Protein AF-A0A8T7GD23-F1 (afdb_monomer)

Nearest PDB structures (foldseek):
  8xr6-assembly1_q  TM=5.929E-01  e=8.937E+00  Chroomonas placoidea
  8t1w-assembly1_A  TM=1.893E-01  e=1.263E+00  Homo sapiens
  8r5s-assembly1_B  TM=1.845E-01  e=7.908E+00  unidentified

Sequence (374 aa):
MNKQASIAQIAVLAFSIFSVAAGKPAFAESEEKVEFVTNIEFIRGHLEKALENRQAENPNMAVAHAGHPISEVFSLIQGEIKEHDEALATKLEADLTDIVSNINTMSVADVQTKIKEINASLDKAVESVVSSSERSDPAFTARVIIGLLDTAHHEYEEGVVDGKVAEQVEYQDSLAFIHRAEVLFNSIKAETPEHEAEELEEFFAEINTTTSKLGSHEQLVLSVESVEHELQEAFKLSSSETTLGGWEYIERINLLLDESVEEYEKGEFDEARALVREAYLDNYEFIESDIKADNPELMEKIEVDMREKLVKMIDNRKPISEIEAHVDMIKADLQTAKAVVTPEFPAILAVIAAVMAGAVAMARMRGSIFKTSI

Foldseek 3Di:
DDDPPPPPPDDPPPPDDDDDPDPDDPVNLLVLLLLLVLLLLLLLLLLVQLLVCLVVVNNVLVLVSLQCNQPPRLVSNLVLLCVQPVPLSVVLNVLSVVCSVCVNPDDSVRSVVSSVVNNVSSVVSSPRSPPPVLVPQLLSLLSSLLSLLVQLLVLLQQQADPLDGPDPNSLSSSVSSLVSSVVSCVVCLVVFDPVLSVQLVVLSVQLVVCSVRSHDSLSNVLSSLSSNLSSCVRNVPDDPDDDAALVVLLVQLLVLLVVLLVCVVVVVLVSSLVSLSCNCRVRLSSQLVQLCVPPVPLSVVLNCLRVPVLNVCSVVSHDSVVNVVSSVVSNVSSVVSVVRRGGPDPVVVVVVVVVVVVVVVVVVVVVVVVVPDD

Structure (mmCIF, N/CA/C/O backbone):
data_AF-A0A8T7GD23-F1
#
_entry.id   AF-A0A8T7GD2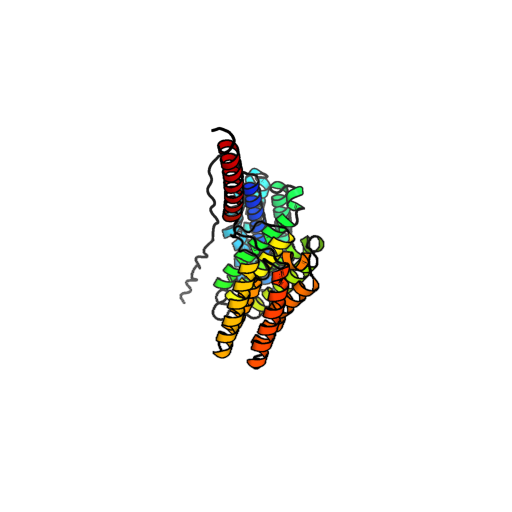3-F1
#
loop_
_atom_site.group_PDB
_atom_site.id
_atom_site.type_symbol
_atom_site.label_atom_id
_atom_site.label_alt_id
_atom_site.label_comp_id
_atom_site.label_asym_id
_atom_site.label_entity_id
_atom_site.label_seq_id
_atom_site.pdbx_PDB_ins_code
_atom_site.Cartn_x
_atom_site.Cartn_y
_atom_site.Cartn_z
_atom_site.occupancy
_atom_site.B_iso_or_equiv
_atom_site.auth_seq_id
_atom_site.auth_comp_id
_atom_site.auth_asym_id
_atom_site.auth_atom_id
_atom_site.pdbx_PDB_model_num
ATOM 1 N N . MET A 1 1 ? 4.681 -34.922 -25.194 1.00 34.44 1 MET A N 1
ATOM 2 C CA . MET A 1 1 ? 5.196 -33.586 -25.554 1.00 34.44 1 MET A CA 1
ATOM 3 C C . MET A 1 1 ? 4.059 -32.821 -26.201 1.00 34.44 1 MET A C 1
ATOM 5 O O . MET A 1 1 ? 3.755 -33.090 -27.348 1.00 34.44 1 MET A O 1
ATOM 9 N N . ASN A 1 2 ? 3.385 -31.969 -25.435 1.00 28.86 2 ASN A N 1
ATOM 10 C CA . ASN A 1 2 ? 2.528 -30.898 -25.937 1.00 28.86 2 ASN A CA 1
ATOM 11 C C . ASN A 1 2 ? 2.458 -29.871 -24.803 1.00 28.86 2 ASN A C 1
ATOM 13 O O . ASN A 1 2 ? 1.706 -30.049 -23.853 1.00 28.86 2 ASN A O 1
ATOM 17 N N . LYS A 1 3 ? 3.352 -28.878 -24.848 1.00 33.31 3 LYS A N 1
ATOM 18 C CA . LYS A 1 3 ? 3.265 -27.665 -24.034 1.00 33.31 3 LYS A CA 1
ATOM 19 C C . LYS A 1 3 ? 2.555 -26.637 -24.906 1.00 33.31 3 LYS A C 1
ATOM 21 O O . LYS A 1 3 ? 3.185 -26.050 -25.778 1.00 33.31 3 LYS A O 1
ATOM 26 N N . GLN A 1 4 ? 1.253 -26.480 -24.717 1.00 31.27 4 GLN A N 1
ATOM 27 C CA . GLN A 1 4 ? 0.619 -25.194 -24.969 1.00 31.27 4 GLN A CA 1
ATOM 28 C C . GLN A 1 4 ? 0.670 -24.479 -23.624 1.00 31.27 4 GLN A C 1
ATOM 30 O O . GLN A 1 4 ? 0.027 -24.916 -22.675 1.00 31.27 4 GLN A O 1
ATOM 35 N N . ALA A 1 5 ? 1.551 -23.485 -23.516 1.00 30.30 5 ALA A N 1
ATOM 36 C CA . ALA A 1 5 ? 1.442 -22.500 -22.454 1.00 30.30 5 ALA A CA 1
ATOM 37 C C . ALA A 1 5 ? 0.130 -21.758 -22.717 1.00 30.30 5 ALA A C 1
ATOM 39 O O . ALA A 1 5 ? -0.071 -21.246 -23.820 1.00 30.30 5 ALA A O 1
ATOM 40 N N . SER A 1 6 ? -0.789 -21.827 -21.758 1.00 29.22 6 SER A N 1
ATOM 41 C CA . SER A 1 6 ? -1.991 -21.008 -21.779 1.00 29.22 6 SER A CA 1
ATOM 42 C C . SER A 1 6 ? -1.522 -19.563 -21.669 1.00 29.22 6 SER A C 1
ATOM 44 O O . SER A 1 6 ? -0.802 -19.230 -20.735 1.00 29.22 6 SER A O 1
ATOM 46 N N . ILE A 1 7 ? -1.844 -18.746 -22.665 1.00 32.81 7 ILE A N 1
ATOM 47 C CA . ILE A 1 7 ? -1.738 -17.295 -22.551 1.00 32.81 7 ILE A CA 1
ATOM 48 C C . ILE A 1 7 ? -2.865 -16.926 -21.589 1.00 32.81 7 ILE A C 1
ATOM 50 O O . ILE A 1 7 ? -4.034 -17.054 -21.962 1.00 32.81 7 ILE A O 1
ATOM 54 N N . ALA A 1 8 ? -2.524 -16.609 -20.341 1.00 34.41 8 ALA A N 1
ATOM 55 C CA . ALA A 1 8 ? -3.465 -16.002 -19.414 1.00 34.41 8 ALA A CA 1
ATOM 56 C C . ALA A 1 8 ? -3.924 -14.681 -20.043 1.00 34.41 8 ALA A C 1
ATOM 58 O O . ALA A 1 8 ? -3.111 -13.890 -20.520 1.00 34.41 8 ALA A O 1
ATOM 59 N N . GLN A 1 9 ? -5.235 -14.516 -20.182 1.00 30.34 9 GLN A N 1
ATOM 60 C CA . GLN A 1 9 ? -5.821 -13.232 -20.533 1.00 30.34 9 GLN A CA 1
ATOM 61 C C . GLN A 1 9 ? -5.931 -12.460 -19.223 1.00 30.34 9 GLN A C 1
ATOM 63 O O . GLN A 1 9 ? -6.888 -12.686 -18.492 1.00 30.34 9 GLN A O 1
ATOM 68 N N . ILE A 1 10 ? -4.942 -11.617 -18.938 1.00 40.84 10 ILE A N 1
ATOM 69 C CA . ILE A 1 10 ? -4.955 -10.705 -17.792 1.00 40.84 10 ILE A CA 1
ATOM 70 C C . ILE A 1 10 ? -5.904 -9.558 -18.143 1.00 40.84 10 ILE A C 1
ATOM 72 O O . ILE A 1 10 ? -5.824 -8.961 -19.227 1.00 40.84 10 ILE A O 1
ATOM 76 N N . ALA A 1 11 ? -6.894 -9.337 -17.286 1.00 30.44 11 ALA A N 1
ATOM 77 C CA . ALA A 1 11 ? -7.930 -8.345 -17.495 1.00 30.44 11 ALA A CA 1
ATOM 78 C C . ALA A 1 11 ? -7.433 -6.983 -17.002 1.00 30.44 11 ALA A C 1
ATOM 80 O O . ALA A 1 11 ? -7.571 -6.643 -15.839 1.00 30.44 11 ALA A O 1
ATOM 81 N N . VAL A 1 12 ? -6.901 -6.168 -17.914 1.00 38.31 12 VAL A N 1
ATOM 82 C CA . VAL A 1 12 ? -6.605 -4.758 -17.629 1.00 38.31 12 VAL A CA 1
ATOM 83 C C . VAL A 1 12 ? -7.921 -4.026 -17.345 1.00 38.31 12 VAL A C 1
ATOM 85 O O . VAL A 1 12 ? -8.715 -3.776 -18.262 1.00 38.31 12 VAL A O 1
ATOM 88 N N . LEU A 1 13 ? -8.163 -3.670 -16.082 1.00 34.09 13 LEU A N 1
ATOM 89 C CA . LEU A 1 13 ? -9.208 -2.728 -15.685 1.00 34.09 13 LEU A CA 1
ATOM 90 C C . LEU A 1 13 ? -8.780 -1.317 -16.110 1.00 34.09 13 LEU A C 1
ATOM 92 O O . LEU A 1 13 ? -8.232 -0.528 -15.353 1.00 34.09 13 LEU A O 1
ATOM 96 N N . ALA A 1 14 ? -9.018 -1.002 -17.383 1.00 33.03 14 ALA A N 1
ATOM 97 C CA . ALA A 1 14 ? -8.888 0.353 -17.893 1.00 33.03 14 ALA A CA 1
ATOM 98 C C . ALA A 1 14 ? -10.022 1.218 -17.319 1.00 33.03 14 ALA A C 1
ATOM 100 O O . ALA A 1 14 ? -11.173 1.119 -17.766 1.00 33.03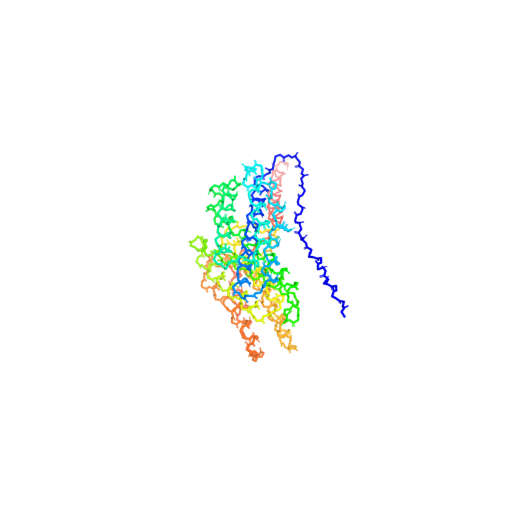 14 ALA A O 1
ATOM 101 N N . PHE A 1 15 ? -9.706 2.095 -16.365 1.00 35.03 15 PHE A N 1
ATOM 102 C CA . PHE A 1 15 ? -10.618 3.158 -15.955 1.00 35.03 15 PHE A CA 1
ATOM 103 C C . PHE A 1 15 ? -10.897 4.068 -17.159 1.00 35.03 15 PHE A C 1
ATOM 105 O O . PHE A 1 15 ? -10.046 4.789 -17.663 1.00 35.03 15 PHE A O 1
ATOM 112 N N . SER A 1 16 ? -12.119 3.993 -17.683 1.00 26.84 16 SER A N 1
ATOM 113 C CA . SER A 1 16 ? -12.573 4.835 -18.790 1.00 26.84 16 SER A CA 1
ATOM 114 C C . SER A 1 16 ? -13.519 5.899 -18.255 1.00 26.84 16 SER A C 1
ATOM 116 O O . SER A 1 16 ? -14.715 5.639 -18.106 1.00 26.84 16 SER A O 1
ATOM 118 N N . ILE A 1 17 ? -13.020 7.113 -18.010 1.00 36.59 17 ILE A N 1
ATOM 119 C CA . ILE A 1 17 ? -13.882 8.262 -17.706 1.00 36.59 17 ILE A CA 1
ATOM 120 C C . ILE A 1 17 ? -14.088 9.106 -18.974 1.00 36.59 17 ILE A C 1
ATOM 122 O O . ILE A 1 17 ? -13.167 9.430 -19.719 1.00 36.59 17 ILE A O 1
ATOM 126 N N . PHE A 1 18 ? -15.357 9.399 -19.260 1.00 32.38 18 PHE A N 1
ATOM 127 C CA . PHE A 1 18 ? -15.861 10.023 -20.484 1.00 32.38 18 PHE A CA 1
ATOM 128 C C . PHE A 1 18 ? -15.187 11.361 -20.841 1.00 32.38 18 PHE A C 1
ATOM 130 O O . PHE A 1 18 ? -15.304 12.349 -20.120 1.00 32.38 18 PHE A O 1
ATOM 137 N N . SER A 1 19 ? -14.640 11.448 -22.059 1.00 30.08 19 SER A N 1
ATOM 138 C CA . SER A 1 19 ? -14.343 12.724 -22.719 1.00 30.08 19 SER A CA 1
ATOM 139 C C . SER A 1 19 ? -15.627 13.416 -23.191 1.00 30.08 19 SER A C 1
ATOM 141 O O . SER A 1 19 ? -16.280 12.969 -24.136 1.00 30.08 19 SER A O 1
ATOM 143 N N . VAL A 1 20 ? -15.942 14.573 -22.604 1.00 32.78 20 VAL A N 1
ATOM 144 C CA . VAL A 1 20 ? -16.750 15.610 -23.261 1.00 32.78 20 VAL A CA 1
ATOM 145 C C . VAL A 1 20 ? -15.944 16.901 -23.274 1.00 32.78 20 VAL A C 1
ATOM 147 O O . VAL A 1 20 ? -15.608 17.458 -22.235 1.00 32.78 20 VAL A O 1
ATOM 150 N N . ALA A 1 21 ? -15.636 17.370 -24.483 1.00 40.03 21 ALA A N 1
ATOM 151 C CA . ALA A 1 21 ? -14.887 18.589 -24.748 1.00 40.03 21 ALA A CA 1
ATOM 152 C C . ALA A 1 21 ? -15.647 19.848 -24.279 1.00 40.03 21 ALA A C 1
ATOM 154 O O . ALA A 1 21 ? -16.395 20.474 -25.028 1.00 40.03 21 ALA A O 1
ATOM 155 N N . ALA A 1 22 ? -15.412 20.220 -23.028 1.00 41.25 22 ALA A N 1
ATOM 156 C CA . ALA A 1 22 ? -15.485 21.561 -22.460 1.00 41.25 22 ALA A CA 1
ATOM 157 C C . ALA A 1 22 ? -14.345 21.622 -21.427 1.00 41.25 22 ALA A C 1
ATOM 159 O O . ALA A 1 22 ? -14.085 20.600 -20.803 1.00 41.25 22 ALA A O 1
ATOM 160 N N . GLY A 1 23 ? -13.616 22.745 -21.320 1.00 39.62 23 GLY A N 1
ATOM 161 C CA . GLY A 1 23 ? -12.337 22.832 -20.585 1.00 39.62 23 GLY A CA 1
ATOM 162 C C . GLY A 1 23 ? -12.306 21.990 -19.305 1.00 39.62 23 GLY A C 1
ATOM 163 O O . GLY A 1 23 ? -13.198 22.147 -18.468 1.00 39.62 23 GLY A O 1
ATOM 164 N N . LYS A 1 24 ? -11.331 21.070 -19.211 1.00 46.00 24 LYS A N 1
ATOM 165 C CA . LYS A 1 24 ? -11.256 20.088 -18.125 1.00 46.00 24 LYS A CA 1
ATOM 166 C C . LYS A 1 24 ? -11.281 20.833 -16.782 1.00 46.00 24 LYS A C 1
ATOM 168 O O . LYS A 1 24 ? -10.504 21.773 -16.603 1.00 46.00 24 LYS A O 1
ATOM 173 N N . PRO A 1 25 ? -12.205 20.504 -15.863 1.00 54.06 25 PRO A N 1
ATOM 174 C CA . PRO A 1 25 ? -12.189 21.100 -14.536 1.00 54.06 25 PRO A CA 1
ATOM 175 C C . PRO A 1 25 ? -10.887 20.703 -13.827 1.00 54.06 25 PRO A C 1
ATOM 177 O O . PRO A 1 25 ? -10.441 19.570 -13.969 1.00 54.06 25 PRO A O 1
ATOM 180 N N . ALA A 1 26 ? -10.306 21.611 -13.037 1.00 56.53 26 ALA A N 1
ATOM 181 C CA . ALA A 1 26 ? -9.008 21.405 -12.376 1.00 56.53 26 ALA A CA 1
ATOM 182 C C . ALA A 1 26 ? -8.938 20.123 -11.519 1.00 56.53 26 ALA A C 1
ATOM 184 O O . ALA A 1 26 ? -7.877 19.531 -11.379 1.00 56.53 26 ALA A O 1
ATOM 185 N N . PHE A 1 27 ? -10.076 19.671 -10.980 1.00 54.72 27 PHE A N 1
ATOM 186 C CA . PHE A 1 27 ? -10.173 18.395 -10.270 1.00 54.72 27 PHE A CA 1
ATOM 187 C C . PHE A 1 27 ? -9.945 17.191 -11.197 1.00 54.72 27 PHE A C 1
ATOM 189 O O . PHE A 1 27 ? -9.131 16.336 -10.884 1.00 54.72 27 PHE A O 1
ATOM 196 N N . ALA A 1 28 ? -10.589 17.158 -12.369 1.00 59.06 28 ALA A N 1
ATOM 197 C CA . ALA A 1 28 ? -10.397 16.075 -13.336 1.00 59.06 28 ALA A CA 1
ATOM 198 C C . ALA A 1 28 ? -8.968 16.056 -13.906 1.00 59.06 28 ALA A C 1
ATOM 200 O O . ALA A 1 28 ? -8.426 14.991 -14.159 1.00 59.06 28 ALA A O 1
ATOM 201 N N . GLU A 1 29 ? -8.345 17.227 -14.067 1.00 65.00 29 GLU A N 1
ATOM 202 C CA . GLU A 1 29 ? -6.935 17.326 -14.469 1.00 65.00 29 GLU A CA 1
ATOM 203 C C . GLU A 1 29 ? -5.983 16.773 -13.391 1.00 65.00 29 GLU A C 1
ATOM 205 O O . GLU A 1 29 ? -4.994 16.122 -13.713 1.00 65.00 29 GLU A O 1
ATOM 210 N N . SER A 1 30 ? -6.281 17.007 -12.108 1.00 78.38 30 SER A N 1
ATOM 211 C CA . SER A 1 30 ? -5.504 16.449 -10.995 1.00 78.38 30 SER A CA 1
ATOM 212 C C . SER A 1 30 ? -5.598 14.923 -10.938 1.00 78.38 30 SER A C 1
ATOM 214 O O . SER A 1 30 ? -4.584 14.279 -10.694 1.00 78.38 30 SER A O 1
ATOM 216 N N . GLU A 1 31 ? -6.783 14.351 -11.162 1.00 84.56 31 GLU A N 1
ATOM 217 C CA . GLU A 1 31 ? -6.987 12.894 -11.157 1.00 84.56 31 GLU A CA 1
ATOM 218 C C . GLU A 1 31 ? -6.249 12.207 -12.317 1.00 84.56 31 GLU A C 1
ATOM 220 O O . GLU A 1 31 ? -5.555 11.219 -12.100 1.00 84.56 31 GLU A O 1
ATOM 225 N N . GLU A 1 32 ? -6.275 12.781 -13.526 1.00 91.56 32 GLU A N 1
ATOM 226 C CA . GLU A 1 32 ? -5.499 12.261 -14.668 1.00 91.56 32 GLU A CA 1
ATOM 227 C C . GLU A 1 32 ? -3.983 12.259 -14.389 1.00 91.56 32 GLU A C 1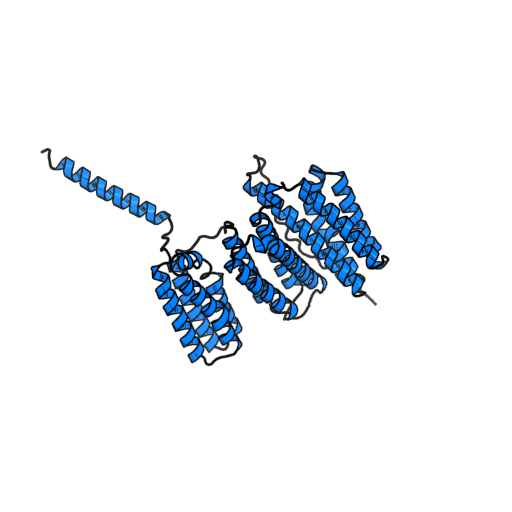
ATOM 229 O O . GLU A 1 32 ? -3.267 11.341 -14.790 1.00 91.56 32 GLU A O 1
ATOM 234 N N . LYS A 1 33 ? -3.472 13.271 -13.673 1.00 95.81 33 LYS A N 1
ATOM 235 C CA . LYS A 1 33 ? -2.056 13.325 -13.274 1.00 95.81 33 LYS A CA 1
ATOM 236 C C . LYS A 1 33 ? -1.714 12.310 -12.187 1.00 95.81 33 LYS A C 1
ATOM 238 O O . LYS A 1 33 ? -0.608 11.774 -12.216 1.00 95.81 33 LYS A O 1
ATOM 243 N N . VAL A 1 34 ? -2.621 12.055 -11.243 1.00 95.94 34 VAL A N 1
ATOM 244 C CA . VAL A 1 34 ? -2.455 10.978 -10.255 1.00 95.94 34 VAL A CA 1
ATOM 245 C C . VAL A 1 34 ? -2.367 9.643 -10.984 1.00 95.94 34 VAL A C 1
ATOM 247 O O . VAL A 1 34 ? -1.367 8.952 -10.829 1.00 95.94 34 VAL A O 1
ATOM 250 N N . GLU A 1 35 ? -3.327 9.333 -11.861 1.00 95.88 35 GLU A N 1
ATOM 251 C CA . GLU A 1 35 ? -3.333 8.101 -12.662 1.00 95.88 35 GLU A CA 1
ATOM 252 C C . GLU A 1 35 ? -2.051 7.955 -13.499 1.00 95.88 35 GLU A C 1
ATOM 254 O O . GLU A 1 35 ? -1.440 6.884 -13.558 1.00 95.88 35 GLU A O 1
ATOM 259 N N . PHE A 1 36 ? -1.591 9.046 -14.115 1.00 98.31 36 PHE A N 1
ATOM 260 C CA . PHE A 1 36 ? -0.331 9.073 -14.851 1.00 98.31 36 PHE A CA 1
ATOM 261 C C . PHE A 1 36 ? 0.870 8.677 -13.975 1.00 98.31 36 PHE A C 1
ATOM 263 O O . PHE A 1 36 ? 1.703 7.870 -14.397 1.00 98.31 36 PHE A O 1
ATOM 270 N N . VAL A 1 37 ? 0.971 9.220 -12.757 1.00 98.69 37 VAL A N 1
ATOM 271 C CA . VAL A 1 37 ? 2.074 8.900 -11.837 1.00 98.69 37 VAL A CA 1
ATOM 272 C C . VAL A 1 37 ? 1.930 7.493 -11.253 1.00 98.69 37 VAL A C 1
ATOM 274 O O . VAL A 1 37 ? 2.936 6.791 -11.174 1.00 98.69 37 VAL A O 1
ATOM 277 N N . THR A 1 38 ? 0.717 7.031 -10.943 1.00 98.50 38 THR A N 1
ATOM 278 C CA . THR A 1 38 ? 0.452 5.645 -10.516 1.00 98.50 38 THR A CA 1
ATOM 279 C C . THR A 1 38 ? 0.952 4.644 -11.557 1.00 98.50 38 THR A C 1
ATOM 281 O O . THR A 1 38 ? 1.715 3.738 -11.229 1.00 98.50 38 THR A O 1
ATOM 284 N N . ASN A 1 39 ? 0.656 4.870 -12.840 1.00 98.69 39 ASN A N 1
ATOM 285 C CA . ASN A 1 39 ? 1.175 4.040 -13.931 1.00 98.69 39 ASN A CA 1
ATOM 286 C C . ASN A 1 39 ? 2.712 4.074 -14.034 1.00 98.69 39 ASN A C 1
ATOM 288 O O . ASN A 1 39 ? 3.357 3.061 -14.313 1.00 98.69 39 ASN A O 1
ATOM 292 N N . ILE A 1 40 ? 3.343 5.223 -13.785 1.00 98.81 40 ILE A N 1
ATOM 293 C CA . ILE A 1 40 ? 4.809 5.298 -13.719 1.00 98.81 40 ILE A CA 1
ATOM 294 C C . ILE A 1 40 ? 5.363 4.459 -12.560 1.00 98.81 40 ILE A C 1
ATOM 296 O O . ILE A 1 40 ? 6.412 3.824 -12.710 1.00 98.81 40 ILE A O 1
ATOM 300 N N . GLU A 1 41 ? 4.678 4.430 -11.423 1.00 98.88 41 GLU A N 1
ATOM 301 C CA . GLU A 1 41 ? 5.073 3.634 -10.264 1.00 98.88 41 GLU A CA 1
ATOM 302 C C . GLU A 1 41 ? 4.840 2.127 -10.481 1.00 98.88 41 GLU A C 1
ATOM 304 O O . GLU A 1 41 ? 5.712 1.343 -10.104 1.00 98.88 41 GLU A O 1
ATOM 309 N N . PHE A 1 42 ? 3.801 1.708 -11.218 1.00 98.75 42 PHE A N 1
ATOM 310 C CA . PHE A 1 42 ? 3.663 0.315 -11.680 1.00 98.75 42 PHE A CA 1
ATOM 311 C C . PHE A 1 42 ? 4.861 -0.129 -12.528 1.00 98.75 42 PHE A C 1
ATOM 313 O O . PHE A 1 42 ? 5.458 -1.178 -12.269 1.00 98.75 42 PHE A O 1
ATOM 320 N N . ILE A 1 43 ? 5.303 0.704 -13.484 1.00 98.88 43 ILE A N 1
ATOM 321 C CA . ILE A 1 43 ? 6.509 0.413 -14.280 1.00 98.88 43 ILE A CA 1
ATOM 322 C C . ILE A 1 43 ? 7.725 0.202 -13.367 1.00 98.88 43 ILE A C 1
ATOM 324 O O . ILE A 1 43 ? 8.511 -0.719 -13.594 1.00 98.88 43 ILE A O 1
ATOM 328 N N . ARG A 1 44 ? 7.897 1.030 -12.329 1.00 98.88 44 ARG A N 1
ATOM 329 C CA . ARG A 1 44 ? 9.009 0.884 -11.374 1.00 98.88 44 ARG A CA 1
ATOM 330 C C . ARG A 1 44 ? 8.923 -0.428 -10.603 1.00 98.88 44 ARG A C 1
ATOM 332 O O . ARG A 1 44 ? 9.935 -1.125 -10.528 1.00 98.88 44 ARG A O 1
ATOM 339 N N . GLY A 1 45 ? 7.740 -0.774 -10.096 1.00 98.75 45 GLY A N 1
ATOM 340 C CA . GLY A 1 45 ? 7.497 -2.021 -9.369 1.00 98.75 45 GLY A CA 1
ATOM 341 C C . GLY A 1 45 ? 7.867 -3.255 -10.192 1.00 98.75 45 GLY A C 1
ATOM 342 O O . GLY A 1 45 ? 8.682 -4.073 -9.755 1.00 98.75 45 GLY A O 1
ATOM 343 N N . HIS A 1 46 ? 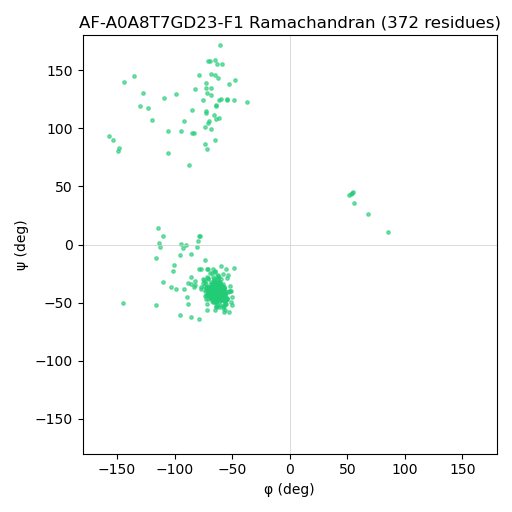7.375 -3.351 -11.428 1.00 98.75 46 HIS A N 1
ATOM 344 C CA . HIS A 1 46 ? 7.722 -4.471 -12.304 1.00 98.75 46 HIS A CA 1
ATOM 345 C C . HIS A 1 46 ? 9.226 -4.532 -12.611 1.00 98.75 46 HIS A C 1
ATOM 347 O O . HIS A 1 46 ? 9.831 -5.603 -12.594 1.00 98.75 46 HIS A O 1
ATOM 353 N N . LEU A 1 47 ? 9.883 -3.394 -12.864 1.00 98.88 47 LEU A N 1
ATOM 354 C CA . LEU A 1 47 ? 11.327 -3.380 -13.121 1.00 98.88 47 LEU A CA 1
ATOM 355 C C . LEU A 1 47 ? 12.136 -3.841 -11.897 1.00 98.88 47 LEU A C 1
ATOM 357 O O . LEU A 1 47 ? 13.126 -4.563 -12.053 1.00 98.88 47 LEU A O 1
ATOM 361 N N . GLU A 1 48 ? 11.707 -3.485 -10.686 1.00 98.75 48 GLU A N 1
ATOM 362 C CA . GLU A 1 48 ? 12.289 -3.990 -9.438 1.00 98.75 48 GLU A CA 1
ATOM 363 C C . GLU A 1 48 ? 12.134 -5.517 -9.336 1.00 98.75 48 GLU A C 1
ATOM 365 O O . GLU A 1 48 ? 13.135 -6.215 -9.129 1.00 98.75 48 GLU A O 1
ATOM 370 N N . LYS A 1 49 ? 10.948 -6.072 -9.627 1.00 98.62 49 LYS A N 1
ATOM 371 C CA . LYS A 1 49 ? 10.748 -7.535 -9.671 1.00 98.62 49 LYS A CA 1
ATOM 372 C C . LYS A 1 49 ? 11.512 -8.225 -10.789 1.00 98.62 49 LYS A C 1
ATOM 374 O O . LYS A 1 49 ? 11.999 -9.345 -10.598 1.00 98.62 49 LYS A O 1
ATOM 379 N N . ALA A 1 50 ? 11.695 -7.577 -11.933 1.00 98.69 50 ALA A N 1
ATOM 380 C CA . ALA A 1 50 ? 12.523 -8.097 -13.012 1.00 98.69 50 ALA A CA 1
ATOM 381 C C . ALA A 1 50 ? 13.986 -8.245 -12.559 1.00 98.69 50 ALA A C 1
ATOM 383 O O . ALA A 1 50 ? 14.627 -9.269 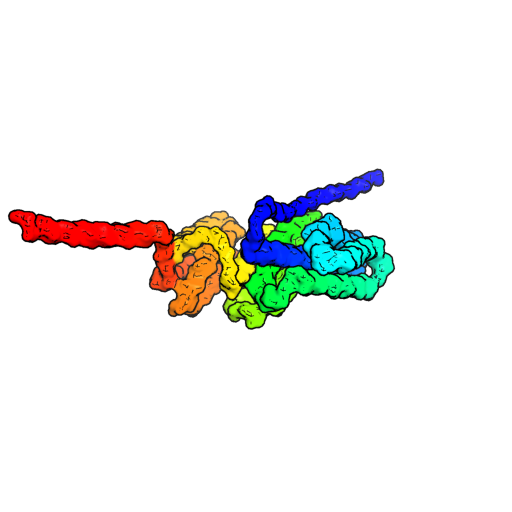-12.826 1.00 98.69 50 ALA A O 1
ATOM 384 N N . LEU A 1 51 ? 14.507 -7.258 -11.821 1.00 98.75 51 LEU A N 1
ATOM 385 C CA . LEU A 1 51 ? 15.847 -7.305 -11.237 1.00 98.75 51 LEU A CA 1
ATOM 386 C C . LEU A 1 51 ? 15.972 -8.385 -10.158 1.00 98.75 51 LEU A C 1
ATOM 388 O O . LEU A 1 51 ? 16.932 -9.157 -10.196 1.00 98.75 51 LEU A O 1
ATOM 392 N N . GLU A 1 52 ? 15.015 -8.475 -9.233 1.00 98.56 52 GLU A N 1
ATOM 393 C CA . GLU A 1 52 ? 14.989 -9.514 -8.195 1.00 98.56 52 GLU A CA 1
ATOM 394 C C . GLU A 1 52 ? 14.988 -10.919 -8.810 1.00 98.56 52 GLU A C 1
ATOM 396 O O . GLU A 1 52 ? 15.801 -11.771 -8.446 1.00 98.56 52 GLU A O 1
ATOM 401 N N . ASN A 1 53 ? 14.144 -11.163 -9.817 1.00 98.56 53 ASN A N 1
ATOM 402 C CA . ASN A 1 53 ? 14.106 -12.450 -10.508 1.00 98.56 53 ASN A CA 1
ATOM 403 C C . ASN A 1 53 ? 15.384 -12.720 -11.302 1.00 98.56 53 ASN A C 1
ATOM 405 O O . ASN A 1 53 ? 15.838 -13.865 -11.373 1.00 98.56 53 ASN A O 1
ATOM 409 N N . ARG A 1 54 ? 16.024 -11.684 -11.861 1.00 97.81 54 ARG A N 1
ATOM 410 C CA . ARG A 1 54 ? 17.338 -11.839 -12.490 1.00 97.81 54 ARG A CA 1
ATOM 411 C C . ARG A 1 54 ? 18.401 -12.251 -11.469 1.00 97.81 54 ARG A C 1
ATOM 413 O O . ARG A 1 54 ? 19.214 -13.121 -11.780 1.00 97.81 54 ARG A O 1
ATOM 420 N N . GLN A 1 55 ? 18.392 -11.654 -10.276 1.00 98.19 55 GLN A N 1
ATOM 421 C CA . GLN A 1 55 ? 19.294 -11.987 -9.166 1.00 98.19 55 GLN A CA 1
ATOM 422 C C . GLN A 1 55 ? 19.052 -13.400 -8.625 1.00 98.19 55 GLN A C 1
ATOM 424 O O . GLN A 1 55 ? 20.009 -14.103 -8.309 1.00 98.19 55 GLN A O 1
ATOM 429 N N . ALA A 1 56 ? 17.792 -13.831 -8.577 1.00 97.94 56 ALA A N 1
ATOM 430 C CA . ALA A 1 56 ? 17.381 -15.168 -8.158 1.00 97.94 56 ALA A CA 1
ATOM 431 C C . ALA A 1 56 ? 17.562 -16.249 -9.246 1.00 97.94 56 ALA A C 1
ATOM 433 O O . ALA A 1 56 ? 17.110 -17.378 -9.067 1.00 97.94 56 ALA A O 1
ATOM 434 N N . GLU A 1 57 ? 18.198 -15.918 -10.378 1.00 97.00 57 GLU A N 1
ATOM 435 C CA . GLU A 1 57 ? 18.387 -16.813 -11.529 1.00 97.00 57 GLU A CA 1
ATOM 436 C C . GLU A 1 57 ? 17.069 -17.399 -12.079 1.00 97.00 57 GLU A C 1
ATOM 438 O O . GLU A 1 57 ? 17.025 -18.533 -12.561 1.00 97.00 57 GLU A O 1
ATOM 443 N N . ASN A 1 58 ? 15.994 -16.604 -12.058 1.00 97.50 58 ASN A N 1
ATOM 444 C CA . ASN A 1 58 ? 14.675 -16.949 -12.584 1.00 97.50 58 ASN A CA 1
ATOM 445 C C . ASN A 1 58 ? 14.382 -16.211 -13.911 1.00 97.50 58 ASN A C 1
ATOM 447 O O . ASN A 1 58 ? 13.674 -15.202 -13.931 1.00 97.50 58 ASN A O 1
ATOM 451 N N . PRO A 1 59 ? 14.927 -16.685 -15.049 1.00 95.12 59 PRO A N 1
ATOM 452 C CA . PRO A 1 59 ? 14.915 -15.948 -16.315 1.00 95.12 59 PRO A CA 1
ATOM 453 C C . PRO A 1 59 ? 13.521 -15.755 -16.922 1.00 95.12 59 PRO A C 1
ATOM 455 O O . PRO A 1 59 ? 13.295 -14.791 -17.647 1.00 95.12 59 PRO A O 1
ATOM 458 N N . ASN A 1 60 ? 12.581 -16.666 -16.657 1.00 96.81 60 ASN A N 1
ATOM 459 C CA . ASN A 1 60 ? 11.225 -16.541 -17.193 1.00 96.81 60 ASN A CA 1
ATOM 460 C C . ASN A 1 60 ? 10.455 -15.436 -16.468 1.00 96.81 60 ASN A C 1
ATOM 462 O O . ASN A 1 60 ? 9.832 -14.614 -17.126 1.00 96.81 60 ASN A O 1
ATOM 466 N N . MET A 1 61 ? 10.559 -15.381 -15.138 1.00 97.56 61 MET A N 1
ATOM 467 C CA . MET A 1 61 ? 9.928 -14.323 -14.346 1.00 97.56 61 MET A CA 1
ATOM 468 C C . MET A 1 61 ? 10.600 -12.971 -14.573 1.00 97.56 61 MET A C 1
ATOM 470 O O . MET A 1 61 ? 9.916 -11.963 -14.666 1.00 97.56 61 MET A O 1
ATOM 474 N N . ALA A 1 62 ? 11.928 -12.943 -14.739 1.00 98.31 62 ALA A N 1
ATOM 475 C CA . ALA A 1 62 ? 12.630 -11.714 -15.098 1.00 98.31 62 ALA A CA 1
ATOM 476 C C . ALA A 1 62 ? 12.104 -11.129 -16.421 1.00 98.31 62 ALA A C 1
ATOM 478 O O . ALA A 1 62 ? 11.922 -9.922 -16.526 1.00 98.31 62 ALA A O 1
ATOM 479 N N . VAL A 1 63 ? 11.830 -11.980 -17.418 1.00 98.44 63 VAL A N 1
ATOM 480 C CA . VAL A 1 63 ? 11.228 -11.552 -18.691 1.00 98.44 63 VAL A CA 1
ATOM 481 C C . VAL A 1 63 ? 9.766 -11.146 -18.535 1.00 98.44 63 VAL A C 1
ATOM 483 O O . VAL A 1 63 ? 9.392 -10.147 -19.137 1.00 98.44 63 VAL A O 1
ATOM 486 N N . ALA A 1 64 ? 8.963 -11.887 -17.763 1.00 97.19 64 ALA A N 1
ATOM 487 C CA . ALA A 1 64 ? 7.558 -11.547 -17.522 1.00 97.19 64 ALA A CA 1
ATOM 488 C C . ALA A 1 64 ? 7.440 -10.128 -16.943 1.00 97.19 64 ALA A C 1
ATOM 490 O O . ALA A 1 64 ? 6.904 -9.238 -17.598 1.00 97.19 64 ALA A O 1
ATOM 491 N N . HIS A 1 65 ? 8.124 -9.883 -15.824 1.00 98.19 65 HIS A N 1
ATOM 492 C CA . HIS A 1 65 ? 8.164 -8.580 -15.160 1.00 98.19 65 HIS A CA 1
ATOM 493 C C . HIS A 1 65 ? 8.788 -7.475 -16.015 1.00 98.19 65 HIS A C 1
ATOM 495 O O . HIS A 1 65 ? 8.290 -6.361 -16.055 1.00 98.19 65 HIS A O 1
ATOM 501 N N . ALA A 1 66 ? 9.854 -7.749 -16.775 1.00 98.25 66 ALA A N 1
ATOM 502 C CA . ALA A 1 66 ? 10.383 -6.746 -17.707 1.00 98.25 66 ALA A CA 1
ATOM 503 C C . ALA A 1 66 ? 9.411 -6.429 -18.864 1.00 98.25 66 ALA A C 1
ATOM 505 O O . ALA A 1 66 ? 9.555 -5.391 -19.512 1.00 98.25 66 ALA A O 1
ATOM 506 N N . GLY A 1 67 ? 8.464 -7.328 -19.151 1.00 97.31 67 GLY A N 1
ATOM 507 C CA . GLY A 1 67 ? 7.500 -7.228 -20.243 1.00 97.31 67 GLY A CA 1
ATOM 508 C C . GLY A 1 67 ? 6.209 -6.489 -19.894 1.00 97.31 67 GLY A C 1
ATOM 509 O O . GLY A 1 67 ? 5.686 -5.800 -20.774 1.00 97.31 67 GLY A O 1
ATOM 510 N N . HIS A 1 68 ? 5.724 -6.577 -18.651 1.00 94.81 68 HIS A N 1
ATOM 511 C CA . HIS A 1 68 ? 4.499 -5.895 -18.198 1.00 94.81 68 HIS A CA 1
ATOM 512 C C . HIS A 1 68 ? 4.541 -4.373 -18.454 1.00 94.81 68 HIS A C 1
ATOM 514 O O . HIS A 1 68 ? 3.642 -3.857 -19.127 1.00 94.81 68 HIS A O 1
ATOM 520 N N . PRO A 1 69 ? 5.640 -3.644 -18.133 1.00 97.75 69 PRO A N 1
ATOM 521 C CA . PRO A 1 69 ? 5.751 -2.217 -18.421 1.00 97.75 69 PRO A CA 1
ATOM 522 C C . PRO A 1 69 ? 5.423 -1.809 -19.854 1.00 97.75 69 PRO A C 1
ATOM 524 O O . PRO A 1 69 ? 4.736 -0.816 -20.057 1.00 97.75 69 PRO A O 1
ATOM 527 N N . ILE A 1 70 ? 5.921 -2.536 -20.859 1.00 95.31 70 ILE A N 1
ATOM 528 C CA . ILE A 1 70 ? 5.705 -2.175 -22.268 1.00 95.31 70 ILE A CA 1
ATOM 529 C C . ILE A 1 70 ? 4.388 -2.731 -22.818 1.00 95.31 70 ILE A C 1
ATOM 531 O O . ILE A 1 70 ? 3.822 -2.144 -23.739 1.00 95.31 70 ILE A O 1
ATOM 535 N N . SER A 1 71 ? 3.918 -3.855 -22.276 1.00 93.38 71 SER A N 1
ATOM 536 C CA . SER A 1 71 ? 2.758 -4.583 -22.802 1.00 93.38 71 SER A CA 1
ATOM 537 C C . SER A 1 71 ? 1.436 -4.043 -22.267 1.00 93.38 71 SER A C 1
ATOM 539 O O . SER A 1 71 ? 0.454 -4.025 -23.007 1.00 93.38 71 SER A O 1
ATOM 541 N N . GLU A 1 72 ? 1.423 -3.573 -21.021 1.00 89.19 72 GLU A N 1
ATOM 542 C CA . GLU A 1 72 ? 0.204 -3.168 -20.316 1.00 89.19 72 GLU A CA 1
ATOM 543 C C . GLU A 1 72 ? 0.229 -1.675 -19.986 1.00 89.19 72 GLU A C 1
ATOM 545 O O . GLU A 1 72 ? -0.668 -0.933 -20.384 1.00 89.19 72 GLU A O 1
ATOM 550 N N . VAL A 1 73 ? 1.303 -1.201 -19.352 1.00 94.75 73 VAL A N 1
ATOM 551 C CA . VAL A 1 73 ? 1.288 0.110 -18.686 1.00 94.75 73 VAL A CA 1
ATOM 552 C C . VAL A 1 73 ? 1.689 1.265 -19.607 1.00 94.75 73 VAL A C 1
ATOM 554 O O . VAL A 1 73 ? 1.032 2.304 -19.653 1.00 94.75 73 VAL A O 1
ATOM 557 N N . PHE A 1 74 ? 2.756 1.112 -20.395 1.00 97.06 74 PHE A N 1
ATOM 558 C CA . PHE A 1 74 ? 3.335 2.226 -21.154 1.00 97.06 74 PHE A CA 1
ATOM 559 C C . PHE A 1 74 ? 2.355 2.816 -22.173 1.00 97.06 74 PHE A C 1
ATOM 561 O O . PHE A 1 74 ? 2.372 4.022 -22.407 1.00 97.06 74 PHE A O 1
ATOM 568 N N . SER A 1 75 ? 1.468 1.996 -22.745 1.00 94.88 75 SER A N 1
ATOM 569 C CA . SER A 1 75 ? 0.452 2.462 -23.695 1.00 94.88 75 SER A CA 1
ATOM 570 C C . SER A 1 75 ? -0.527 3.480 -23.091 1.00 94.88 75 SER A C 1
ATOM 572 O O . SER A 1 75 ? -1.003 4.353 -23.818 1.00 94.88 75 SER A O 1
ATOM 574 N N . LEU A 1 76 ? -0.759 3.414 -21.773 1.00 94.56 76 LEU A N 1
ATOM 575 C CA . LEU A 1 76 ? -1.653 4.305 -21.030 1.00 94.56 76 LEU A CA 1
ATOM 576 C C . LEU A 1 76 ? -1.034 5.695 -20.837 1.00 94.56 76 LEU A C 1
ATOM 578 O O . LEU A 1 76 ? -1.722 6.704 -20.944 1.00 94.56 76 LEU A O 1
ATOM 582 N N . ILE A 1 77 ? 0.286 5.762 -20.634 1.00 96.88 77 ILE A N 1
ATOM 583 C CA . ILE A 1 77 ? 1.003 7.019 -20.356 1.00 96.88 77 ILE A CA 1
ATOM 584 C C . ILE A 1 77 ? 1.716 7.611 -21.576 1.00 96.88 77 ILE A C 1
ATOM 586 O O . ILE A 1 77 ? 2.072 8.789 -21.576 1.00 96.88 77 ILE A O 1
ATOM 590 N N . GLN A 1 78 ? 1.939 6.828 -22.639 1.00 97.19 78 GLN A N 1
ATOM 591 C CA . GLN A 1 78 ? 2.740 7.250 -23.794 1.00 97.19 78 GLN A CA 1
ATOM 592 C C . GLN A 1 78 ? 2.180 8.509 -24.468 1.00 97.19 78 GLN A C 1
ATOM 594 O O . GLN A 1 78 ? 2.960 9.349 -24.918 1.00 97.19 78 GLN A O 1
ATOM 599 N N . GLY A 1 79 ? 0.851 8.620 -24.573 1.00 96.31 79 GLY A N 1
ATOM 600 C CA . GLY A 1 79 ? 0.183 9.771 -25.182 1.00 96.31 79 GLY A CA 1
ATOM 601 C C . GLY A 1 79 ? 0.552 11.070 -24.473 1.00 96.31 79 GLY A C 1
ATOM 602 O O . GLY A 1 79 ? 1.108 11.964 -25.104 1.00 96.31 79 GLY A O 1
ATOM 603 N N . GLU A 1 80 ? 0.351 11.108 -23.156 1.00 96.44 80 GLU A N 1
ATOM 604 C CA . GLU A 1 80 ? 0.668 12.267 -22.321 1.00 96.44 80 GLU A CA 1
ATOM 605 C C . GLU A 1 80 ? 2.161 12.618 -22.411 1.00 96.44 80 GLU A C 1
ATOM 607 O O . GLU A 1 80 ? 2.510 13.750 -22.727 1.00 96.44 80 GLU A O 1
ATOM 612 N N . ILE A 1 81 ? 3.074 11.641 -22.280 1.00 98.06 81 ILE A N 1
ATOM 613 C CA . ILE A 1 81 ? 4.521 11.915 -22.407 1.00 98.06 81 ILE A CA 1
ATOM 614 C C . ILE A 1 81 ? 4.844 12.521 -23.779 1.00 98.06 81 ILE A C 1
ATOM 616 O O . ILE A 1 81 ? 5.642 13.449 -23.855 1.00 98.06 81 ILE A O 1
ATOM 620 N N . LYS A 1 82 ? 4.233 12.034 -24.868 1.00 97.69 82 LYS A N 1
ATOM 621 C CA . LYS A 1 82 ? 4.473 12.565 -26.222 1.00 97.69 82 LYS A CA 1
ATOM 622 C C . LYS A 1 82 ? 4.008 14.008 -26.387 1.00 97.69 82 LYS A C 1
ATOM 624 O O . LYS A 1 82 ? 4.634 14.736 -27.156 1.00 97.69 82 LYS A O 1
ATOM 629 N N . GLU A 1 83 ? 2.940 14.415 -25.704 1.00 97.06 83 GLU A N 1
ATOM 630 C CA . GLU A 1 83 ? 2.439 15.792 -25.765 1.00 97.06 83 GLU A CA 1
ATOM 631 C C . GLU A 1 83 ? 3.425 16.799 -25.151 1.00 97.06 83 GLU A C 1
ATOM 633 O O . GLU A 1 83 ? 3.528 17.925 -25.646 1.00 97.06 83 GLU A O 1
ATOM 638 N N . HIS A 1 84 ? 4.210 16.382 -24.149 1.00 96.19 84 HIS A N 1
ATOM 639 C CA . HIS A 1 84 ? 5.208 17.233 -23.484 1.00 96.19 84 HIS A CA 1
ATOM 640 C C . HIS A 1 84 ? 6.643 17.030 -24.002 1.00 96.19 84 HIS A C 1
ATOM 642 O O . HIS A 1 84 ? 7.385 18.003 -24.153 1.00 96.19 84 HIS A O 1
ATOM 648 N N . ASP A 1 85 ? 7.045 15.790 -24.304 1.00 97.56 85 ASP A N 1
ATOM 649 C CA . ASP A 1 85 ? 8.371 15.415 -24.815 1.00 97.56 85 ASP A CA 1
ATOM 650 C C . ASP A 1 85 ? 8.330 14.113 -25.659 1.00 97.56 85 ASP A C 1
ATOM 652 O O . ASP A 1 85 ? 8.542 12.992 -25.184 1.00 97.56 85 ASP A O 1
ATOM 656 N N . GLU A 1 86 ? 8.116 14.261 -26.972 1.00 98.00 86 GLU A N 1
ATOM 657 C CA . GLU A 1 86 ? 8.095 13.151 -27.943 1.00 98.00 86 GLU A CA 1
ATOM 658 C C . GLU A 1 86 ? 9.402 12.332 -27.970 1.00 98.00 86 GLU A C 1
ATOM 660 O O . GLU A 1 86 ? 9.385 11.108 -28.169 1.00 98.00 86 GLU A O 1
ATOM 665 N N . ALA A 1 87 ? 10.549 12.985 -27.754 1.00 98.44 87 ALA A N 1
ATOM 666 C CA . ALA A 1 87 ? 11.842 12.310 -27.749 1.00 98.44 87 ALA A CA 1
ATOM 667 C C . ALA A 1 87 ? 12.000 11.434 -26.499 1.00 98.44 87 ALA A C 1
ATOM 669 O O . ALA A 1 87 ? 12.521 10.318 -26.599 1.00 98.44 87 ALA A O 1
ATOM 670 N N . LEU A 1 88 ? 11.518 11.903 -25.344 1.00 98.50 88 LEU A N 1
ATOM 671 C CA . LEU A 1 88 ? 11.486 11.127 -24.108 1.00 98.50 88 LEU A CA 1
ATOM 672 C C . LEU A 1 88 ? 10.569 9.909 -24.228 1.00 98.50 88 LEU A C 1
ATOM 674 O O . LEU A 1 88 ? 10.993 8.810 -23.874 1.00 98.50 88 LEU A O 1
ATOM 678 N N . ALA A 1 89 ? 9.367 10.072 -24.786 1.00 98.38 89 ALA A N 1
ATOM 679 C CA . ALA A 1 89 ? 8.457 8.952 -25.021 1.00 98.38 89 ALA A CA 1
ATOM 680 C C . ALA A 1 89 ? 9.088 7.890 -25.936 1.00 98.38 89 ALA A C 1
ATOM 682 O O . ALA A 1 89 ? 9.073 6.702 -25.620 1.00 98.38 89 ALA A O 1
ATOM 683 N N . THR A 1 90 ? 9.712 8.318 -27.038 1.00 98.56 90 THR A N 1
ATOM 684 C CA . THR A 1 90 ? 10.413 7.412 -27.964 1.00 98.56 90 THR A CA 1
ATOM 685 C C . THR A 1 90 ? 11.563 6.678 -27.270 1.00 98.56 90 THR A C 1
ATOM 687 O O . THR A 1 90 ? 11.779 5.487 -27.497 1.00 98.56 90 THR A O 1
ATOM 690 N N . LYS A 1 91 ? 12.311 7.377 -26.407 1.00 98.56 91 LYS A N 1
ATOM 691 C CA . LYS A 1 91 ? 13.403 6.781 -25.633 1.00 98.56 91 LYS A CA 1
ATOM 692 C C . LYS A 1 91 ? 12.887 5.744 -24.632 1.00 98.56 91 LYS A C 1
ATOM 694 O O . LYS A 1 91 ? 13.462 4.664 -24.562 1.00 98.56 91 LYS A O 1
ATOM 699 N N . LEU A 1 92 ? 11.834 6.059 -23.876 1.00 98.69 92 LEU A N 1
ATOM 700 C CA . LEU A 1 92 ? 11.232 5.138 -22.907 1.00 98.69 92 LEU A CA 1
ATOM 701 C C . LEU A 1 92 ? 10.716 3.869 -23.590 1.00 98.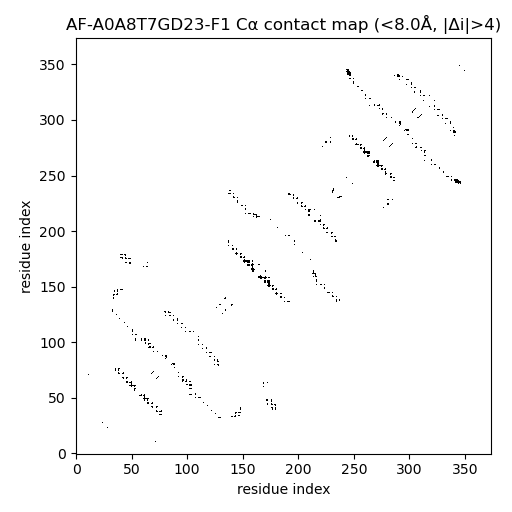69 92 LEU A C 1
ATOM 703 O O . LEU A 1 92 ? 11.048 2.775 -23.148 1.00 98.69 92 LEU A O 1
ATOM 707 N N . GLU A 1 93 ? 10.003 4.000 -24.710 1.00 98.69 93 GLU A N 1
ATOM 708 C CA . GLU A 1 93 ? 9.531 2.855 -25.499 1.00 98.69 93 GLU A CA 1
ATOM 709 C C . GLU A 1 93 ? 10.689 1.944 -25.932 1.00 98.69 93 GLU A C 1
ATOM 711 O O . GLU A 1 93 ? 10.639 0.721 -25.769 1.00 98.69 93 GLU A O 1
ATOM 716 N N . ALA A 1 94 ? 11.764 2.549 -26.448 1.00 98.75 94 ALA A N 1
ATOM 717 C CA . ALA A 1 94 ? 12.953 1.826 -26.875 1.00 98.75 94 ALA A CA 1
ATOM 718 C C . ALA A 1 94 ? 13.664 1.143 -25.698 1.00 98.75 94 ALA A C 1
ATOM 720 O O . ALA A 1 94 ? 14.066 -0.010 -25.824 1.00 98.75 94 ALA A O 1
ATOM 721 N N . ASP A 1 95 ? 13.804 1.820 -24.557 1.00 98.75 95 ASP A N 1
ATOM 722 C CA . ASP A 1 95 ? 14.483 1.275 -23.381 1.00 98.75 95 ASP A CA 1
ATOM 723 C C . ASP A 1 95 ? 13.698 0.138 -22.717 1.00 98.75 95 ASP A C 1
ATOM 725 O O . ASP A 1 95 ? 14.307 -0.862 -22.329 1.00 98.75 95 ASP A O 1
ATOM 729 N N . LEU A 1 96 ? 12.370 0.260 -22.628 1.00 98.75 96 LEU A N 1
ATOM 730 C CA . LEU A 1 96 ? 11.485 -0.793 -22.124 1.00 98.75 96 LEU A CA 1
ATOM 731 C C . LEU A 1 96 ? 11.472 -2.012 -23.068 1.00 98.75 96 LEU A C 1
ATOM 733 O O . LEU A 1 96 ? 11.538 -3.154 -22.619 1.00 98.75 96 LEU A O 1
ATOM 737 N N . THR A 1 97 ? 11.493 -1.788 -24.385 1.00 98.62 97 THR A N 1
ATOM 738 C CA . THR A 1 97 ? 11.628 -2.874 -25.376 1.00 98.62 97 THR A CA 1
ATOM 739 C C . THR A 1 97 ? 13.003 -3.553 -25.306 1.00 98.62 97 THR A C 1
ATOM 741 O O . THR A 1 97 ? 13.127 -4.774 -25.455 1.00 98.62 97 THR A O 1
ATOM 744 N N . ASP A 1 98 ? 14.060 -2.772 -25.089 1.00 98.50 98 ASP A N 1
ATOM 745 C CA . ASP A 1 98 ? 15.437 -3.258 -25.007 1.00 98.50 98 ASP A CA 1
ATOM 746 C C . ASP A 1 98 ? 15.660 -4.126 -23.765 1.00 98.50 98 ASP A C 1
ATOM 748 O O . ASP A 1 98 ? 16.250 -5.205 -23.877 1.00 98.50 98 ASP A O 1
ATOM 752 N N . ILE A 1 99 ? 15.151 -3.708 -22.599 1.00 98.25 99 ILE A N 1
ATOM 753 C CA . ILE A 1 99 ? 15.327 -4.482 -21.367 1.00 98.25 99 ILE A CA 1
ATOM 754 C C . ILE A 1 99 ? 14.611 -5.833 -21.448 1.00 98.25 99 ILE A C 1
ATOM 756 O O . ILE A 1 99 ? 15.261 -6.849 -21.211 1.00 98.25 99 ILE A O 1
ATOM 760 N N . VAL A 1 100 ? 13.345 -5.899 -21.886 1.00 97.62 100 VAL A N 1
ATOM 761 C CA . VAL A 1 100 ? 12.636 -7.189 -22.022 1.00 97.62 100 VAL A CA 1
ATOM 762 C C . VAL A 1 100 ? 13.330 -8.124 -23.020 1.00 97.62 100 VAL A C 1
ATOM 764 O O . VAL A 1 100 ? 13.450 -9.326 -22.775 1.00 97.62 100 VAL A O 1
ATOM 767 N N . SER A 1 101 ? 13.875 -7.577 -24.113 1.00 98.00 101 SER A N 1
ATOM 768 C CA . SER A 1 101 ? 14.563 -8.358 -25.150 1.00 98.00 101 SER A CA 1
ATOM 769 C C . SER A 1 101 ? 15.887 -8.957 -24.671 1.00 98.00 101 SER A C 1
ATOM 771 O O . SER A 1 101 ? 16.285 -10.030 -25.132 1.00 98.00 101 SER A O 1
ATOM 773 N N . ASN A 1 102 ? 16.587 -8.273 -23.761 1.00 98.00 102 ASN A N 1
ATOM 774 C CA . ASN A 1 102 ? 17.976 -8.589 -23.431 1.00 98.00 102 ASN A CA 1
ATOM 775 C C . ASN A 1 102 ? 18.206 -9.052 -21.986 1.00 98.00 102 ASN A C 1
ATOM 777 O O . ASN A 1 102 ? 19.283 -9.597 -21.718 1.00 98.00 102 ASN A O 1
ATOM 781 N N . ILE A 1 103 ? 17.231 -8.919 -21.075 1.00 98.06 103 ILE A N 1
ATOM 782 C CA . ILE A 1 103 ? 17.409 -9.138 -19.624 1.00 98.06 103 ILE A CA 1
ATOM 783 C C . ILE A 1 103 ? 18.063 -10.483 -19.270 1.00 98.06 103 ILE A C 1
ATOM 785 O O . ILE A 1 103 ? 18.916 -10.552 -18.385 1.00 98.06 103 ILE A O 1
ATOM 789 N N . ASN A 1 104 ? 17.763 -11.550 -20.017 1.00 96.38 104 ASN A N 1
ATOM 790 C CA . ASN A 1 104 ? 18.338 -12.882 -19.789 1.00 96.38 104 ASN A CA 1
ATOM 791 C C . ASN A 1 104 ? 19.820 -13.016 -20.165 1.00 96.38 104 ASN A C 1
ATOM 793 O O . ASN A 1 104 ? 20.506 -13.920 -19.681 1.00 96.38 104 ASN A O 1
ATOM 797 N N . THR A 1 105 ? 20.323 -12.127 -21.017 1.00 97.06 105 THR A N 1
ATOM 798 C CA . THR A 1 105 ? 21.723 -12.112 -21.467 1.00 97.06 105 THR A CA 1
ATOM 799 C C . THR A 1 105 ? 22.563 -11.057 -20.751 1.00 97.06 105 THR A C 1
ATOM 801 O O . THR A 1 105 ? 23.777 -11.218 -20.644 1.00 97.06 105 THR A O 1
ATOM 804 N N . MET A 1 106 ? 21.923 -10.019 -20.210 1.00 97.38 106 MET A N 1
ATOM 805 C CA . MET A 1 106 ? 22.566 -8.970 -19.421 1.00 97.38 106 MET A CA 1
ATOM 806 C C . MET A 1 106 ? 23.079 -9.507 -18.081 1.00 97.38 106 MET A C 1
ATOM 808 O O . MET A 1 106 ? 22.465 -10.393 -17.474 1.00 97.38 106 MET A O 1
ATOM 812 N N . SER A 1 107 ? 24.192 -8.961 -17.584 1.00 97.94 107 SER A N 1
ATOM 813 C CA . SER A 1 107 ? 24.597 -9.205 -16.197 1.00 97.94 107 SER A CA 1
ATOM 814 C C . SER A 1 107 ? 23.627 -8.513 -15.231 1.00 97.94 107 SER A C 1
ATOM 816 O O . SER A 1 107 ? 22.974 -7.540 -15.602 1.00 97.94 107 SER A O 1
ATOM 818 N N . VAL A 1 108 ? 23.547 -8.964 -13.974 1.00 98.31 108 VAL A N 1
ATOM 819 C CA . VAL A 1 108 ? 22.732 -8.292 -12.937 1.00 98.31 108 VAL A CA 1
ATOM 820 C C . VAL A 1 108 ? 23.081 -6.799 -12.828 1.00 98.31 108 VAL A C 1
ATOM 822 O O . VAL A 1 108 ? 22.187 -5.966 -12.712 1.00 98.31 108 VAL A O 1
ATOM 825 N N . ALA A 1 109 ? 24.369 -6.452 -12.920 1.00 98.56 109 ALA A N 1
ATOM 826 C CA . ALA A 1 109 ? 24.832 -5.065 -12.863 1.00 98.56 109 ALA A CA 1
ATOM 827 C C . ALA A 1 109 ? 24.388 -4.235 -14.082 1.00 98.56 109 ALA A C 1
ATOM 829 O O . ALA A 1 109 ? 24.059 -3.055 -13.938 1.00 98.56 109 ALA A O 1
ATOM 830 N N . ASP A 1 110 ? 24.345 -4.842 -15.271 1.00 98.50 110 ASP A N 1
ATOM 831 C CA . ASP A 1 110 ? 23.850 -4.169 -16.475 1.00 98.50 110 ASP A CA 1
ATOM 832 C C . ASP A 1 110 ? 22.335 -3.954 -16.397 1.00 98.50 110 ASP A C 1
ATOM 834 O O . ASP A 1 110 ? 21.857 -2.877 -16.746 1.00 98.50 110 ASP A O 1
ATOM 838 N N . VAL A 1 111 ? 21.577 -4.938 -15.889 1.00 98.62 111 VAL A N 1
ATOM 839 C CA . VAL A 1 111 ? 20.124 -4.801 -15.668 1.00 98.62 111 VAL A CA 1
ATOM 840 C C . VAL A 1 111 ? 19.847 -3.673 -14.677 1.00 98.62 111 VAL A C 1
ATOM 842 O O . VAL A 1 111 ? 19.039 -2.794 -14.957 1.00 98.62 111 VAL A O 1
ATOM 845 N N . GLN A 1 112 ? 20.579 -3.629 -13.561 1.00 98.75 112 GLN A N 1
ATOM 846 C CA . GLN A 1 112 ? 20.452 -2.559 -12.572 1.00 98.75 112 GLN A CA 1
ATOM 847 C C . GLN A 1 112 ? 20.776 -1.177 -13.164 1.00 98.75 112 GLN A C 1
ATOM 849 O O . GLN A 1 112 ? 20.059 -0.208 -12.909 1.00 98.75 112 GLN A O 1
ATOM 854 N N . THR A 1 113 ? 21.838 -1.076 -13.972 1.00 98.75 113 THR A N 1
ATOM 855 C CA . THR A 1 113 ? 22.187 0.164 -14.687 1.00 98.75 113 THR A CA 1
ATOM 856 C C . THR A 1 113 ? 21.059 0.597 -15.621 1.00 98.75 113 THR A C 1
ATOM 858 O O . THR A 1 113 ? 20.644 1.754 -15.573 1.00 98.75 113 THR A O 1
ATOM 861 N N . LYS A 1 114 ? 20.514 -0.328 -16.418 1.00 98.69 114 LYS A N 1
ATOM 862 C CA . LYS A 1 114 ? 19.428 -0.039 -17.361 1.00 98.69 114 LYS A CA 1
ATOM 863 C C . LYS A 1 114 ? 18.152 0.417 -16.651 1.00 98.69 114 LYS A C 1
ATOM 865 O O . LYS A 1 114 ? 17.562 1.412 -17.057 1.00 98.69 114 LYS A O 1
ATOM 870 N N . ILE A 1 115 ? 17.761 -0.247 -15.563 1.00 98.81 115 ILE A N 1
ATOM 871 C CA . ILE A 1 115 ? 16.602 0.160 -14.750 1.00 98.81 115 ILE A CA 1
ATOM 872 C C . ILE A 1 115 ? 16.807 1.566 -14.190 1.00 98.81 115 ILE A C 1
ATOM 874 O O . ILE A 1 115 ? 15.907 2.394 -14.263 1.00 98.81 115 ILE A O 1
ATOM 878 N N . LYS A 1 116 ? 18.010 1.889 -13.703 1.00 98.81 116 LYS A N 1
ATOM 879 C CA . LYS A 1 116 ? 18.324 3.244 -13.235 1.00 98.81 116 LYS A CA 1
ATOM 880 C C . LYS A 1 116 ? 18.177 4.295 -14.345 1.00 98.81 116 LYS A C 1
ATOM 882 O O . LYS A 1 116 ? 17.701 5.396 -14.082 1.00 98.81 116 LYS A O 1
ATOM 887 N N . GLU A 1 117 ? 18.588 3.980 -15.573 1.00 98.81 117 GLU A N 1
ATOM 888 C CA . GLU A 1 117 ? 18.427 4.869 -16.733 1.00 98.81 117 GLU A CA 1
ATOM 889 C C . GLU A 1 117 ? 16.957 5.054 -17.139 1.00 98.81 117 GLU A C 1
ATOM 891 O O . GLU A 1 117 ? 16.555 6.167 -17.503 1.00 98.81 117 GLU A O 1
ATOM 896 N N . ILE A 1 118 ? 16.158 3.985 -17.057 1.00 98.88 118 ILE A N 1
ATOM 897 C CA . ILE A 1 118 ? 14.708 4.031 -17.273 1.00 98.88 118 ILE A CA 1
ATOM 898 C C . ILE A 1 118 ? 14.055 4.892 -16.190 1.00 98.88 118 ILE A C 1
ATOM 900 O O . ILE A 1 118 ? 13.365 5.847 -16.534 1.00 98.88 118 ILE A O 1
ATOM 904 N N . ASN A 1 119 ? 14.358 4.663 -14.910 1.00 98.88 119 ASN A N 1
ATOM 905 C CA . ASN A 1 119 ? 13.812 5.444 -13.796 1.00 98.88 119 ASN A CA 1
ATOM 906 C C . ASN A 1 119 ? 14.143 6.935 -13.919 1.00 98.88 119 ASN A C 1
ATOM 908 O O . ASN A 1 119 ? 13.254 7.763 -13.772 1.00 98.88 119 ASN A O 1
ATOM 912 N N . ALA A 1 120 ? 15.366 7.291 -14.324 1.00 98.81 120 ALA A N 1
ATOM 913 C CA . ALA A 1 120 ? 15.724 8.687 -14.594 1.00 98.81 120 ALA A CA 1
ATOM 914 C C . ALA A 1 120 ? 14.962 9.300 -15.789 1.00 98.81 120 ALA A C 1
ATOM 916 O O . ALA A 1 120 ? 14.874 10.520 -15.915 1.00 98.81 120 ALA A O 1
ATOM 917 N N . SER A 1 121 ? 14.462 8.474 -16.710 1.00 98.88 121 SER A N 1
ATOM 918 C CA . SER A 1 121 ? 13.609 8.915 -17.821 1.00 98.88 121 SER A CA 1
ATOM 919 C C . SER A 1 121 ? 12.148 9.047 -17.370 1.00 98.88 121 SER A C 1
ATOM 921 O O . SER A 1 121 ? 11.487 10.004 -17.758 1.00 98.88 121 SER A O 1
ATOM 923 N N . LEU A 1 122 ? 11.678 8.154 -16.495 1.00 98.81 122 LEU A N 1
ATOM 924 C CA . LEU A 1 122 ? 10.376 8.258 -15.833 1.00 98.81 122 LEU A CA 1
ATOM 925 C C . LEU A 1 122 ? 10.299 9.496 -14.925 1.00 98.81 122 LEU A C 1
ATOM 927 O O . LEU A 1 122 ? 9.310 10.214 -14.984 1.00 98.81 122 LEU A O 1
ATOM 931 N N . ASP A 1 123 ? 11.355 9.809 -14.164 1.00 98.75 123 ASP A N 1
ATOM 932 C CA . ASP A 1 123 ? 11.444 11.044 -13.364 1.00 98.75 123 ASP A CA 1
ATOM 933 C C . ASP A 1 123 ? 11.208 12.283 -14.237 1.00 98.75 123 ASP A C 1
ATOM 935 O O . ASP A 1 123 ? 10.396 13.142 -13.906 1.00 98.75 123 ASP A O 1
ATOM 939 N N . LYS A 1 124 ? 11.862 12.350 -15.404 1.00 98.75 124 LYS A N 1
ATOM 940 C CA . LYS A 1 124 ? 11.675 13.454 -16.358 1.00 98.75 124 LYS A CA 1
ATOM 941 C C . LYS A 1 124 ? 10.258 13.514 -16.917 1.00 98.75 124 LYS A C 1
ATOM 943 O O . LYS A 1 124 ? 9.756 14.608 -17.150 1.00 98.75 124 LYS A O 1
ATOM 948 N N . ALA A 1 125 ? 9.628 12.361 -17.138 1.00 98.56 125 ALA A N 1
ATOM 949 C CA . ALA A 1 125 ? 8.250 12.302 -17.607 1.00 98.56 125 ALA A CA 1
ATOM 950 C C . ALA A 1 125 ? 7.314 12.913 -16.553 1.00 98.56 125 ALA A C 1
ATOM 952 O O . ALA A 1 125 ? 6.566 13.837 -16.871 1.00 98.56 125 ALA A O 1
ATOM 953 N N . VAL A 1 126 ? 7.456 12.508 -15.286 1.00 98.50 126 VAL A N 1
ATOM 954 C CA . VAL A 1 126 ? 6.732 13.105 -14.151 1.00 98.50 126 VAL A CA 1
ATOM 955 C C . VAL A 1 126 ? 6.998 14.610 -14.048 1.00 98.50 126 VAL A C 1
ATOM 957 O O . VAL A 1 126 ? 6.059 15.387 -13.921 1.00 98.50 126 VAL A O 1
ATOM 960 N N . GLU A 1 127 ? 8.254 15.050 -14.164 1.00 98.12 127 GLU A N 1
ATOM 961 C CA . GLU A 1 127 ? 8.623 16.474 -14.132 1.00 98.12 127 GLU A CA 1
ATOM 962 C C . GLU A 1 127 ? 8.020 17.303 -15.275 1.00 98.12 127 GLU A C 1
ATOM 964 O O . GLU A 1 127 ? 7.822 18.507 -15.102 1.00 98.12 127 GLU A O 1
ATOM 969 N N . SER A 1 128 ? 7.766 16.683 -16.431 1.00 96.75 128 SER A N 1
ATOM 970 C CA . SER A 1 128 ? 7.192 17.348 -17.605 1.00 96.75 128 SER A CA 1
ATOM 971 C C . SER A 1 128 ? 5.668 17.473 -17.546 1.00 96.75 128 SER A C 1
ATOM 973 O O . SER A 1 128 ? 5.137 18.491 -17.979 1.00 96.75 128 SER A O 1
ATOM 975 N N . VAL A 1 129 ? 4.987 16.478 -16.969 1.00 96.50 129 VAL A N 1
ATOM 976 C CA . VAL A 1 129 ? 3.518 16.391 -16.919 1.00 96.50 129 VAL A CA 1
ATOM 977 C C . VAL A 1 129 ? 2.953 17.022 -15.644 1.00 96.50 129 VAL A C 1
ATOM 979 O O . VAL A 1 129 ? 1.915 17.685 -15.670 1.00 96.50 129 VAL A O 1
ATOM 982 N N . VAL A 1 130 ? 3.644 16.848 -14.514 1.00 96.31 130 VAL A N 1
ATOM 983 C CA . VAL A 1 130 ? 3.157 17.235 -13.185 1.00 96.31 130 VAL A CA 1
ATOM 984 C C . VAL A 1 130 ? 3.944 18.433 -12.657 1.00 96.31 130 VAL A C 1
ATOM 986 O O . VAL A 1 130 ? 5.179 18.422 -12.567 1.00 96.31 130 VAL A O 1
ATOM 989 N N . SER A 1 131 ? 3.229 19.495 -12.276 1.00 95.88 131 SER A N 1
ATOM 990 C CA . SER A 1 131 ? 3.861 20.730 -11.807 1.00 95.88 131 SER A CA 1
ATOM 991 C C . SER A 1 131 ? 4.661 20.504 -10.523 1.00 95.88 131 SER A C 1
ATOM 993 O O . SER A 1 131 ? 4.370 19.615 -9.726 1.00 95.88 131 SER A O 1
ATOM 995 N N . SER A 1 132 ? 5.665 21.345 -10.263 1.00 95.56 132 SER A N 1
ATOM 996 C CA . SER A 1 132 ? 6.450 21.233 -9.026 1.00 95.56 132 SER A CA 1
ATOM 997 C C . SER A 1 132 ? 5.605 21.387 -7.758 1.00 95.56 132 SER A C 1
ATOM 999 O O . SER A 1 132 ? 5.971 20.808 -6.747 1.00 95.56 132 SER A O 1
ATOM 1001 N N . SER A 1 133 ? 4.513 22.162 -7.806 1.00 94.44 133 SER A N 1
ATOM 1002 C CA . SER A 1 133 ? 3.583 22.316 -6.680 1.00 94.44 133 SER A CA 1
ATOM 1003 C C . SER A 1 133 ? 2.789 21.043 -6.406 1.00 94.44 133 SER A C 1
ATOM 1005 O O . SER A 1 133 ? 2.669 20.669 -5.248 1.00 94.44 133 SER A O 1
ATOM 1007 N N . GLU A 1 134 ? 2.298 20.374 -7.454 1.00 94.56 134 GLU A N 1
ATOM 1008 C CA . GLU A 1 134 ? 1.581 19.095 -7.330 1.00 94.56 134 GLU A CA 1
ATOM 1009 C C . GLU A 1 134 ? 2.534 17.990 -6.851 1.00 94.56 134 GLU A C 1
ATOM 1011 O O . GLU A 1 134 ? 2.219 17.268 -5.917 1.00 94.56 134 GLU A O 1
ATOM 1016 N N . ARG A 1 135 ? 3.757 17.918 -7.398 1.00 94.19 135 ARG A N 1
ATOM 1017 C CA . ARG A 1 135 ? 4.765 16.925 -6.972 1.00 94.19 135 ARG A CA 1
ATOM 1018 C C . ARG A 1 135 ? 5.239 17.094 -5.528 1.00 94.19 135 ARG A C 1
ATOM 1020 O O . ARG A 1 135 ? 5.773 16.151 -4.962 1.00 94.19 135 ARG A O 1
ATOM 1027 N N . SER A 1 136 ? 5.127 18.297 -4.967 1.00 94.31 136 SER A N 1
ATOM 1028 C CA . SER A 1 136 ? 5.469 18.572 -3.566 1.00 94.31 136 SER A CA 1
ATOM 1029 C C . SER A 1 136 ? 4.280 18.446 -2.614 1.00 94.31 136 SER A C 1
ATOM 1031 O O . SER A 1 136 ? 4.448 18.681 -1.421 1.00 94.31 136 SER A O 1
ATOM 1033 N N . ASP A 1 137 ? 3.085 18.167 -3.133 1.00 95.94 137 ASP A N 1
ATOM 1034 C CA . ASP A 1 137 ? 1.881 18.025 -2.326 1.00 95.94 137 ASP A CA 1
ATOM 1035 C C . ASP A 1 137 ? 1.793 16.586 -1.784 1.00 95.94 137 ASP A C 1
ATOM 1037 O O . ASP A 1 137 ? 1.664 15.641 -2.574 1.00 95.94 137 ASP A O 1
ATOM 1041 N N . PRO A 1 138 ? 1.859 16.372 -0.458 1.00 97.19 138 PRO A N 1
ATOM 1042 C CA . PRO A 1 138 ? 1.735 15.030 0.097 1.00 97.19 138 PRO A CA 1
ATOM 1043 C C . PRO A 1 138 ? 0.354 14.417 -0.183 1.00 97.19 138 PRO A C 1
ATOM 1045 O O . PRO A 1 138 ? 0.269 13.207 -0.369 1.00 97.19 138 PRO A O 1
ATOM 1048 N N . ALA A 1 139 ? -0.697 15.231 -0.357 1.00 95.75 139 ALA A N 1
ATOM 1049 C CA . ALA A 1 139 ? -2.024 14.750 -0.743 1.00 95.75 139 ALA A CA 1
ATOM 1050 C C . ALA A 1 139 ? -2.044 14.149 -2.161 1.00 95.75 139 ALA A C 1
ATOM 1052 O O . ALA A 1 139 ? -2.788 13.206 -2.424 1.00 95.75 139 ALA A O 1
ATOM 1053 N N . PHE A 1 140 ? -1.217 14.665 -3.079 1.00 96.56 140 PHE A N 1
ATOM 1054 C CA . PHE A 1 140 ? -1.052 14.083 -4.414 1.00 96.56 140 PHE A CA 1
ATOM 1055 C C . PHE A 1 140 ? -0.399 12.700 -4.318 1.00 96.56 140 PHE A C 1
ATOM 1057 O O . PHE A 1 140 ? -0.876 11.742 -4.920 1.00 96.56 140 PHE A O 1
ATOM 1064 N N . THR A 1 141 ? 0.660 12.581 -3.514 1.00 97.94 141 THR A N 1
ATOM 1065 C CA . THR A 1 141 ? 1.365 11.306 -3.305 1.00 97.94 141 THR A CA 1
ATOM 1066 C C . THR A 1 141 ? 0.480 10.281 -2.595 1.00 97.94 141 THR A C 1
ATOM 1068 O O . THR A 1 141 ? 0.481 9.117 -2.983 1.00 97.94 141 THR A O 1
ATOM 1071 N N . ALA A 1 142 ? -0.332 10.708 -1.625 1.00 97.88 142 ALA A N 1
ATOM 1072 C CA . ALA A 1 142 ? -1.317 9.861 -0.957 1.00 97.88 142 ALA A CA 1
ATOM 1073 C C . ALA A 1 142 ? -2.305 9.220 -1.944 1.00 97.88 142 ALA A C 1
ATOM 1075 O O . ALA A 1 142 ? -2.535 8.018 -1.884 1.00 97.88 142 ALA A O 1
ATOM 1076 N N . ARG A 1 143 ? -2.818 9.973 -2.928 1.00 96.81 143 ARG A N 1
ATOM 1077 C CA . ARG A 1 143 ? -3.696 9.400 -3.969 1.00 96.81 143 ARG A CA 1
ATOM 1078 C C . ARG A 1 143 ? -2.981 8.409 -4.886 1.00 96.81 143 ARG A C 1
ATOM 1080 O O . ARG A 1 143 ? -3.593 7.441 -5.322 1.00 96.81 143 ARG A O 1
ATOM 1087 N N . VAL A 1 144 ? -1.692 8.624 -5.161 1.00 98.38 144 VAL A N 1
ATOM 1088 C CA . VAL A 1 144 ? -0.878 7.647 -5.905 1.00 98.38 144 VAL A CA 1
ATOM 1089 C C . VAL A 1 144 ? -0.725 6.353 -5.099 1.00 98.38 144 VAL A C 1
ATOM 1091 O O . VAL A 1 144 ? 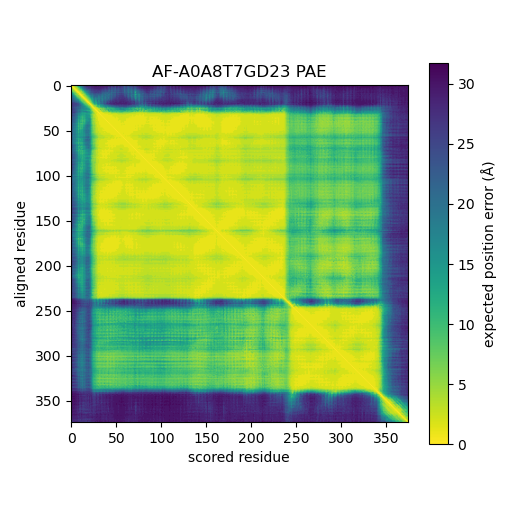-0.857 5.275 -5.668 1.00 98.38 144 VAL A O 1
ATOM 1094 N N . ILE A 1 145 ? -0.497 6.444 -3.782 1.00 98.69 145 ILE A N 1
ATOM 1095 C CA . ILE A 1 145 ? -0.430 5.280 -2.882 1.00 98.69 145 ILE A CA 1
ATOM 1096 C C . ILE A 1 145 ? -1.743 4.490 -2.911 1.00 98.69 145 ILE A C 1
ATOM 1098 O O . ILE A 1 145 ? -1.696 3.278 -3.102 1.00 98.69 145 ILE A O 1
ATOM 1102 N N . ILE A 1 146 ? -2.887 5.172 -2.796 1.00 96.19 146 ILE A N 1
ATOM 1103 C CA . ILE A 1 146 ? -4.223 4.558 -2.887 1.00 96.19 146 ILE A CA 1
ATOM 1104 C C . ILE A 1 146 ? -4.367 3.794 -4.211 1.00 96.19 146 ILE A C 1
ATOM 1106 O O . ILE A 1 146 ? -4.640 2.600 -4.208 1.00 96.19 146 ILE A O 1
ATOM 1110 N N . GLY A 1 147 ? -4.066 4.433 -5.349 1.00 94.88 147 GLY A N 1
ATOM 1111 C CA . GLY A 1 147 ? -4.159 3.770 -6.656 1.00 94.88 147 GLY A CA 1
ATOM 1112 C C . GLY A 1 147 ? -3.229 2.558 -6.818 1.00 94.88 147 GLY A C 1
ATOM 1113 O O . GLY A 1 147 ? -3.579 1.602 -7.508 1.00 94.88 147 GLY A O 1
ATOM 1114 N N . LEU A 1 148 ? -2.049 2.568 -6.184 1.00 98.44 148 LEU A N 1
ATOM 1115 C CA . LEU A 1 148 ? -1.151 1.409 -6.175 1.00 98.44 148 LEU A CA 1
ATOM 1116 C C . LEU A 1 148 ? -1.735 0.242 -5.373 1.00 98.44 148 LEU A C 1
ATOM 1118 O O . LEU A 1 148 ? -1.638 -0.901 -5.819 1.00 98.44 148 LEU A O 1
ATOM 1122 N N . LEU A 1 149 ? -2.306 0.518 -4.198 1.00 97.88 149 LEU A N 1
ATOM 1123 C CA . LEU A 1 149 ? -2.856 -0.508 -3.312 1.00 97.88 149 LEU A CA 1
ATOM 1124 C C . LEU A 1 149 ? -4.159 -1.105 -3.850 1.00 97.88 149 LEU A C 1
ATOM 1126 O O . LEU A 1 149 ? -4.314 -2.324 -3.768 1.00 97.88 149 LEU A O 1
ATOM 1130 N N . ASP A 1 150 ? -5.010 -0.291 -4.482 1.00 92.25 150 ASP A N 1
ATOM 1131 C CA . ASP A 1 150 ? -6.222 -0.748 -5.172 1.00 92.25 150 ASP A CA 1
ATOM 1132 C C . ASP A 1 150 ? -5.896 -1.806 -6.241 1.00 92.25 150 ASP A C 1
ATOM 1134 O O . ASP A 1 150 ? -6.464 -2.892 -6.290 1.00 92.25 150 ASP A O 1
ATOM 1138 N N . THR A 1 151 ? -4.875 -1.563 -7.064 1.00 94.06 151 THR A N 1
ATOM 1139 C CA . THR A 1 151 ? -4.440 -2.586 -8.028 1.00 94.06 151 THR A CA 1
ATOM 1140 C C . THR A 1 151 ? -3.752 -3.764 -7.332 1.00 94.06 151 THR A C 1
ATOM 1142 O O . THR A 1 151 ? -3.945 -4.914 -7.718 1.00 94.06 151 THR A O 1
ATOM 1145 N N . ALA A 1 152 ? -2.973 -3.522 -6.274 1.00 98.12 152 ALA A N 1
ATOM 1146 C CA . ALA A 1 152 ? -2.218 -4.579 -5.609 1.00 98.12 152 ALA A CA 1
ATOM 1147 C C . ALA A 1 152 ? -3.091 -5.681 -4.988 1.00 98.12 152 ALA A C 1
ATOM 1149 O O . ALA A 1 152 ? -2.664 -6.841 -4.969 1.00 98.12 152 ALA A O 1
ATOM 1150 N N . HIS A 1 153 ? -4.276 -5.352 -4.459 1.00 93.75 153 HIS A N 1
ATOM 1151 C CA . HIS A 1 153 ? -5.177 -6.368 -3.901 1.00 93.75 153 HIS A CA 1
ATOM 1152 C C . HIS A 1 153 ? -5.853 -7.203 -4.997 1.00 93.75 153 HIS A C 1
ATOM 1154 O O . HIS A 1 153 ? -5.997 -8.413 -4.805 1.00 93.75 153 HIS A O 1
ATOM 1160 N N . HIS A 1 154 ? -6.137 -6.619 -6.167 1.00 91.62 154 HIS A N 1
ATOM 1161 C CA . HIS A 1 154 ? -6.607 -7.349 -7.350 1.00 91.62 154 HIS A CA 1
ATOM 1162 C C . HIS A 1 154 ? -5.553 -8.330 -7.882 1.00 91.62 154 HIS A C 1
ATOM 1164 O O . HIS A 1 154 ? -5.848 -9.511 -8.064 1.00 91.62 154 HIS A O 1
ATOM 1170 N N . GLU A 1 155 ? -4.295 -7.896 -8.017 1.00 95.44 155 GLU A N 1
ATOM 1171 C CA . GLU A 1 155 ? -3.190 -8.790 -8.407 1.00 95.44 155 GLU A CA 1
ATOM 1172 C C . GLU A 1 155 ? -2.996 -9.937 -7.397 1.00 95.44 155 GLU A C 1
ATOM 1174 O O . GLU A 1 155 ? -2.632 -11.066 -7.740 1.00 95.44 155 GLU A O 1
ATOM 1179 N N . TYR A 1 156 ? -3.266 -9.675 -6.115 1.00 97.81 156 TYR A N 1
ATOM 1180 C CA . TYR A 1 156 ? -3.215 -10.705 -5.083 1.00 97.81 156 TYR A CA 1
ATOM 1181 C C . TYR A 1 156 ? -4.350 -11.725 -5.212 1.00 97.81 156 TYR A C 1
ATOM 1183 O O . TYR A 1 156 ? -4.110 -12.911 -4.986 1.00 97.81 156 TYR A O 1
ATOM 1191 N N . GLU A 1 157 ? -5.563 -11.286 -5.565 1.00 95.81 157 GLU A N 1
ATOM 1192 C CA . GLU A 1 157 ? -6.720 -12.161 -5.803 1.00 95.81 157 GLU A CA 1
ATOM 1193 C C . GLU A 1 157 ? -6.422 -13.173 -6.918 1.00 95.81 157 GLU A C 1
ATOM 1195 O O . GLU A 1 157 ? -6.672 -14.372 -6.768 1.00 95.81 157 GLU A O 1
ATOM 1200 N N . GLU A 1 158 ? -5.815 -12.709 -8.014 1.00 92.69 158 GLU A N 1
ATOM 1201 C CA . GLU A 1 158 ? -5.385 -13.578 -9.113 1.00 92.69 158 GLU A CA 1
ATOM 1202 C C . GLU A 1 158 ? -4.183 -14.453 -8.708 1.00 92.69 158 GLU A C 1
ATOM 1204 O O . GLU A 1 158 ? -4.096 -15.641 -9.049 1.00 92.69 158 GLU A O 1
ATOM 1209 N N . GLY A 1 159 ? -3.260 -13.887 -7.927 1.00 96.12 159 GLY A N 1
ATOM 1210 C CA . GLY A 1 159 ? -2.021 -14.535 -7.514 1.00 96.12 159 GLY A CA 1
ATOM 1211 C C . GLY A 1 159 ? -2.178 -15.613 -6.441 1.00 96.12 159 GLY A C 1
ATOM 1212 O O . GLY A 1 159 ? -1.395 -16.573 -6.426 1.00 96.12 159 GLY A O 1
ATOM 1213 N N . VAL A 1 160 ? -3.160 -15.501 -5.542 1.00 97.19 160 VAL A N 1
ATOM 1214 C CA . VAL A 1 160 ? -3.317 -16.363 -4.360 1.00 97.19 160 VAL A CA 1
ATOM 1215 C C . VAL A 1 160 ? -4.739 -16.908 -4.246 1.00 97.19 160 VAL A C 1
ATOM 1217 O O . VAL A 1 160 ? -5.694 -16.181 -4.015 1.00 97.19 160 VAL A O 1
ATOM 1220 N N . VAL A 1 161 ? -4.865 -18.238 -4.286 1.00 92.06 161 VAL A N 1
ATOM 1221 C CA . VAL A 1 161 ? -6.143 -18.951 -4.141 1.00 92.06 161 VAL A CA 1
ATOM 1222 C C . VAL A 1 161 ? -6.015 -20.017 -3.055 1.00 92.06 161 VAL A C 1
ATOM 1224 O O . VAL A 1 161 ? -5.073 -20.815 -3.060 1.00 92.06 161 VAL A O 1
ATOM 1227 N N . ASP A 1 162 ? -6.960 -20.048 -2.112 1.00 89.94 162 ASP A N 1
ATOM 1228 C CA . ASP A 1 162 ? -6.999 -21.002 -0.990 1.00 89.94 162 ASP A CA 1
ATOM 1229 C C . ASP A 1 162 ? -5.672 -21.080 -0.197 1.00 89.94 162 ASP A C 1
ATOM 1231 O O . ASP A 1 162 ? -5.176 -22.167 0.136 1.00 89.94 162 ASP A O 1
ATOM 1235 N N . GLY A 1 163 ? -5.058 -19.920 0.064 1.00 91.88 163 GLY A N 1
ATOM 1236 C CA . GLY A 1 163 ? -3.798 -19.796 0.807 1.00 91.88 163 GLY A CA 1
ATOM 1237 C C . GLY A 1 163 ? -2.576 -20.368 0.083 1.00 91.88 163 GLY A C 1
ATOM 1238 O O . GLY A 1 163 ? -1.616 -20.825 0.713 1.00 91.88 163 GLY A O 1
ATOM 1239 N N . LYS A 1 164 ? -2.615 -20.419 -1.253 1.00 96.00 164 LYS A N 1
ATOM 1240 C CA . LYS A 1 164 ? -1.519 -20.893 -2.104 1.00 96.00 164 LYS A CA 1
ATOM 1241 C C . LYS A 1 164 ? -1.317 -19.946 -3.270 1.00 96.00 164 LYS A C 1
ATOM 1243 O O . LYS A 1 164 ? -2.283 -19.474 -3.851 1.00 96.00 164 LYS A O 1
ATOM 1248 N N . VAL A 1 165 ? -0.062 -19.776 -3.672 1.00 97.88 165 VAL A N 1
ATOM 1249 C CA . VAL A 1 165 ? 0.269 -19.064 -4.908 1.00 97.88 165 VAL A CA 1
ATOM 1250 C C . VAL A 1 165 ? -0.251 -19.872 -6.102 1.00 97.88 165 VAL A C 1
ATOM 1252 O O . VAL A 1 165 ? 0.241 -20.975 -6.365 1.00 97.88 165 VAL A O 1
ATOM 1255 N N . ALA A 1 166 ? -1.269 -19.339 -6.775 1.00 96.19 166 ALA A N 1
ATOM 1256 C CA . ALA A 1 166 ? -1.876 -19.889 -7.980 1.00 96.19 166 ALA A CA 1
ATOM 1257 C C . ALA A 1 166 ? -1.153 -19.365 -9.226 1.00 96.19 166 ALA A C 1
ATOM 1259 O O . ALA A 1 166 ? -0.658 -20.169 -10.018 1.00 96.19 166 ALA A O 1
ATOM 1260 N N . GLU A 1 167 ? -0.992 -18.043 -9.323 1.00 96.38 167 GLU A N 1
ATOM 1261 C CA . GLU A 1 167 ? -0.248 -17.369 -10.385 1.00 96.38 167 GLU A CA 1
ATOM 1262 C C . GLU A 1 167 ? 0.923 -16.576 -9.786 1.00 96.38 167 GLU A C 1
ATOM 1264 O O . GLU A 1 167 ? 0.782 -15.562 -9.108 1.00 96.38 167 GLU A O 1
ATOM 1269 N N . GLN A 1 168 ? 2.138 -17.086 -10.001 1.00 97.44 168 GLN A N 1
ATOM 1270 C CA . GLN A 1 168 ? 3.352 -16.550 -9.375 1.00 97.44 168 GLN A CA 1
ATOM 1271 C C . GLN A 1 168 ? 3.724 -15.144 -9.871 1.00 97.44 168 GLN A C 1
ATOM 1273 O O . GLN A 1 168 ? 4.465 -14.450 -9.169 1.00 97.44 168 GLN A O 1
ATOM 1278 N N . VAL A 1 169 ? 3.286 -14.778 -11.080 1.00 96.31 169 VAL A N 1
ATOM 1279 C CA . VAL A 1 169 ? 3.510 -13.454 -11.680 1.00 96.31 169 VAL A CA 1
ATOM 1280 C C . VAL A 1 169 ? 2.643 -12.425 -10.964 1.00 96.31 169 VAL A C 1
ATOM 1282 O O . VAL A 1 169 ? 3.228 -11.557 -10.322 1.00 96.31 169 VAL A O 1
ATOM 1285 N N . GLU A 1 170 ? 1.327 -12.636 -10.909 1.00 97.06 170 GLU A N 1
ATOM 1286 C CA . GLU A 1 170 ? 0.389 -11.705 -10.253 1.00 97.06 170 GLU A CA 1
ATOM 1287 C C . GLU A 1 170 ? 0.684 -11.557 -8.757 1.00 97.06 170 GLU A C 1
ATOM 1289 O O . GLU A 1 170 ? 0.754 -10.455 -8.217 1.00 97.06 170 GLU A O 1
ATOM 1294 N N . TYR A 1 171 ? 1.040 -12.657 -8.076 1.00 98.56 171 TYR A N 1
ATOM 1295 C CA . TYR A 1 171 ? 1.494 -12.561 -6.686 1.00 98.56 171 TYR A CA 1
ATOM 1296 C C . TYR A 1 171 ? 2.740 -11.668 -6.536 1.00 98.56 171 TYR A C 1
ATOM 1298 O O . TYR A 1 171 ? 2.870 -10.944 -5.553 1.00 98.56 171 TYR A O 1
ATOM 1306 N N . GLN A 1 172 ? 3.682 -11.701 -7.486 1.00 98.69 172 GLN A N 1
ATOM 1307 C CA . GLN A 1 172 ? 4.854 -10.822 -7.437 1.00 98.69 172 GLN A CA 1
ATOM 1308 C C . GLN A 1 172 ? 4.542 -9.376 -7.827 1.00 98.69 172 GLN A C 1
ATOM 1310 O O . GLN A 1 172 ? 5.217 -8.495 -7.293 1.00 98.69 172 GLN A O 1
ATOM 1315 N N . ASP A 1 173 ? 3.557 -9.144 -8.694 1.00 98.06 173 ASP A N 1
ATOM 1316 C CA . ASP A 1 173 ? 3.081 -7.805 -9.054 1.00 98.06 173 ASP A CA 1
ATOM 1317 C C . ASP A 1 173 ? 2.389 -7.132 -7.871 1.00 98.06 173 ASP A C 1
ATOM 1319 O O . ASP A 1 173 ? 2.797 -6.038 -7.478 1.00 98.06 173 ASP A O 1
ATOM 1323 N N . SER A 1 174 ? 1.498 -7.847 -7.178 1.00 98.62 174 SER A N 1
ATOM 1324 C CA . SER A 1 174 ? 0.916 -7.400 -5.906 1.00 98.62 174 SER A CA 1
ATOM 1325 C C . SER A 1 174 ? 1.990 -6.951 -4.905 1.00 98.62 174 SER A C 1
ATOM 1327 O O . SER A 1 174 ? 1.980 -5.818 -4.417 1.00 98.62 174 SER A O 1
ATOM 1329 N N . LEU A 1 175 ? 2.997 -7.802 -4.658 1.00 98.81 175 LEU A N 1
ATOM 1330 C CA . LEU A 1 175 ? 4.105 -7.469 -3.757 1.00 98.81 175 LEU A CA 1
ATOM 1331 C C . LEU A 1 175 ? 4.930 -6.270 -4.243 1.00 98.81 175 LEU A C 1
ATOM 1333 O O . LEU A 1 175 ? 5.499 -5.546 -3.426 1.00 98.81 175 LEU A O 1
ATOM 1337 N N . ALA A 1 176 ? 5.059 -6.079 -5.557 1.00 98.75 176 ALA A N 1
ATOM 1338 C CA . ALA A 1 176 ? 5.771 -4.939 -6.115 1.00 98.75 176 ALA A CA 1
ATOM 1339 C C . ALA A 1 176 ? 5.017 -3.639 -5.841 1.00 98.75 176 ALA A C 1
ATOM 1341 O O . ALA A 1 176 ? 5.623 -2.668 -5.399 1.00 98.75 176 ALA A O 1
ATOM 1342 N N . PHE A 1 177 ? 3.707 -3.624 -6.070 1.00 98.81 177 PHE A N 1
ATOM 1343 C CA . PHE A 1 177 ? 2.883 -2.426 -5.931 1.00 98.81 177 PHE A CA 1
ATOM 1344 C C . PHE A 1 177 ? 2.700 -2.025 -4.466 1.00 98.81 177 PHE A C 1
ATOM 1346 O O . PHE A 1 177 ? 2.855 -0.845 -4.151 1.00 98.81 177 PHE A O 1
ATOM 1353 N N . ILE A 1 178 ? 2.542 -2.998 -3.558 1.00 98.88 178 ILE A N 1
ATOM 1354 C CA . ILE A 1 178 ? 2.614 -2.768 -2.104 1.00 98.88 178 ILE A CA 1
ATOM 1355 C C . ILE A 1 178 ? 3.955 -2.128 -1.733 1.00 98.88 178 ILE A C 1
ATOM 1357 O O . ILE A 1 178 ? 3.990 -1.107 -1.050 1.00 98.88 178 ILE A O 1
ATOM 1361 N N . HIS A 1 179 ? 5.071 -2.666 -2.236 1.00 98.81 179 HIS A N 1
ATOM 1362 C CA . HIS A 1 179 ? 6.386 -2.094 -1.952 1.00 98.81 179 HIS A CA 1
ATOM 1363 C C . HIS A 1 179 ? 6.525 -0.653 -2.473 1.00 98.81 179 HIS A C 1
ATOM 1365 O O . HIS A 1 179 ? 7.080 0.210 -1.788 1.00 98.81 179 HIS A O 1
ATOM 1371 N N . ARG A 1 180 ? 6.012 -0.360 -3.676 1.00 98.81 180 ARG A N 1
ATOM 1372 C CA . ARG A 1 180 ? 6.005 1.008 -4.221 1.00 98.81 180 ARG A CA 1
ATOM 1373 C C . ARG A 1 180 ? 5.171 1.952 -3.353 1.00 98.81 180 ARG A C 1
ATOM 1375 O O . ARG A 1 180 ? 5.637 3.054 -3.065 1.00 98.81 180 ARG A O 1
ATOM 1382 N N . ALA A 1 181 ? 4.003 1.509 -2.889 1.00 98.88 181 ALA A N 1
ATOM 1383 C CA . ALA A 1 181 ? 3.159 2.253 -1.960 1.00 98.88 181 ALA A CA 1
ATOM 1384 C C . ALA A 1 181 ? 3.905 2.591 -0.654 1.00 98.88 181 ALA A C 1
ATOM 1386 O O . ALA A 1 181 ? 3.936 3.754 -0.256 1.00 98.88 181 ALA A O 1
ATOM 1387 N N . GLU A 1 182 ? 4.613 1.633 -0.048 1.00 98.81 182 GLU A N 1
ATOM 1388 C CA . GLU A 1 182 ? 5.433 1.874 1.151 1.00 98.81 182 GLU A CA 1
ATOM 1389 C C . GLU A 1 182 ? 6.576 2.869 0.905 1.00 98.81 182 GLU A C 1
ATOM 1391 O O . GLU A 1 182 ? 6.880 3.712 1.754 1.00 98.81 182 GLU A O 1
ATOM 1396 N N . VAL A 1 183 ? 7.247 2.786 -0.250 1.00 98.75 183 VAL A N 1
ATOM 1397 C CA . VAL A 1 183 ? 8.314 3.730 -0.622 1.00 98.75 183 VAL A CA 1
ATOM 1398 C C . VAL A 1 183 ? 7.769 5.156 -0.697 1.00 98.75 183 VAL A C 1
ATOM 1400 O O . VAL A 1 183 ? 8.414 6.084 -0.201 1.00 98.75 183 VAL A O 1
ATOM 1403 N N . LEU A 1 184 ? 6.588 5.334 -1.289 1.00 98.69 184 LEU A N 1
ATOM 1404 C CA . LEU A 1 184 ? 5.926 6.631 -1.379 1.00 98.69 184 LEU A CA 1
ATOM 1405 C C . LEU A 1 184 ? 5.429 7.113 -0.015 1.00 98.69 184 LEU A C 1
ATOM 1407 O O . LEU A 1 184 ? 5.667 8.273 0.320 1.00 98.69 184 LEU A O 1
ATOM 1411 N N . PHE A 1 185 ? 4.834 6.244 0.805 1.00 98.62 185 PHE A N 1
ATOM 1412 C CA . PHE A 1 185 ? 4.407 6.601 2.160 1.00 98.62 185 PHE A CA 1
ATOM 1413 C C . PHE A 1 185 ? 5.585 7.116 2.993 1.00 98.62 185 PHE A C 1
ATOM 1415 O O . PHE A 1 185 ? 5.532 8.210 3.554 1.00 98.62 185 PHE A O 1
ATOM 1422 N N . ASN A 1 186 ? 6.717 6.408 2.966 1.00 98.50 186 ASN A N 1
ATOM 1423 C CA . ASN A 1 186 ? 7.941 6.846 3.639 1.00 98.50 186 ASN A CA 1
ATOM 1424 C C . ASN A 1 186 ? 8.437 8.227 3.174 1.00 98.50 186 ASN A C 1
ATOM 1426 O O . ASN A 1 186 ? 9.132 8.910 3.928 1.00 98.50 186 ASN A O 1
ATOM 1430 N N . SER A 1 187 ? 8.105 8.644 1.948 1.00 97.88 187 SER A N 1
ATOM 1431 C CA . SER A 1 187 ? 8.478 9.957 1.412 1.00 97.88 187 SER A CA 1
ATOM 1432 C C . SER A 1 187 ? 7.602 11.111 1.911 1.00 97.88 187 SER A C 1
ATOM 1434 O O . SER A 1 187 ? 8.069 12.245 1.886 1.00 97.88 187 SER A O 1
ATOM 1436 N N . ILE A 1 188 ? 6.387 10.817 2.391 1.00 97.94 188 ILE A N 1
ATOM 1437 C CA . ILE A 1 188 ? 5.425 11.796 2.931 1.00 97.94 188 ILE A CA 1
ATOM 1438 C C . ILE A 1 188 ? 5.158 11.624 4.431 1.00 97.94 188 ILE A C 1
ATOM 1440 O O . ILE A 1 188 ? 4.348 12.346 5.016 1.00 97.94 188 ILE A O 1
ATOM 1444 N N . LYS A 1 189 ? 5.825 10.662 5.079 1.00 97.56 189 LYS A N 1
ATOM 1445 C CA . LYS A 1 189 ? 5.606 10.332 6.491 1.00 97.56 189 LYS A CA 1
ATOM 1446 C C . LYS A 1 189 ? 5.819 11.535 7.415 1.00 97.56 189 LYS A C 1
ATOM 1448 O O . LYS A 1 189 ? 5.104 11.690 8.394 1.00 97.56 189 LYS A O 1
ATOM 1453 N N . ALA A 1 190 ? 6.790 12.402 7.119 1.00 97.25 190 ALA A N 1
ATOM 1454 C CA . ALA A 1 190 ? 7.079 13.574 7.952 1.00 97.25 190 ALA A CA 1
ATOM 1455 C C . ALA A 1 190 ? 5.994 14.665 7.859 1.00 97.25 190 ALA A C 1
ATOM 1457 O O . ALA A 1 190 ? 5.899 15.523 8.738 1.00 97.25 190 ALA A O 1
ATOM 1458 N N . GLU A 1 191 ? 5.213 14.647 6.783 1.00 97.31 191 GLU A N 1
ATOM 1459 C CA . GLU A 1 191 ? 4.082 15.523 6.503 1.00 97.31 191 GLU A CA 1
ATOM 1460 C C . GLU A 1 191 ? 2.739 14.905 6.918 1.00 97.31 191 GLU A C 1
ATOM 1462 O O . GLU A 1 191 ? 1.722 15.600 6.900 1.00 97.31 191 GLU A O 1
ATOM 1467 N N . THR A 1 192 ? 2.741 13.626 7.295 1.00 96.75 192 THR A N 1
ATOM 1468 C CA . THR A 1 192 ? 1.571 12.903 7.798 1.00 96.75 192 THR A CA 1
ATOM 1469 C C . THR A 1 192 ? 1.399 13.211 9.292 1.00 96.75 192 THR A C 1
ATOM 1471 O O . THR A 1 192 ? 2.392 13.205 10.028 1.00 96.75 192 THR A O 1
ATOM 1474 N N . PRO A 1 193 ? 0.180 13.531 9.763 1.00 94.44 193 PRO A N 1
ATOM 1475 C CA . PRO A 1 193 ? -0.130 13.617 11.190 1.00 94.44 193 PRO A CA 1
ATOM 1476 C C . PRO A 1 193 ? 0.377 12.399 11.990 1.00 94.44 193 PRO A C 1
ATOM 1478 O O . PRO A 1 193 ? 0.372 11.284 11.486 1.00 94.44 193 PRO A O 1
ATOM 1481 N N . GLU A 1 194 ? 0.881 12.622 13.212 1.00 93.00 194 GLU A N 1
ATOM 1482 C CA . GLU A 1 194 ? 1.645 11.608 13.972 1.00 93.00 194 GLU A CA 1
ATOM 1483 C C . GLU A 1 194 ? 0.851 10.325 14.240 1.00 93.00 194 GLU A C 1
ATOM 1485 O O . GLU A 1 194 ? 1.414 9.247 14.116 1.00 93.00 194 GLU A O 1
ATOM 1490 N N . HIS A 1 195 ? -0.436 10.450 14.557 1.00 88.50 195 HIS A N 1
ATOM 1491 C CA . HIS A 1 195 ? -1.298 9.319 14.889 1.00 88.50 195 HIS A CA 1
ATOM 1492 C C . HIS A 1 195 ? -1.623 8.477 13.650 1.00 88.50 195 HIS A C 1
ATOM 1494 O O . HIS A 1 195 ? -1.302 7.298 13.599 1.00 88.50 195 HIS A O 1
ATOM 1500 N N . GLU A 1 196 ? -2.084 9.143 12.599 1.00 92.00 196 GLU A N 1
ATOM 1501 C CA . GLU A 1 196 ? -2.408 8.558 11.302 1.00 92.00 196 GLU A CA 1
ATOM 1502 C C . GLU A 1 196 ? -1.143 7.909 10.683 1.00 92.00 196 GLU A C 1
ATOM 1504 O O . GLU A 1 196 ? -1.180 6.859 10.047 1.00 92.00 196 GLU A O 1
ATOM 1509 N N . ALA A 1 197 ? 0.046 8.486 10.916 1.00 96.44 197 ALA A N 1
ATOM 1510 C CA . ALA A 1 197 ? 1.319 7.895 10.499 1.00 96.44 197 ALA A CA 1
ATOM 1511 C C . ALA A 1 197 ? 1.683 6.608 11.265 1.00 96.44 197 ALA A C 1
ATOM 1513 O O . ALA A 1 197 ? 2.335 5.740 10.680 1.00 96.44 197 ALA A O 1
ATOM 1514 N N . GLU A 1 198 ? 1.328 6.498 12.548 1.00 93.88 198 GLU A N 1
ATOM 1515 C CA . GLU A 1 198 ? 1.514 5.277 13.344 1.00 93.88 198 GLU A CA 1
ATOM 1516 C C . GLU A 1 198 ? 0.567 4.173 12.855 1.00 93.88 198 GLU A C 1
ATOM 1518 O O . GLU A 1 198 ? 1.018 3.053 12.600 1.00 93.88 198 GLU A O 1
ATOM 1523 N N . GLU A 1 199 ? -0.702 4.500 12.612 1.00 90.50 199 GLU A N 1
ATOM 1524 C CA . GLU A 1 199 ? -1.698 3.558 12.088 1.00 90.50 199 GLU A CA 1
ATOM 1525 C C . GLU A 1 199 ? -1.334 3.052 10.692 1.00 90.50 199 GLU A C 1
ATOM 1527 O O . GLU A 1 199 ? -1.322 1.841 10.453 1.00 90.50 199 GLU A O 1
ATOM 1532 N N . LEU A 1 200 ? -0.911 3.947 9.793 1.00 96.94 200 LEU A N 1
ATOM 1533 C CA . LEU A 1 200 ? -0.412 3.576 8.468 1.00 96.94 200 LEU A CA 1
ATOM 1534 C C . LEU A 1 200 ? 0.753 2.582 8.545 1.00 96.94 200 LEU A C 1
ATOM 1536 O O . LEU A 1 200 ? 0.779 1.604 7.795 1.00 96.94 200 LEU A O 1
ATOM 1540 N N . GLU A 1 201 ? 1.716 2.781 9.452 1.00 97.75 201 GLU A N 1
ATOM 1541 C CA . GLU A 1 201 ? 2.818 1.826 9.638 1.00 97.75 201 GLU A CA 1
ATOM 1542 C C . GLU A 1 201 ? 2.331 0.447 10.087 1.00 97.75 201 GLU A C 1
ATOM 1544 O O . GLU A 1 201 ? 2.856 -0.578 9.636 1.00 97.75 201 GLU A O 1
ATOM 1549 N N . GLU A 1 202 ? 1.333 0.407 10.963 1.00 93.81 202 GLU A N 1
ATOM 1550 C CA . GLU A 1 202 ? 0.748 -0.837 11.441 1.00 93.81 202 GLU A CA 1
ATOM 1551 C C . GLU A 1 202 ? -0.048 -1.558 10.350 1.00 93.81 202 GLU A C 1
ATOM 1553 O O . GLU A 1 202 ? 0.124 -2.769 10.182 1.00 93.81 202 GLU A O 1
ATOM 1558 N N . PHE A 1 203 ? -0.842 -0.837 9.556 1.00 95.12 203 PHE A N 1
ATOM 1559 C CA . PHE A 1 203 ? -1.592 -1.426 8.447 1.00 95.12 203 PHE A CA 1
ATOM 1560 C C . PHE A 1 203 ? -0.674 -1.910 7.320 1.00 95.12 203 PHE A C 1
ATOM 1562 O O . PHE A 1 203 ? -0.846 -3.031 6.839 1.00 95.12 203 PHE A O 1
ATOM 1569 N N . PHE A 1 204 ? 0.386 -1.171 6.966 1.00 98.44 204 PHE A N 1
ATOM 1570 C CA . PHE A 1 204 ? 1.414 -1.686 6.050 1.00 98.44 204 PHE A CA 1
ATOM 1571 C C . PHE A 1 204 ? 2.108 -2.939 6.614 1.00 98.44 204 PHE A C 1
ATOM 1573 O O . PHE A 1 204 ? 2.373 -3.901 5.883 1.00 98.44 204 PHE A O 1
ATOM 1580 N N . ALA A 1 205 ? 2.380 -2.993 7.922 1.00 97.50 205 ALA A N 1
ATOM 1581 C CA . ALA A 1 205 ? 2.923 -4.195 8.558 1.00 97.50 205 ALA A CA 1
ATOM 1582 C C . ALA A 1 205 ? 1.934 -5.379 8.526 1.00 97.50 205 ALA A C 1
ATOM 1584 O O . ALA A 1 205 ? 2.359 -6.536 8.374 1.00 97.50 205 ALA A O 1
ATOM 1585 N N . GLU A 1 206 ? 0.630 -5.115 8.633 1.00 93.56 206 GLU A N 1
ATOM 1586 C CA . GLU A 1 206 ? -0.420 -6.117 8.469 1.00 93.56 206 GLU A CA 1
ATOM 1587 C C . GLU A 1 206 ? -0.488 -6.627 7.026 1.00 93.56 206 GLU A C 1
ATOM 1589 O O . GLU A 1 206 ? -0.392 -7.839 6.830 1.00 93.56 206 GLU A O 1
ATOM 1594 N N . ILE A 1 207 ? -0.520 -5.740 6.024 1.00 98.12 207 ILE A N 1
ATOM 1595 C CA . ILE A 1 207 ? -0.467 -6.084 4.591 1.00 98.12 207 ILE A CA 1
ATOM 1596 C C . ILE A 1 207 ? 0.721 -7.013 4.306 1.00 98.12 207 ILE A C 1
ATOM 1598 O O . ILE A 1 207 ? 0.569 -8.094 3.725 1.00 98.12 207 ILE A O 1
ATOM 1602 N N . ASN A 1 208 ? 1.916 -6.654 4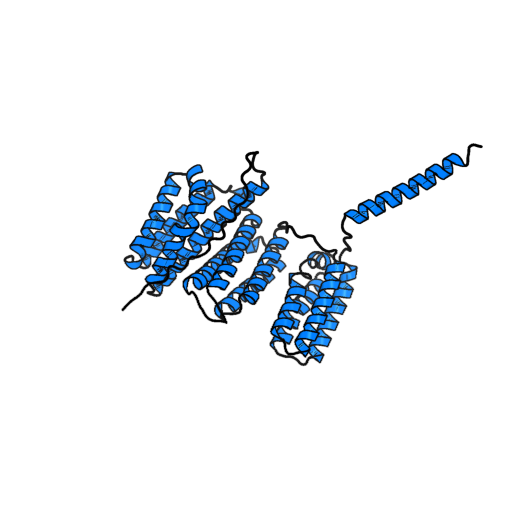.780 1.00 98.38 208 ASN A N 1
ATOM 1603 C CA . ASN A 1 208 ? 3.119 -7.478 4.629 1.00 98.38 208 ASN A CA 1
ATOM 1604 C C . ASN A 1 208 ? 2.995 -8.844 5.321 1.00 98.38 208 ASN A C 1
ATOM 1606 O O . ASN A 1 208 ? 3.466 -9.875 4.824 1.00 98.38 208 ASN A O 1
ATOM 1610 N N . THR A 1 209 ? 2.366 -8.882 6.493 1.00 96.88 209 THR A N 1
ATOM 1611 C CA . THR A 1 209 ? 2.137 -10.128 7.229 1.00 96.88 209 THR A CA 1
ATOM 1612 C C . THR A 1 209 ? 1.143 -11.029 6.500 1.00 96.88 209 THR A C 1
ATOM 1614 O O . THR A 1 209 ? 1.396 -12.230 6.380 1.00 96.88 209 THR A O 1
ATOM 1617 N N . THR A 1 210 ? 0.044 -10.468 5.999 1.00 95.00 210 THR A N 1
ATOM 1618 C CA . THR A 1 210 ? -0.993 -11.170 5.239 1.00 95.00 210 THR A CA 1
ATOM 1619 C C . THR A 1 210 ? -0.401 -11.760 3.965 1.00 95.00 210 THR A C 1
ATOM 1621 O O . THR A 1 210 ? -0.443 -12.976 3.773 1.00 95.00 210 THR A O 1
ATOM 1624 N N . THR A 1 211 ? 0.267 -10.943 3.152 1.00 97.88 211 THR A N 1
ATOM 1625 C CA . THR A 1 211 ? 0.840 -11.390 1.875 1.00 97.88 211 THR A CA 1
ATOM 1626 C C . THR A 1 211 ? 1.978 -12.402 2.039 1.00 97.88 211 THR A C 1
ATOM 1628 O O . THR A 1 211 ? 2.069 -13.358 1.265 1.00 97.88 211 THR A O 1
ATOM 1631 N N . SER A 1 212 ? 2.828 -12.272 3.065 1.00 97.50 212 SER A N 1
ATOM 1632 C CA . SER A 1 212 ? 3.913 -13.237 3.329 1.00 97.50 212 SER A CA 1
ATOM 1633 C C . SER A 1 212 ? 3.421 -14.583 3.869 1.00 97.50 212 SER A C 1
ATOM 1635 O O . SER A 1 212 ? 4.070 -15.612 3.659 1.00 97.50 212 SER A O 1
ATOM 1637 N N . LYS A 1 213 ? 2.276 -14.597 4.559 1.00 96.75 213 LYS A N 1
ATOM 1638 C CA . LYS A 1 213 ? 1.636 -15.818 5.068 1.00 96.75 213 LYS A CA 1
ATOM 1639 C C . LYS A 1 213 ? 0.650 -16.442 4.087 1.00 96.75 213 LYS A C 1
ATOM 1641 O O . LYS A 1 213 ? 0.101 -17.492 4.416 1.00 96.75 213 LYS A O 1
ATOM 1646 N N . LEU A 1 214 ? 0.460 -15.839 2.912 1.00 97.12 214 LEU A N 1
ATOM 1647 C CA . LEU A 1 214 ? -0.579 -16.223 1.958 1.00 97.12 214 LEU A CA 1
ATOM 1648 C C . LEU A 1 214 ? -1.967 -16.204 2.625 1.00 97.12 214 LEU A C 1
ATOM 1650 O O . LEU A 1 214 ? -2.729 -17.165 2.519 1.00 97.12 214 LEU A O 1
ATOM 1654 N N . GLY A 1 215 ? -2.249 -15.137 3.381 1.00 92.00 215 GLY A N 1
ATOM 1655 C CA . GLY A 1 215 ? -3.572 -14.863 3.944 1.00 92.00 215 GLY A CA 1
ATOM 1656 C C . GLY A 1 215 ? -4.629 -14.691 2.852 1.00 92.00 215 GLY A C 1
ATOM 1657 O O . GLY A 1 215 ? -4.301 -14.670 1.663 1.00 92.00 215 GLY A O 1
ATOM 1658 N N . SER A 1 216 ? -5.900 -14.615 3.242 1.00 88.69 216 SER A N 1
ATOM 1659 C CA . SER A 1 216 ? -6.985 -14.502 2.261 1.00 88.69 216 SER A CA 1
ATOM 1660 C C . SER A 1 216 ? -6.992 -13.127 1.584 1.00 88.69 216 SER A C 1
ATOM 1662 O O . SER A 1 216 ? -6.447 -12.163 2.125 1.00 88.69 216 SER A O 1
ATOM 1664 N N . HIS A 1 217 ? -7.592 -13.037 0.395 1.00 89.19 217 HIS A N 1
ATOM 1665 C CA . HIS A 1 217 ? -7.744 -11.762 -0.309 1.00 89.19 217 HIS A CA 1
ATOM 1666 C C . HIS A 1 217 ? -8.589 -10.780 0.515 1.00 89.19 217 HIS A C 1
ATOM 1668 O O . HIS A 1 217 ? -8.209 -9.626 0.655 1.00 89.19 217 HIS A O 1
ATOM 1674 N N . GLU A 1 218 ? -9.641 -11.256 1.183 1.00 81.81 218 GLU A N 1
ATOM 1675 C CA . GLU A 1 218 ? -10.493 -10.432 2.049 1.00 81.81 218 GLU A CA 1
ATOM 1676 C C . GLU A 1 218 ? -9.702 -9.827 3.218 1.00 81.81 218 GLU A C 1
ATOM 1678 O O . GLU A 1 218 ? -9.889 -8.667 3.565 1.00 81.81 218 GLU A O 1
ATOM 1683 N N . GLN A 1 219 ? -8.769 -10.583 3.811 1.00 82.69 219 GLN A N 1
ATOM 1684 C CA . GLN A 1 219 ? -7.887 -10.044 4.851 1.00 82.69 219 GLN A CA 1
ATOM 1685 C C . GLN A 1 219 ? -6.969 -8.941 4.318 1.00 82.69 219 GLN A C 1
ATOM 1687 O O . GLN A 1 219 ? -6.662 -8.016 5.064 1.00 82.69 219 GLN A O 1
ATOM 1692 N N . LEU A 1 220 ? -6.506 -9.060 3.069 1.00 90.44 220 LEU A N 1
ATOM 1693 C CA . LEU A 1 220 ? -5.667 -8.049 2.434 1.00 90.44 220 LEU A CA 1
ATOM 1694 C C . LEU A 1 220 ? -6.470 -6.788 2.105 1.00 90.44 220 LEU A C 1
ATOM 1696 O O . LEU A 1 220 ? -5.995 -5.703 2.422 1.00 90.44 220 LEU A O 1
ATOM 1700 N N . VAL A 1 221 ? -7.660 -6.938 1.513 1.00 84.00 221 VAL A N 1
ATOM 1701 C CA . VAL A 1 221 ? -8.559 -5.824 1.169 1.00 84.00 221 VAL A CA 1
ATOM 1702 C C . VAL A 1 221 ? -8.863 -4.986 2.399 1.00 84.00 221 VAL A C 1
ATOM 1704 O O . VAL A 1 221 ? -8.636 -3.788 2.357 1.00 84.00 221 VAL A O 1
ATOM 1707 N N . LEU A 1 222 ? -9.224 -5.617 3.522 1.00 79.00 222 LEU A N 1
ATOM 1708 C CA . LEU A 1 222 ? -9.496 -4.887 4.764 1.00 79.00 222 LEU A CA 1
ATOM 1709 C C . LEU A 1 222 ? -8.314 -4.008 5.191 1.00 79.00 222 LEU A C 1
ATOM 1711 O O . LEU A 1 222 ? -8.512 -2.852 5.527 1.00 79.00 222 LEU A O 1
ATOM 1715 N N . SER A 1 223 ? -7.081 -4.529 5.164 1.00 86.12 223 SER A N 1
ATOM 1716 C CA . SER A 1 223 ? -5.903 -3.727 5.527 1.00 86.12 223 SER A CA 1
ATOM 1717 C C . SER A 1 223 ? -5.563 -2.652 4.491 1.00 86.12 223 SER A C 1
ATOM 1719 O O . SER A 1 223 ? -4.990 -1.628 4.853 1.00 86.12 223 SER A O 1
ATOM 1721 N N . VAL A 1 224 ? -5.869 -2.885 3.210 1.00 88.50 224 VAL A N 1
ATOM 1722 C CA . VAL A 1 224 ? -5.721 -1.873 2.156 1.00 88.50 224 VAL A CA 1
ATOM 1723 C C . VAL A 1 224 ? -6.718 -0.742 2.374 1.00 88.50 224 VAL A C 1
ATOM 1725 O O . VAL A 1 224 ? -6.294 0.406 2.420 1.00 88.50 224 VAL A O 1
ATOM 1728 N N . GLU A 1 225 ? -7.992 -1.056 2.601 1.00 83.62 225 GLU A N 1
ATOM 1729 C CA . GLU A 1 225 ? -9.044 -0.080 2.898 1.00 83.62 225 GLU A CA 1
ATOM 1730 C C . GLU A 1 225 ? -8.696 0.763 4.133 1.00 83.62 225 GLU A C 1
ATOM 1732 O O . GLU A 1 225 ? -8.878 1.976 4.094 1.00 83.62 225 GLU A O 1
ATOM 1737 N N . SER A 1 226 ? -8.083 0.174 5.172 1.00 84.44 226 SER A N 1
ATOM 1738 C CA . SER A 1 226 ? -7.573 0.943 6.321 1.00 84.44 226 SER A CA 1
ATOM 1739 C C . SER A 1 226 ? -6.489 1.949 5.921 1.00 84.44 226 SER A C 1
ATOM 1741 O O . SER A 1 226 ? -6.529 3.109 6.313 1.00 84.44 226 SER A O 1
ATOM 1743 N N . VAL A 1 227 ? -5.514 1.543 5.094 1.00 93.06 227 VAL A N 1
ATOM 1744 C CA . VAL A 1 227 ? -4.489 2.477 4.591 1.00 93.06 227 VAL A CA 1
ATOM 1745 C C . VAL A 1 227 ? -5.126 3.591 3.762 1.00 93.06 227 VAL A C 1
ATOM 1747 O O . VAL A 1 227 ? -4.708 4.747 3.851 1.00 93.06 227 VAL A O 1
ATOM 1750 N N . GLU A 1 228 ? -6.121 3.264 2.938 1.00 88.25 228 GLU A N 1
ATOM 1751 C CA . GLU A 1 228 ? -6.843 4.261 2.154 1.00 88.25 228 GLU A CA 1
ATOM 1752 C C . GLU A 1 228 ? -7.591 5.250 3.046 1.00 88.25 228 GLU A C 1
ATOM 1754 O O . GLU A 1 228 ? -7.497 6.454 2.795 1.00 88.25 228 GLU A O 1
ATOM 1759 N N . HIS A 1 229 ? -8.278 4.766 4.084 1.00 82.19 229 HIS A N 1
ATOM 1760 C CA . HIS A 1 229 ? -8.981 5.600 5.054 1.00 82.19 229 HIS A CA 1
ATOM 1761 C C . HIS A 1 229 ? -8.025 6.577 5.741 1.00 82.19 229 HIS A C 1
ATOM 1763 O O . HIS A 1 229 ? -8.216 7.792 5.653 1.00 82.19 229 HIS A O 1
ATOM 1769 N N . GLU A 1 230 ? -6.931 6.068 6.304 1.00 88.19 230 GLU A N 1
ATOM 1770 C CA . GLU A 1 230 ? -5.937 6.881 7.006 1.00 88.19 230 GLU A CA 1
ATOM 1771 C C . GLU A 1 230 ? -5.315 7.960 6.115 1.00 88.19 230 GLU A C 1
ATOM 1773 O O . GLU A 1 230 ? -5.141 9.118 6.506 1.00 88.19 230 GLU A O 1
ATOM 1778 N N . LEU A 1 231 ? -5.014 7.627 4.856 1.00 91.81 231 LEU A N 1
ATOM 1779 C CA . LEU A 1 231 ? -4.527 8.610 3.888 1.00 91.81 231 LEU A CA 1
ATOM 1780 C C . LEU A 1 231 ? -5.595 9.656 3.542 1.00 91.81 231 LEU A C 1
ATOM 1782 O O . LEU A 1 231 ? -5.270 10.833 3.333 1.00 91.81 231 LEU A O 1
ATOM 1786 N N . GLN A 1 232 ? -6.862 9.253 3.453 1.00 86.69 232 GLN A N 1
ATOM 1787 C CA . GLN A 1 232 ? -7.965 10.174 3.203 1.00 86.69 232 GLN A CA 1
ATOM 1788 C C . GLN A 1 232 ? -8.171 11.133 4.377 1.00 86.69 232 GLN A C 1
ATOM 1790 O O . GLN A 1 232 ? -8.315 12.336 4.132 1.00 86.69 232 GLN A O 1
ATOM 1795 N N . GLU A 1 233 ? -8.108 10.649 5.617 1.00 82.31 233 GLU A N 1
ATOM 1796 C CA . GLU A 1 233 ? -8.182 11.475 6.823 1.00 82.31 233 GLU A CA 1
ATOM 1797 C C . GLU A 1 233 ? -6.982 12.427 6.920 1.00 82.31 233 GLU A C 1
ATOM 1799 O O . GLU A 1 233 ? -7.158 13.657 6.924 1.00 82.31 233 GLU A O 1
ATOM 1804 N N . ALA A 1 234 ? -5.760 11.884 6.892 1.00 89.12 234 ALA A N 1
ATOM 1805 C CA . ALA A 1 234 ? -4.513 12.633 7.040 1.00 89.12 234 ALA A CA 1
ATOM 1806 C C . ALA A 1 234 ? -4.417 13.826 6.077 1.00 89.12 234 ALA A C 1
ATOM 1808 O O . ALA A 1 234 ? -3.963 14.918 6.447 1.00 89.12 234 ALA A O 1
ATOM 1809 N N . PHE A 1 235 ? -4.876 13.639 4.835 1.00 90.12 235 PHE A N 1
ATOM 1810 C CA . PHE A 1 235 ? -4.766 14.634 3.767 1.00 90.12 235 PHE A CA 1
ATOM 1811 C C . PHE A 1 235 ? -6.097 15.267 3.354 1.00 90.12 235 PHE A C 1
ATOM 1813 O O . PHE A 1 235 ? -6.126 16.077 2.420 1.00 90.12 235 PHE A O 1
ATOM 1820 N N . LYS A 1 236 ? -7.186 14.974 4.078 1.00 85.88 236 LYS A N 1
ATOM 1821 C CA . LYS A 1 236 ? -8.539 15.509 3.840 1.00 85.88 236 LYS A CA 1
ATOM 1822 C C . LYS A 1 236 ? -9.003 15.299 2.402 1.00 85.88 236 LYS A C 1
ATOM 1824 O O . LYS A 1 236 ? -9.531 16.212 1.755 1.00 85.88 236 LYS A O 1
ATOM 1829 N N . LEU A 1 237 ? -8.744 14.107 1.881 1.00 84.25 237 LEU A N 1
ATOM 1830 C CA . LEU A 1 237 ? -9.187 13.703 0.557 1.00 84.25 237 LEU A CA 1
ATOM 1831 C C . LEU A 1 237 ? -10.700 13.462 0.628 1.00 84.25 237 LEU A C 1
ATOM 1833 O O . LEU A 1 237 ? -11.188 12.869 1.582 1.00 84.25 237 LEU A O 1
ATOM 1837 N N . SER A 1 238 ? -11.477 13.967 -0.335 1.00 66.62 238 SER A N 1
ATOM 1838 C CA . SER A 1 238 ? -12.927 13.756 -0.283 1.00 66.62 238 SER A CA 1
ATOM 1839 C C . SER A 1 238 ? -13.255 12.305 -0.625 1.00 66.62 238 SER A C 1
ATOM 1841 O O . SER A 1 238 ? -13.110 11.918 -1.787 1.00 66.62 238 SER A O 1
ATOM 1843 N N . SER A 1 239 ? -13.770 11.541 0.333 1.00 54.62 239 SER A N 1
ATOM 1844 C CA . SER A 1 239 ? -14.524 10.330 0.033 1.00 54.62 239 SER A CA 1
ATOM 1845 C C . SER A 1 239 ? -15.892 10.737 -0.532 1.00 54.62 239 SER A C 1
ATOM 1847 O O . SER A 1 239 ? -16.502 11.728 -0.121 1.00 54.62 239 SER A O 1
ATOM 1849 N N . SER A 1 240 ? -16.371 10.032 -1.558 1.00 44.22 240 SER A N 1
ATOM 1850 C CA . SER A 1 240 ? -17.674 10.330 -2.180 1.00 44.22 240 SER A CA 1
ATOM 1851 C C . SER A 1 240 ? -18.867 9.811 -1.366 1.00 44.22 240 SER A C 1
ATOM 1853 O O . SER A 1 240 ? -20.010 9.854 -1.833 1.00 44.22 240 SER A O 1
ATOM 1855 N N . GLU A 1 241 ? -18.613 9.304 -0.162 1.00 47.66 241 GLU A N 1
ATOM 1856 C CA . GLU A 1 241 ? -19.604 8.582 0.611 1.00 47.66 241 GLU A CA 1
ATOM 1857 C C . GLU A 1 241 ? -20.592 9.511 1.310 1.00 47.66 241 GLU A C 1
ATOM 1859 O O . GLU A 1 241 ? -20.301 10.632 1.730 1.00 47.66 241 GLU A O 1
ATOM 1864 N N . THR A 1 242 ? -21.826 9.024 1.399 1.00 42.12 242 THR A N 1
ATOM 1865 C CA . THR A 1 242 ? -22.869 9.683 2.174 1.00 42.12 242 THR A CA 1
ATOM 1866 C C . THR A 1 242 ? -22.550 9.434 3.640 1.00 42.12 242 THR A C 1
ATOM 1868 O O . THR A 1 242 ? -22.824 8.348 4.137 1.00 42.12 242 THR A O 1
ATOM 1871 N N . THR A 1 243 ? -21.966 10.419 4.316 1.00 52.72 243 THR A N 1
ATOM 1872 C CA . THR A 1 243 ? -21.640 10.305 5.737 1.00 52.72 243 THR A CA 1
ATOM 1873 C C . THR A 1 243 ? -22.918 10.091 6.547 1.00 52.72 243 THR A C 1
ATOM 1875 O O . THR A 1 243 ? -23.887 10.855 6.443 1.00 52.72 243 THR A O 1
ATOM 1878 N N . LEU A 1 244 ? -22.945 9.010 7.328 1.00 57.88 244 LEU A N 1
ATOM 1879 C CA . LEU A 1 244 ? -23.955 8.824 8.365 1.00 57.88 244 LEU A CA 1
ATOM 1880 C C . LEU A 1 244 ? -23.776 9.913 9.433 1.00 57.88 244 LEU A C 1
ATOM 1882 O O . LEU A 1 244 ? -22.706 10.508 9.575 1.00 57.88 244 LEU A O 1
ATOM 1886 N N . GLY A 1 245 ? -24.825 10.195 10.206 1.00 63.31 245 GLY A N 1
ATOM 1887 C CA . GLY A 1 245 ? -24.648 11.028 11.394 1.00 63.31 245 GLY A CA 1
ATOM 1888 C C . GLY A 1 245 ? -23.758 10.306 12.409 1.00 63.31 245 GLY A C 1
ATOM 1889 O O . GLY A 1 245 ? -23.875 9.095 12.572 1.00 63.31 245 GLY A O 1
ATOM 1890 N N . GLY A 1 246 ? -22.929 11.020 13.174 1.00 71.94 246 GLY A N 1
ATOM 1891 C CA . GLY A 1 246 ? -22.026 10.397 14.151 1.00 71.94 246 GLY A CA 1
ATOM 1892 C C . GLY A 1 246 ? -22.693 9.455 15.171 1.00 71.94 246 GLY A C 1
ATOM 1893 O O . GLY A 1 246 ? -22.095 8.503 15.665 1.00 71.94 246 GLY A O 1
ATOM 1894 N N . TRP A 1 247 ? -23.982 9.661 15.456 1.00 80.25 247 TRP A N 1
ATOM 1895 C CA . TRP A 1 247 ? -24.778 8.744 16.282 1.00 80.25 247 TRP A CA 1
ATOM 1896 C C . TRP A 1 247 ? -25.181 7.452 15.567 1.00 80.25 247 TRP A C 1
ATOM 1898 O O . TRP A 1 247 ? -25.314 6.425 16.230 1.00 80.25 247 TRP A O 1
ATOM 1908 N N . GLU A 1 248 ? -25.410 7.516 14.258 1.00 82.19 248 GLU A N 1
ATOM 1909 C CA . GLU A 1 248 ? -25.755 6.364 13.425 1.00 82.19 248 GLU A CA 1
ATOM 1910 C C . GLU A 1 248 ? -24.540 5.442 13.271 1.00 82.19 248 GLU A C 1
ATOM 1912 O O . GLU A 1 248 ? -24.707 4.231 13.403 1.00 82.19 248 GLU A O 1
ATOM 1917 N N . TYR A 1 249 ? -23.325 5.996 13.143 1.00 86.31 249 TYR A N 1
ATOM 1918 C CA . TYR A 1 249 ? -22.083 5.217 13.219 1.00 86.31 249 TYR A CA 1
ATOM 1919 C C . TYR A 1 249 ? -21.981 4.462 14.545 1.00 86.31 249 TYR A C 1
ATOM 1921 O O . TYR A 1 249 ? -21.892 3.240 14.547 1.00 86.31 249 TYR A O 1
ATOM 1929 N N . ILE A 1 250 ? -22.132 5.137 15.692 1.00 90.31 250 ILE A N 1
ATOM 1930 C CA . ILE A 1 250 ? -22.105 4.463 17.005 1.00 90.31 250 ILE A CA 1
ATOM 1931 C C . ILE A 1 250 ? -23.158 3.347 17.104 1.00 90.31 250 ILE A C 1
ATOM 1933 O O . ILE A 1 250 ? -22.901 2.292 17.683 1.00 90.31 250 ILE A O 1
ATOM 1937 N N . GLU A 1 251 ? -24.363 3.553 16.574 1.00 89.31 251 GLU A N 1
ATOM 1938 C CA . GLU A 1 251 ? -25.412 2.524 16.578 1.00 89.31 251 GLU A CA 1
ATOM 1939 C C . GLU A 1 251 ? -25.054 1.326 15.690 1.00 89.31 251 GLU A C 1
ATOM 1941 O O . GLU A 1 251 ? -25.274 0.185 16.104 1.00 89.31 251 GLU A O 1
ATOM 1946 N N . ARG A 1 252 ? -24.444 1.568 14.527 1.00 89.38 252 ARG A N 1
ATOM 1947 C CA . ARG A 1 252 ? -23.951 0.521 13.629 1.00 89.38 252 ARG A CA 1
ATOM 1948 C C . ARG A 1 252 ? -22.788 -0.260 14.244 1.00 89.38 252 ARG A C 1
ATOM 1950 O O . ARG A 1 252 ? -22.838 -1.486 14.221 1.00 89.38 252 ARG A O 1
ATOM 1957 N N . ILE A 1 253 ? -21.837 0.413 14.896 1.00 95.00 253 ILE A N 1
ATOM 1958 C CA . ILE A 1 253 ? -20.737 -0.223 15.642 1.00 95.00 253 ILE A CA 1
ATOM 1959 C C . ILE A 1 253 ? -21.293 -1.172 16.704 1.00 95.00 253 ILE A C 1
ATOM 1961 O O . ILE A 1 253 ? -20.915 -2.336 16.763 1.00 95.00 253 ILE A O 1
ATOM 1965 N N . ASN A 1 254 ? -22.233 -0.699 17.531 1.00 96.50 254 ASN A N 1
ATOM 1966 C CA . ASN A 1 254 ? -22.836 -1.527 18.577 1.00 96.50 254 ASN A CA 1
ATOM 1967 C C . ASN A 1 254 ? -23.510 -2.787 18.009 1.00 96.50 254 ASN A C 1
ATOM 1969 O O . ASN A 1 254 ? -23.419 -3.842 18.632 1.00 96.50 254 ASN A O 1
ATOM 1973 N N . LEU A 1 255 ? -24.181 -2.669 16.857 1.00 95.00 255 LEU A N 1
ATOM 1974 C CA . LEU A 1 255 ? -24.818 -3.798 16.179 1.00 95.00 255 LEU A CA 1
ATOM 1975 C C . LEU A 1 255 ? -23.780 -4.811 15.684 1.00 95.00 255 LEU A C 1
ATOM 1977 O O . LEU A 1 255 ? -23.918 -5.993 15.970 1.00 95.00 255 LEU A O 1
ATOM 1981 N N . LEU A 1 256 ? -22.737 -4.349 14.993 1.00 95.31 256 LEU A N 1
ATOM 1982 C CA . LEU A 1 256 ? -21.675 -5.213 14.471 1.00 95.31 256 LEU A CA 1
ATOM 1983 C C . LEU A 1 256 ? -20.904 -5.915 15.594 1.00 95.31 256 LEU A C 1
ATOM 1985 O O . LEU A 1 256 ? -20.583 -7.095 15.486 1.00 95.31 256 LEU A O 1
ATOM 1989 N N . LEU A 1 257 ? -20.669 -5.228 16.717 1.00 98.19 257 LEU A N 1
ATOM 1990 C CA . LEU A 1 257 ? -20.074 -5.844 17.902 1.00 98.19 257 LEU A CA 1
ATOM 1991 C C . LEU A 1 257 ? -20.982 -6.931 18.497 1.00 98.19 257 LEU A C 1
ATOM 1993 O O . LEU A 1 257 ? -20.476 -7.988 18.869 1.00 98.19 257 LEU A O 1
ATOM 1997 N N . ASP A 1 258 ? -22.299 -6.719 18.553 1.00 98.25 258 ASP A N 1
ATOM 1998 C CA . ASP A 1 258 ? -23.246 -7.745 19.011 1.00 98.25 258 ASP A CA 1
ATOM 1999 C C . ASP A 1 258 ? -23.271 -8.953 18.053 1.00 98.25 258 ASP A C 1
ATOM 2001 O O . ASP A 1 258 ? -23.163 -10.096 18.499 1.00 98.25 258 ASP A O 1
ATOM 2005 N N . GLU A 1 259 ? -23.320 -8.717 16.739 1.00 96.88 259 GLU A N 1
ATOM 2006 C CA . GLU A 1 259 ? -23.246 -9.770 15.713 1.00 96.88 259 GLU A CA 1
ATOM 2007 C C . GLU A 1 259 ? -21.916 -10.543 15.792 1.00 96.88 259 GLU A C 1
ATOM 2009 O O . GLU A 1 259 ? -21.904 -11.771 15.684 1.00 96.88 259 GLU A O 1
ATOM 2014 N N . SER A 1 260 ? -20.801 -9.859 16.080 1.00 97.50 260 SER A N 1
ATOM 2015 C CA . SER A 1 260 ? -19.489 -10.497 16.244 1.00 97.50 260 SER A CA 1
ATOM 2016 C C . SER A 1 260 ? -19.472 -11.507 17.395 1.00 97.50 260 SER A C 1
ATOM 2018 O O . SER A 1 260 ? -18.887 -12.585 17.273 1.00 97.50 260 SER A O 1
ATOM 2020 N N . VAL A 1 261 ? -20.161 -11.195 18.499 1.00 98.38 261 VAL A N 1
ATOM 2021 C CA . VAL A 1 261 ? -20.319 -12.099 19.644 1.00 98.38 261 VAL A CA 1
ATOM 2022 C C . VAL A 1 261 ? -21.158 -13.311 19.238 1.00 98.38 261 VAL A C 1
ATOM 2024 O O . VAL A 1 261 ? -20.779 -14.440 19.553 1.00 98.38 261 VAL A O 1
ATOM 2027 N N . GLU A 1 262 ? -22.249 -13.110 18.492 1.00 97.94 262 GLU A N 1
ATOM 2028 C CA . GLU A 1 262 ? -23.096 -14.210 18.012 1.00 97.94 262 GLU A CA 1
ATOM 2029 C C . GLU A 1 262 ? -22.342 -15.179 17.087 1.00 97.94 262 GLU A C 1
ATOM 2031 O O . GLU A 1 262 ? -22.480 -16.398 17.223 1.00 97.94 262 GLU A O 1
ATOM 2036 N N . GLU A 1 263 ? -21.537 -14.673 16.150 1.00 96.31 263 GLU A N 1
ATOM 2037 C CA . GLU A 1 263 ? -20.711 -15.515 15.272 1.00 96.31 263 GLU A CA 1
ATOM 2038 C C . GLU A 1 263 ? -19.600 -16.231 16.049 1.00 96.31 263 GLU A C 1
ATOM 2040 O O . GLU A 1 263 ? -19.338 -17.424 15.844 1.00 96.31 263 GLU A O 1
ATOM 2045 N N . TYR A 1 264 ? -19.020 -15.558 17.045 1.00 97.38 264 TYR A N 1
ATOM 2046 C CA . TYR A 1 264 ? -18.045 -16.168 17.939 1.00 97.38 264 TYR A CA 1
ATOM 2047 C C . TYR A 1 264 ? -18.633 -17.355 18.715 1.00 97.38 264 TYR A C 1
ATOM 2049 O O . TYR A 1 264 ? -17.996 -18.407 18.827 1.00 97.38 264 TYR A O 1
ATOM 2057 N N . GLU A 1 265 ? -19.861 -17.224 19.225 1.00 97.06 265 GLU A N 1
ATOM 2058 C CA . GLU A 1 265 ? -20.577 -18.304 19.915 1.00 97.06 265 GLU A CA 1
ATOM 2059 C C . GLU A 1 265 ? -20.834 -19.520 19.016 1.00 97.06 265 GLU A C 1
ATOM 2061 O O . GLU A 1 265 ? -20.805 -20.663 19.491 1.00 97.06 265 GLU A O 1
ATOM 2066 N N . LYS A 1 266 ? -21.052 -19.295 17.714 1.00 97.31 266 LYS A N 1
ATOM 2067 C CA . LYS A 1 266 ? -21.217 -20.358 16.708 1.00 97.31 266 LYS A CA 1
ATOM 2068 C C . LYS A 1 266 ? -19.893 -21.057 16.373 1.00 97.31 266 LYS A C 1
ATOM 2070 O O . LYS A 1 266 ? -19.910 -22.153 15.813 1.00 97.31 266 LYS A O 1
ATOM 2075 N N . GLY A 1 267 ? -18.760 -20.482 16.780 1.00 94.62 267 GLY A N 1
ATOM 2076 C CA . GLY A 1 267 ? -17.416 -20.954 16.454 1.00 94.62 267 GLY A CA 1
ATOM 2077 C C . GLY A 1 267 ? -16.892 -20.433 15.113 1.00 94.62 267 GLY A C 1
ATOM 2078 O O . GLY A 1 267 ? -15.850 -20.911 14.655 1.00 94.62 267 GLY A O 1
ATOM 2079 N N . GLU A 1 268 ? -17.580 -19.461 14.511 1.00 93.12 268 GLU A N 1
ATOM 2080 C CA . GLU A 1 268 ? -17.219 -18.809 13.250 1.00 93.12 268 GLU A CA 1
ATOM 2081 C C . GLU A 1 268 ? -16.273 -17.632 13.538 1.00 93.12 268 GLU A C 1
ATOM 2083 O O . GLU A 1 268 ? -16.612 -16.457 13.441 1.00 93.12 268 GLU A O 1
ATOM 2088 N N . PHE A 1 269 ? -15.054 -17.957 13.978 1.00 90.94 269 PHE A N 1
ATOM 2089 C CA . PHE A 1 269 ? -14.094 -16.963 14.479 1.00 90.94 269 PHE A CA 1
ATOM 2090 C C . PHE A 1 269 ? -13.601 -15.978 13.416 1.00 90.94 269 PHE A C 1
ATOM 2092 O O . PHE A 1 269 ? -13.292 -14.837 13.749 1.00 90.94 269 PHE A O 1
ATOM 2099 N N . ASP A 1 270 ? -13.497 -16.422 12.163 1.00 83.12 270 ASP A N 1
ATOM 2100 C CA . ASP A 1 270 ? -13.079 -15.553 11.063 1.00 83.12 270 ASP A CA 1
ATOM 2101 C C . ASP A 1 270 ? -14.171 -14.523 10.734 1.00 83.12 270 ASP A C 1
ATOM 2103 O O . ASP A 1 270 ? -13.842 -13.357 10.537 1.00 83.12 270 ASP A O 1
ATOM 2107 N N . GLU A 1 271 ? -15.446 -14.925 10.792 1.00 85.69 271 GLU A N 1
ATOM 2108 C CA . GLU A 1 271 ? -16.601 -14.034 10.622 1.00 85.69 271 GLU A CA 1
ATOM 2109 C C . GLU A 1 271 ? -16.715 -13.045 11.788 1.00 85.69 271 GLU A C 1
ATOM 2111 O O . GLU A 1 271 ? -16.820 -11.840 11.585 1.00 85.69 271 GLU A O 1
ATOM 2116 N N . ALA A 1 272 ? -16.587 -13.531 13.029 1.00 93.44 272 ALA A N 1
ATOM 2117 C CA . ALA A 1 272 ? -16.557 -12.671 14.210 1.00 93.44 272 ALA A CA 1
ATOM 2118 C C . ALA A 1 272 ? -15.443 -11.615 14.116 1.00 93.44 272 ALA A C 1
ATOM 2120 O O . ALA A 1 272 ? -15.651 -10.451 14.453 1.00 93.44 272 ALA A O 1
ATOM 2121 N N . ARG A 1 273 ? -14.256 -12.006 13.633 1.00 90.31 273 ARG A N 1
ATOM 2122 C CA . ARG A 1 273 ? -13.150 -11.072 13.395 1.00 90.31 273 ARG A CA 1
ATOM 2123 C C . ARG A 1 273 ? -13.485 -10.066 12.292 1.00 90.31 273 ARG A C 1
ATOM 2125 O O . ARG A 1 273 ? -13.149 -8.897 12.455 1.00 90.31 273 ARG A O 1
ATOM 2132 N N . ALA A 1 274 ? -14.110 -10.502 11.198 1.00 81.94 274 ALA A N 1
ATOM 2133 C CA . ALA A 1 274 ? -14.507 -9.624 10.098 1.00 81.94 274 ALA A CA 1
ATOM 2134 C C . ALA A 1 274 ? -15.501 -8.551 10.567 1.00 81.94 274 ALA A C 1
ATOM 2136 O O . ALA A 1 274 ? -15.273 -7.374 10.319 1.00 81.94 274 ALA A O 1
ATOM 2137 N N . LEU A 1 275 ? -16.509 -8.930 11.358 1.00 91.44 275 LEU A N 1
ATOM 2138 C CA . LEU A 1 275 ? -17.493 -7.996 11.919 1.00 91.44 275 LEU A CA 1
ATOM 2139 C C . LEU A 1 275 ? -16.865 -6.949 12.850 1.00 91.44 275 LEU A C 1
ATOM 2141 O O . LEU A 1 275 ? -17.256 -5.787 12.819 1.00 91.44 275 LEU A O 1
ATOM 2145 N N . VAL A 1 276 ? -15.867 -7.322 13.663 1.00 95.00 276 VAL A N 1
ATOM 2146 C CA . VAL A 1 276 ? -15.132 -6.348 14.497 1.00 95.00 276 VAL A CA 1
ATOM 2147 C C . VAL A 1 276 ? -14.326 -5.371 13.642 1.00 95.00 276 VAL A C 1
ATOM 2149 O O . VAL A 1 276 ? -14.235 -4.198 13.994 1.00 95.00 276 VAL A O 1
ATOM 2152 N N . ARG A 1 277 ? -13.757 -5.836 12.524 1.00 87.00 277 ARG A N 1
ATOM 2153 C CA . ARG A 1 277 ? -13.039 -4.971 11.580 1.00 87.00 277 ARG A CA 1
ATOM 2154 C C . ARG A 1 277 ? -13.986 -4.029 10.851 1.00 87.00 277 ARG A C 1
ATOM 2156 O O . ARG A 1 277 ? -13.698 -2.846 10.840 1.00 87.00 277 ARG A O 1
ATOM 2163 N N . GLU A 1 278 ? -15.132 -4.508 10.366 1.00 84.56 278 GLU A N 1
ATOM 2164 C CA . GLU A 1 278 ? -16.189 -3.653 9.792 1.00 84.56 278 GLU A CA 1
ATOM 2165 C C . GLU A 1 278 ? -16.673 -2.614 10.819 1.00 84.56 278 GLU A C 1
ATOM 2167 O O . GLU A 1 278 ? -16.886 -1.445 10.506 1.00 84.56 278 GLU A O 1
ATOM 2172 N N . ALA A 1 279 ? -16.818 -3.012 12.087 1.00 91.62 279 ALA A N 1
ATOM 2173 C CA . ALA A 1 279 ? -17.201 -2.086 13.149 1.00 91.62 279 ALA A CA 1
ATOM 2174 C C . ALA A 1 279 ? -16.158 -0.981 13.362 1.00 91.62 279 ALA A C 1
ATOM 2176 O O . ALA A 1 279 ? -16.515 0.115 13.778 1.00 91.62 279 ALA A O 1
ATOM 2177 N N . TYR A 1 280 ? -14.884 -1.264 13.115 1.00 91.12 280 TYR A N 1
ATOM 2178 C CA . TYR A 1 280 ? -13.821 -0.283 13.241 1.00 91.12 280 TYR A CA 1
ATOM 2179 C C . TYR A 1 280 ? -13.668 0.549 11.954 1.00 91.12 280 TYR A C 1
ATOM 2181 O O . TYR A 1 280 ? -13.981 1.735 11.985 1.00 91.12 280 TYR A O 1
ATOM 2189 N N . LEU A 1 281 ? -13.323 -0.084 10.831 1.00 79.00 281 LEU A N 1
ATOM 2190 C CA . LEU A 1 281 ? -12.984 0.573 9.562 1.00 79.00 281 LEU A CA 1
ATOM 2191 C C . LEU A 1 281 ? -14.170 1.335 8.963 1.00 79.00 281 LEU A C 1
ATOM 2193 O O . LEU A 1 281 ? -14.146 2.542 8.746 1.00 79.00 281 LEU A O 1
ATOM 2197 N N . ASP A 1 282 ? -15.296 0.643 8.803 1.00 77.25 282 ASP A N 1
ATOM 2198 C CA . ASP A 1 282 ? -16.437 1.212 8.085 1.00 77.25 282 ASP A CA 1
ATOM 2199 C C . ASP A 1 282 ? -17.270 2.154 8.968 1.00 77.25 282 ASP A C 1
ATOM 2201 O O . ASP A 1 282 ? -18.285 2.700 8.522 1.00 77.25 282 ASP A O 1
ATOM 2205 N N . ASN A 1 283 ? -16.916 2.310 10.252 1.00 86.94 283 ASN A N 1
ATOM 2206 C CA . ASN A 1 283 ? -17.763 3.036 11.193 1.00 86.94 283 ASN A CA 1
ATOM 2207 C C . ASN A 1 283 ? -17.039 3.851 12.265 1.00 86.94 283 ASN A C 1
ATOM 2209 O O . ASN A 1 283 ? -17.426 4.997 12.489 1.00 86.94 283 ASN A O 1
ATOM 2213 N N . TYR A 1 284 ? -16.085 3.270 12.992 1.00 91.50 284 TYR A N 1
ATOM 2214 C CA . TYR A 1 284 ? -15.417 3.975 14.084 1.00 91.50 284 TYR A CA 1
ATOM 2215 C C . TYR A 1 284 ? -14.465 5.052 13.561 1.00 91.50 284 TYR A C 1
ATOM 2217 O O . TYR A 1 284 ? -14.560 6.176 14.051 1.00 91.50 284 TYR A O 1
ATOM 2225 N N . GLU A 1 285 ? -13.669 4.765 12.526 1.00 83.56 285 GLU A N 1
ATOM 2226 C CA . GLU A 1 285 ? -12.722 5.734 11.944 1.00 83.56 285 GLU A CA 1
ATOM 2227 C C . GLU A 1 285 ? -13.441 7.050 11.551 1.00 83.56 285 GLU A C 1
ATOM 2229 O O . GLU A 1 285 ? -13.046 8.151 11.932 1.00 83.56 285 GLU A O 1
ATOM 2234 N N . PHE A 1 286 ? -14.649 6.959 10.975 1.00 82.62 286 PHE A N 1
ATOM 2235 C CA . PHE A 1 286 ? -15.473 8.126 10.608 1.00 82.62 286 PHE A CA 1
ATOM 2236 C C . PHE A 1 286 ? -15.875 9.059 11.763 1.00 82.62 286 PHE A C 1
ATOM 2238 O O . PHE A 1 286 ? -16.316 10.187 11.515 1.00 82.62 286 PHE A O 1
ATOM 2245 N N . ILE A 1 287 ? -15.799 8.604 13.015 1.00 87.88 287 ILE A N 1
ATOM 2246 C CA . ILE A 1 287 ? -16.125 9.405 14.202 1.00 87.88 287 ILE A CA 1
ATOM 2247 C C . ILE A 1 287 ? -14.901 9.700 15.073 1.00 87.88 287 ILE A C 1
ATOM 2249 O O . ILE A 1 287 ? -15.039 10.421 16.064 1.00 87.88 287 ILE A O 1
ATOM 2253 N N . GLU A 1 288 ? -13.716 9.198 14.727 1.00 87.44 288 GLU A N 1
ATOM 2254 C CA . GLU A 1 288 ? -12.503 9.376 15.525 1.00 87.44 288 GLU A CA 1
ATOM 2255 C C . GLU A 1 288 ? -12.122 10.839 15.667 1.00 87.44 288 GLU A C 1
ATOM 2257 O O . GLU A 1 288 ? -11.949 11.320 16.788 1.00 87.44 288 GLU A O 1
ATOM 2262 N N . SER A 1 289 ? -12.072 11.577 14.557 1.00 82.12 289 SER A N 1
ATOM 2263 C CA . SER A 1 289 ? -11.735 13.003 14.563 1.00 82.12 289 SER A CA 1
ATOM 2264 C C . SER A 1 289 ? -12.668 13.837 15.462 1.00 82.12 289 SER A C 1
ATOM 2266 O O . SER A 1 289 ? -12.200 14.719 16.195 1.00 82.12 289 SER A O 1
ATOM 2268 N N . ASP A 1 290 ? -13.966 13.511 15.486 1.00 84.38 290 ASP A N 1
ATOM 2269 C CA . ASP A 1 290 ? -14.976 14.113 16.366 1.00 84.38 290 ASP A CA 1
ATOM 2270 C C . ASP A 1 290 ? -14.679 13.810 17.849 1.00 84.38 290 ASP A C 1
ATOM 2272 O O . ASP A 1 290 ? -14.718 14.707 18.696 1.00 84.38 290 ASP A O 1
ATOM 2276 N N . ILE A 1 291 ? -14.342 12.558 18.181 1.00 89.75 291 ILE A N 1
ATOM 2277 C CA . ILE A 1 291 ? -14.009 12.153 19.557 1.00 89.75 291 ILE A CA 1
ATOM 2278 C C . ILE A 1 291 ? -12.673 12.773 19.987 1.00 89.75 291 ILE A C 1
ATOM 2280 O O . ILE A 1 291 ? -12.579 13.324 21.085 1.00 89.75 291 ILE A O 1
ATOM 2284 N N . LYS A 1 292 ? -11.653 12.732 19.123 1.00 87.94 292 LYS A N 1
ATOM 2285 C CA . LYS A 1 292 ? -10.290 13.250 19.332 1.00 87.94 292 LYS A CA 1
ATOM 2286 C C . LYS A 1 292 ? -10.290 14.743 19.643 1.00 87.94 292 LYS A C 1
ATOM 2288 O O . LYS A 1 292 ? -9.499 15.192 20.474 1.00 87.94 292 LYS A O 1
ATOM 2293 N N . ALA A 1 293 ? -11.192 15.507 19.022 1.00 86.06 293 ALA A N 1
ATOM 2294 C CA . ALA A 1 293 ? -11.324 16.944 19.248 1.00 86.06 293 ALA A CA 1
ATOM 2295 C C . ALA A 1 293 ? -11.675 17.301 20.706 1.00 86.06 293 ALA A C 1
ATOM 2297 O O . ALA A 1 293 ? -11.183 18.309 21.222 1.00 86.06 293 ALA A O 1
ATOM 2298 N N . ASP A 1 294 ? -12.487 16.475 21.373 1.00 89.31 294 ASP A N 1
ATOM 2299 C CA . ASP A 1 294 ? -12.943 16.711 22.748 1.00 89.31 294 ASP A CA 1
ATOM 2300 C C . ASP A 1 294 ? -12.215 15.843 23.790 1.00 89.31 294 ASP A C 1
ATOM 2302 O O . ASP A 1 294 ? -11.968 16.292 24.915 1.00 89.31 294 ASP A O 1
ATOM 2306 N N . ASN A 1 295 ? -11.889 14.594 23.449 1.00 92.62 295 ASN A N 1
ATOM 2307 C CA . ASN A 1 295 ? -11.304 13.614 24.357 1.00 92.62 295 ASN A CA 1
ATOM 2308 C C . ASN A 1 295 ? -10.373 12.618 23.626 1.00 92.62 295 ASN A C 1
ATOM 2310 O O . ASN A 1 295 ? -10.776 11.481 23.365 1.00 92.62 295 ASN A O 1
ATOM 2314 N N . PRO A 1 296 ? -9.114 13.006 23.345 1.00 91.44 296 PRO A N 1
ATOM 2315 C CA . PRO A 1 296 ? -8.160 12.154 22.630 1.00 91.44 296 PRO A CA 1
ATOM 2316 C C . PRO A 1 296 ? -7.836 10.852 23.375 1.00 91.44 296 PRO A C 1
ATOM 2318 O O . PRO A 1 296 ? -7.674 9.823 22.738 1.00 91.44 296 PRO A O 1
ATOM 2321 N N . GLU A 1 297 ? -7.828 10.860 24.715 1.00 94.62 297 GLU A N 1
ATOM 2322 C CA . GLU A 1 297 ? -7.600 9.642 25.512 1.00 94.62 297 GLU A CA 1
ATOM 2323 C C . GLU A 1 297 ? -8.743 8.625 25.359 1.00 94.62 297 GLU A C 1
ATOM 2325 O O . GLU A 1 297 ? -8.514 7.420 25.428 1.00 94.62 297 GLU A O 1
ATOM 2330 N N . LEU A 1 298 ? -9.987 9.092 25.191 1.00 95.38 298 LEU A N 1
ATOM 2331 C CA . LEU A 1 298 ? -11.130 8.208 24.955 1.00 95.38 298 LEU A CA 1
ATOM 2332 C C . LEU A 1 298 ? -11.112 7.642 23.537 1.00 95.38 298 LEU A C 1
ATOM 2334 O O . LEU A 1 298 ? -11.431 6.468 23.383 1.00 95.38 298 LEU A O 1
ATOM 2338 N N . MET A 1 299 ? -10.743 8.463 22.550 1.00 94.38 299 MET A N 1
ATOM 2339 C CA . MET A 1 299 ? -10.581 8.022 21.164 1.00 94.38 299 MET A CA 1
ATOM 2340 C C . MET A 1 299 ? -9.554 6.878 21.095 1.00 94.38 299 MET A C 1
ATOM 2342 O O . MET A 1 299 ? -9.929 5.753 20.774 1.00 94.38 299 MET A O 1
ATOM 2346 N N . GLU A 1 300 ? -8.321 7.118 21.559 1.00 93.69 300 GLU A N 1
ATOM 2347 C CA . GLU A 1 300 ? -7.234 6.121 21.533 1.00 93.69 300 GLU A CA 1
ATOM 2348 C C . GLU A 1 300 ? -7.621 4.856 22.319 1.00 93.69 300 GLU A C 1
ATOM 2350 O O . GLU A 1 300 ? -7.331 3.723 21.938 1.00 93.69 300 GLU A O 1
ATOM 2355 N N . LYS A 1 301 ? -8.340 5.015 23.439 1.00 96.69 301 LYS A N 1
ATOM 2356 C CA . LYS A 1 301 ? -8.808 3.869 24.221 1.00 96.69 301 LYS A CA 1
ATOM 2357 C C . LYS A 1 301 ? -9.783 2.989 23.432 1.00 96.69 301 LYS A C 1
ATOM 2359 O O . LYS A 1 301 ? -9.654 1.766 23.512 1.00 96.69 301 LYS A O 1
ATOM 2364 N N . ILE A 1 302 ? -10.785 3.579 22.776 1.00 97.25 302 ILE A N 1
ATOM 2365 C CA . ILE A 1 302 ? -11.801 2.818 22.035 1.00 97.25 302 ILE A CA 1
ATOM 2366 C C . ILE A 1 302 ? -11.155 2.138 20.829 1.00 97.25 302 ILE A C 1
ATOM 2368 O O . ILE A 1 302 ? -11.366 0.940 20.651 1.00 97.25 302 ILE A O 1
ATOM 2372 N N . GLU A 1 303 ? -10.327 2.870 20.086 1.00 94.44 303 GLU A N 1
ATOM 2373 C CA . GLU A 1 303 ? -9.553 2.374 18.946 1.00 94.44 303 GLU A CA 1
ATOM 2374 C C . GLU A 1 303 ? -8.741 1.128 19.342 1.00 94.44 303 GLU A C 1
ATOM 2376 O O . GLU A 1 303 ? -9.003 0.024 18.859 1.00 94.44 303 GLU A O 1
ATOM 2381 N N . VAL A 1 304 ? -7.867 1.243 20.352 1.00 95.38 304 VAL A N 1
ATOM 2382 C CA . VAL A 1 304 ? -7.047 0.126 20.851 1.00 95.38 304 VAL A CA 1
ATOM 2383 C C . VAL A 1 304 ? -7.909 -1.027 21.383 1.00 95.38 304 VAL A C 1
ATOM 2385 O O . VAL A 1 304 ? -7.567 -2.206 21.228 1.00 95.38 304 VAL A O 1
ATOM 2388 N N . ASP A 1 305 ? -9.021 -0.738 22.064 1.00 97.88 305 ASP A N 1
ATOM 2389 C CA . ASP A 1 305 ? -9.896 -1.789 22.585 1.00 97.88 305 ASP A CA 1
ATOM 2390 C C . ASP A 1 305 ? -10.609 -2.558 21.457 1.00 97.88 305 ASP A C 1
ATOM 2392 O O . ASP A 1 305 ? -10.728 -3.784 21.573 1.00 97.88 305 ASP A O 1
ATOM 2396 N N . MET A 1 306 ? -11.021 -1.886 20.376 1.00 96.50 306 MET A N 1
ATOM 2397 C CA . MET A 1 306 ? -11.683 -2.475 19.205 1.00 96.50 306 MET A CA 1
ATOM 2398 C C . MET A 1 306 ? -10.693 -3.154 18.254 1.00 96.50 306 MET A C 1
ATOM 2400 O O . MET A 1 306 ? -10.737 -4.376 18.080 1.00 96.50 306 MET A O 1
ATOM 2404 N N . ARG A 1 307 ? -9.786 -2.372 17.665 1.00 91.06 307 ARG A N 1
ATOM 2405 C CA . ARG A 1 307 ? -8.884 -2.779 16.583 1.00 91.06 307 ARG A CA 1
ATOM 2406 C C . ARG A 1 307 ? -7.850 -3.793 17.045 1.00 91.06 307 ARG A C 1
ATOM 2408 O O . ARG A 1 307 ? -7.626 -4.809 16.391 1.00 91.06 307 ARG A O 1
ATOM 2415 N N . GLU A 1 308 ? -7.247 -3.569 18.210 1.00 91.06 308 GLU A N 1
ATOM 2416 C CA . GLU A 1 308 ? -6.188 -4.445 18.697 1.00 91.06 308 GLU A CA 1
ATOM 2417 C C . GLU A 1 308 ? -6.686 -5.525 19.655 1.00 91.06 308 GLU A C 1
ATOM 2419 O O . GLU A 1 308 ? -6.451 -6.720 19.445 1.00 91.06 308 GLU A O 1
ATOM 2424 N N . LYS A 1 309 ? -7.279 -5.124 20.785 1.00 97.38 309 LYS A N 1
ATOM 2425 C CA . LYS A 1 309 ? -7.499 -6.055 21.900 1.00 97.38 309 LYS A CA 1
ATOM 2426 C C . LYS A 1 309 ? -8.601 -7.049 21.587 1.00 97.38 309 LYS A C 1
ATOM 2428 O O . LYS A 1 309 ? -8.376 -8.243 21.794 1.00 97.38 309 LYS A O 1
ATOM 2433 N N . LEU A 1 310 ? -9.745 -6.596 21.073 1.00 98.00 310 LEU A N 1
ATOM 2434 C CA . LEU A 1 310 ? -10.856 -7.489 20.750 1.00 98.00 310 LEU A CA 1
ATOM 2435 C C . LEU A 1 310 ? -10.463 -8.485 19.652 1.00 98.00 310 LEU A C 1
ATOM 2437 O O . LEU A 1 310 ? -10.627 -9.691 19.844 1.00 98.00 310 LEU A O 1
ATOM 2441 N N . VAL A 1 311 ? -9.826 -8.017 18.573 1.00 93.62 311 VAL A N 1
ATOM 2442 C CA . VAL A 1 311 ? -9.289 -8.885 17.508 1.00 93.62 311 VAL A CA 1
ATOM 2443 C C . VAL A 1 311 ? -8.303 -9.916 18.075 1.00 93.62 311 VAL A C 1
ATOM 2445 O O . VAL A 1 311 ? -8.475 -11.120 17.867 1.00 93.62 311 VAL A O 1
ATOM 2448 N N . LYS A 1 312 ? -7.328 -9.495 18.899 1.00 94.19 312 LYS A N 1
ATOM 2449 C CA . LYS A 1 312 ? -6.387 -10.417 19.570 1.00 94.19 312 LYS A CA 1
ATOM 2450 C C . LYS A 1 312 ? -7.104 -11.417 20.478 1.00 94.19 312 LYS A C 1
ATOM 2452 O O . LYS A 1 312 ? -6.649 -12.556 20.606 1.00 94.19 312 LYS A O 1
ATOM 2457 N N . MET A 1 313 ? -8.175 -11.028 21.165 1.00 98.00 313 MET A N 1
ATOM 2458 C CA . MET A 1 313 ? -8.953 -11.947 22.001 1.00 98.00 313 MET A CA 1
ATOM 2459 C C . MET A 1 313 ? -9.686 -12.990 21.152 1.00 98.00 313 MET A C 1
ATOM 2461 O O . MET A 1 313 ? -9.697 -14.169 21.531 1.00 98.00 313 MET A O 1
ATOM 2465 N N . ILE A 1 314 ? -10.220 -12.580 19.997 1.00 96.56 314 ILE A N 1
ATOM 2466 C CA . ILE A 1 314 ? -10.878 -13.473 19.044 1.00 96.56 314 ILE A CA 1
ATOM 2467 C C . ILE A 1 314 ? -9.881 -14.502 18.501 1.00 96.56 314 ILE A C 1
ATOM 2469 O O . ILE A 1 314 ? -10.095 -15.708 18.666 1.00 96.56 314 ILE A O 1
ATOM 2473 N N . ASP A 1 315 ? -8.742 -14.043 17.978 1.00 89.81 315 ASP A N 1
ATOM 2474 C CA . ASP A 1 315 ? -7.694 -14.904 17.413 1.00 89.81 315 ASP A CA 1
ATOM 2475 C C . ASP A 1 315 ? -7.127 -15.896 18.444 1.00 89.81 315 ASP A C 1
ATOM 2477 O O . ASP A 1 315 ? -6.861 -17.063 18.140 1.00 89.81 315 ASP A O 1
ATOM 2481 N N . ASN A 1 316 ? -6.985 -15.459 19.700 1.00 96.19 316 ASN A N 1
ATOM 2482 C CA . ASN A 1 316 ? -6.500 -16.297 20.800 1.00 96.19 316 ASN A CA 1
ATOM 2483 C C . ASN A 1 316 ? -7.567 -17.224 21.399 1.00 96.19 316 ASN A C 1
ATOM 2485 O O . ASN A 1 316 ? -7.273 -17.933 22.367 1.00 96.19 316 ASN A O 1
ATOM 2489 N N . ARG A 1 317 ? -8.785 -17.234 20.847 1.00 97.19 317 ARG A N 1
ATOM 2490 C CA . ARG A 1 317 ? -9.891 -18.100 21.277 1.00 97.19 317 ARG A CA 1
ATOM 2491 C C . ARG A 1 317 ? -10.187 -17.980 22.777 1.00 97.19 317 ARG A C 1
ATOM 2493 O O . ARG A 1 317 ? -10.289 -18.986 23.487 1.00 97.19 317 ARG A O 1
ATOM 2500 N N . LYS A 1 318 ? -10.225 -16.742 23.284 1.00 98.25 318 LYS A N 1
ATOM 2501 C CA . LYS A 1 318 ? -10.561 -16.465 24.687 1.00 98.25 318 LYS A CA 1
ATOM 2502 C C . LYS A 1 318 ? -11.959 -17.000 25.047 1.00 98.25 318 LYS A C 1
ATOM 2504 O O . LYS A 1 318 ? -12.797 -17.178 24.172 1.00 98.25 318 LYS A O 1
ATOM 2509 N N . PRO A 1 319 ? -12.238 -17.297 26.329 1.00 98.31 319 PRO A N 1
ATOM 2510 C CA . PRO A 1 319 ? -13.584 -17.680 26.748 1.00 98.31 319 PRO A CA 1
ATOM 2511 C C . PRO A 1 319 ? -14.625 -16.648 26.296 1.00 98.31 319 PRO A C 1
ATOM 2513 O O . PRO A 1 319 ? -14.386 -15.455 26.457 1.00 98.31 319 PRO A O 1
ATOM 2516 N N . ILE A 1 320 ? -15.784 -17.099 25.799 1.00 97.38 320 ILE A N 1
ATOM 2517 C CA . ILE A 1 320 ? -16.857 -16.209 25.313 1.00 97.38 320 ILE A CA 1
ATOM 2518 C C . ILE A 1 320 ? -17.222 -15.123 26.333 1.00 97.38 320 ILE A C 1
ATOM 2520 O O . ILE A 1 320 ? -17.327 -13.961 25.975 1.00 97.38 320 ILE A O 1
ATOM 2524 N N . SER A 1 321 ? -17.263 -15.459 27.624 1.00 98.06 321 SER A N 1
ATOM 2525 C CA . SER A 1 321 ? -17.550 -14.492 28.690 1.00 98.06 321 SER A CA 1
ATOM 2526 C C . SER A 1 321 ? -16.524 -13.359 28.802 1.00 98.06 321 SER A C 1
ATOM 2528 O O . SER A 1 321 ? -16.836 -12.299 29.330 1.00 98.06 321 SER A O 1
ATOM 2530 N N . GLU A 1 322 ? -15.275 -13.591 28.382 1.00 98.44 322 GLU A N 1
ATOM 2531 C CA . GLU A 1 322 ? -14.261 -12.533 28.293 1.00 98.44 322 GLU A CA 1
ATOM 2532 C C . GLU A 1 322 ? -14.490 -11.660 27.050 1.00 98.44 322 GLU A C 1
ATOM 2534 O O . GLU A 1 322 ? -14.300 -10.451 27.140 1.00 98.44 322 GLU A O 1
ATOM 2539 N N . ILE A 1 323 ? -14.928 -12.245 25.925 1.00 98.44 323 ILE A N 1
ATOM 2540 C CA . ILE A 1 323 ? -15.291 -11.510 24.701 1.00 98.44 323 ILE A CA 1
ATOM 2541 C C . ILE A 1 323 ? -16.491 -10.596 24.969 1.00 98.44 323 ILE A C 1
ATOM 2543 O O . ILE A 1 323 ? -16.387 -9.393 24.755 1.00 98.44 323 ILE A O 1
ATOM 2547 N N . GLU A 1 324 ? -17.583 -11.140 25.518 1.00 98.38 324 GLU A N 1
ATOM 2548 C CA . GLU A 1 324 ? -18.791 -10.386 25.886 1.00 98.38 324 GLU A CA 1
ATOM 2549 C C . GLU A 1 324 ? -18.458 -9.216 26.819 1.00 98.38 324 GLU A C 1
ATOM 2551 O O . GLU A 1 324 ? -18.870 -8.085 26.581 1.00 98.38 324 GLU A O 1
ATOM 2556 N N . ALA A 1 325 ? -17.651 -9.465 27.857 1.00 98.56 325 ALA A N 1
ATOM 2557 C CA . ALA A 1 325 ? -17.267 -8.428 28.808 1.00 98.56 325 ALA A CA 1
ATOM 2558 C C . ALA A 1 325 ? -16.423 -7.313 28.166 1.00 98.56 325 ALA A C 1
ATOM 2560 O O . ALA A 1 325 ? -16.558 -6.151 28.549 1.00 98.56 325 ALA A O 1
ATOM 2561 N N . HIS A 1 326 ? -15.545 -7.650 27.216 1.00 98.69 326 HIS A N 1
ATOM 2562 C CA . HIS A 1 326 ? -14.732 -6.662 26.501 1.00 98.69 326 HIS A CA 1
ATOM 2563 C C . HIS A 1 326 ? -15.574 -5.857 25.504 1.00 98.69 326 HIS A C 1
ATOM 2565 O O . HIS A 1 326 ? -15.429 -4.639 25.431 1.00 98.69 326 HIS A O 1
ATOM 2571 N N . VAL A 1 327 ? -16.520 -6.503 24.816 1.00 98.56 327 VAL A N 1
ATOM 2572 C CA . VAL A 1 327 ? -17.515 -5.822 23.974 1.00 98.56 327 VAL A CA 1
ATOM 2573 C C . VAL A 1 327 ? -18.364 -4.862 24.810 1.00 98.56 327 VAL A C 1
ATOM 2575 O O . VAL A 1 327 ? -18.462 -3.689 24.465 1.00 98.56 327 VAL A O 1
ATOM 2578 N N . ASP A 1 328 ? -18.894 -5.289 25.957 1.00 98.50 328 ASP A N 1
ATOM 2579 C CA . ASP A 1 328 ? -19.661 -4.416 26.857 1.00 98.50 328 ASP A CA 1
ATOM 2580 C C . ASP A 1 328 ? -18.862 -3.182 27.312 1.00 98.50 328 ASP A C 1
ATOM 2582 O O . ASP A 1 328 ? -19.422 -2.088 27.446 1.00 98.50 328 ASP A O 1
ATOM 2586 N N . MET A 1 329 ? -17.551 -3.335 27.535 1.00 98.25 329 MET A N 1
ATOM 2587 C CA . MET A 1 329 ? -16.664 -2.212 27.848 1.00 98.25 329 MET A CA 1
ATOM 2588 C C . MET A 1 329 ? -16.564 -1.224 26.683 1.00 98.25 329 MET A C 1
ATOM 2590 O O . MET A 1 329 ? -16.794 -0.035 26.895 1.00 98.25 329 MET A O 1
ATOM 2594 N N . ILE A 1 330 ? -16.303 -1.710 25.465 1.00 98.38 330 ILE A N 1
ATOM 2595 C CA . ILE A 1 330 ? -16.249 -0.876 24.254 1.00 98.38 330 ILE A CA 1
ATOM 2596 C C . ILE A 1 330 ? -17.566 -0.112 24.075 1.00 98.38 330 ILE A C 1
ATOM 2598 O O . ILE A 1 330 ? -17.569 1.104 23.892 1.00 98.38 330 ILE A O 1
ATOM 2602 N N . LYS A 1 331 ? -18.710 -0.794 24.208 1.00 98.06 331 LYS A N 1
ATOM 2603 C CA . LYS A 1 331 ? -20.039 -0.177 24.068 1.00 98.06 331 LYS A CA 1
ATOM 2604 C C . LYS A 1 331 ? -20.287 0.914 25.116 1.00 98.06 331 LYS A C 1
ATOM 2606 O O . LYS A 1 331 ? -20.929 1.924 24.821 1.00 98.06 331 LYS A O 1
ATOM 2611 N N . ALA A 1 332 ? -19.775 0.750 26.337 1.00 97.38 332 ALA A N 1
ATOM 2612 C CA . ALA A 1 332 ? -19.864 1.774 27.379 1.00 97.38 332 ALA A CA 1
ATOM 2613 C C . ALA A 1 332 ? -19.006 3.015 27.064 1.00 97.38 332 ALA A C 1
ATOM 2615 O O . ALA A 1 332 ? -19.434 4.147 27.320 1.00 97.38 332 ALA A O 1
ATOM 2616 N N . ASP A 1 333 ? -17.829 2.822 26.475 1.00 97.12 333 ASP A N 1
ATOM 2617 C CA . ASP A 1 333 ? -16.970 3.921 26.038 1.00 97.12 333 ASP A CA 1
ATOM 2618 C C . ASP A 1 333 ? -17.557 4.641 24.817 1.00 97.12 333 ASP A C 1
ATOM 2620 O O . ASP A 1 333 ? -17.656 5.868 24.832 1.00 97.12 333 ASP A O 1
ATOM 2624 N N . LEU A 1 334 ? -18.097 3.910 23.835 1.00 95.19 334 LEU A N 1
ATOM 2625 C CA . LEU A 1 334 ? -18.859 4.471 22.710 1.00 95.19 334 LEU A CA 1
ATOM 2626 C C . LEU A 1 334 ? -20.080 5.271 23.185 1.00 95.19 334 LEU A C 1
ATOM 2628 O O . LEU A 1 334 ? -20.402 6.332 22.651 1.00 95.19 334 LEU A O 1
ATOM 2632 N N . GLN A 1 335 ? -20.757 4.818 24.243 1.00 93.75 335 GLN A N 1
ATOM 2633 C CA . GLN A 1 335 ? -21.846 5.577 24.855 1.00 93.75 335 GLN A CA 1
ATOM 2634 C C . GLN A 1 335 ? -21.358 6.886 25.500 1.00 93.75 335 GLN A C 1
ATOM 2636 O O . GLN A 1 335 ? -22.112 7.864 25.547 1.00 93.75 335 GLN A O 1
ATOM 2641 N N . THR A 1 336 ? -20.115 6.921 25.981 1.00 92.31 336 THR A N 1
ATOM 2642 C CA . THR A 1 336 ? -19.465 8.150 26.454 1.00 92.31 336 THR A CA 1
ATOM 2643 C C . THR A 1 336 ? -19.096 9.049 25.271 1.00 92.31 336 THR A C 1
ATOM 2645 O O . THR A 1 336 ? -19.397 10.242 25.307 1.00 92.31 336 THR A O 1
ATOM 2648 N N . ALA A 1 337 ? -18.555 8.477 24.192 1.00 90.69 337 ALA A N 1
ATOM 2649 C CA . ALA A 1 337 ? -18.239 9.175 22.947 1.00 90.69 337 ALA A CA 1
ATOM 2650 C C . ALA A 1 337 ? -19.481 9.807 22.291 1.00 90.69 337 ALA A C 1
ATOM 2652 O O . ALA A 1 337 ? -19.421 10.929 21.796 1.00 90.69 337 ALA A O 1
ATOM 2653 N N . LYS A 1 338 ? -20.660 9.177 22.390 1.00 86.12 338 LYS A N 1
ATOM 2654 C CA . LYS A 1 338 ? -21.930 9.714 21.854 1.00 86.12 338 LYS A CA 1
ATOM 2655 C C . LYS A 1 338 ? -22.282 11.122 22.367 1.00 86.12 338 LYS A C 1
ATOM 2657 O O . LYS A 1 338 ? -23.091 11.814 21.752 1.00 86.12 338 LYS A O 1
ATOM 2662 N N . ALA A 1 339 ? -21.715 11.544 23.501 1.00 81.00 339 ALA A N 1
ATOM 2663 C CA . ALA A 1 339 ? -21.896 12.889 24.047 1.00 81.00 339 ALA A CA 1
ATOM 2664 C C . ALA A 1 339 ? -21.077 13.980 23.329 1.00 81.00 339 ALA A C 1
ATOM 2666 O O . ALA A 1 339 ? -21.433 15.151 23.463 1.00 81.00 339 ALA A O 1
ATOM 2667 N N . VAL A 1 340 ? -20.009 13.603 22.618 1.00 74.12 340 VAL A N 1
ATOM 2668 C CA . VAL A 1 340 ? -19.079 14.513 21.926 1.00 74.12 340 VAL A CA 1
ATOM 2669 C C . VAL A 1 340 ? -19.201 14.425 20.405 1.00 74.12 340 VAL A C 1
ATOM 2671 O O . VAL A 1 340 ? -19.115 15.448 19.734 1.00 74.12 340 VAL A O 1
ATOM 2674 N N . VAL A 1 341 ? -19.531 13.246 19.864 1.00 71.56 341 VAL A N 1
ATOM 2675 C CA . VAL A 1 341 ? -19.758 13.083 18.423 1.00 71.56 341 VAL A CA 1
ATOM 2676 C C . VAL A 1 341 ? -21.035 13.811 18.005 1.00 71.56 341 VAL A C 1
ATOM 2678 O O . VAL A 1 341 ? -22.106 13.644 18.611 1.00 71.56 341 VAL A O 1
ATOM 2681 N N . THR A 1 342 ? -20.928 14.645 16.972 1.00 60.31 342 THR A N 1
ATOM 2682 C CA . THR A 1 342 ? -22.038 15.499 16.556 1.00 60.31 342 THR A CA 1
ATOM 2683 C C . THR A 1 342 ? -23.156 14.679 15.894 1.00 60.31 342 THR A C 1
ATOM 2685 O O . THR A 1 342 ? -22.913 13.876 14.992 1.00 60.31 342 THR A O 1
ATOM 2688 N N . PRO A 1 343 ? -24.431 14.852 16.298 1.00 54.47 343 PRO A N 1
ATOM 2689 C CA . PRO A 1 343 ? -25.545 14.326 15.525 1.00 54.47 343 PRO A CA 1
ATOM 2690 C C . PRO A 1 343 ? -25.719 15.192 14.269 1.00 54.47 343 PRO A C 1
ATOM 2692 O O . PRO A 1 343 ? -26.494 16.152 14.263 1.00 54.47 343 PRO A O 1
ATOM 2695 N N . GLU A 1 344 ? -24.990 14.882 13.200 1.00 51.25 344 GLU A N 1
ATOM 2696 C CA . GLU A 1 344 ? -25.291 15.408 11.868 1.00 51.25 344 GLU A CA 1
ATOM 2697 C C . GLU A 1 344 ? -26.614 14.781 11.405 1.00 51.25 344 GLU A C 1
ATOM 2699 O O . GLU A 1 344 ? -26.694 13.636 10.973 1.00 51.25 344 GLU A O 1
ATOM 2704 N N . PHE A 1 345 ? -27.710 15.529 11.544 1.00 45.06 345 PHE A N 1
ATOM 2705 C CA . PHE A 1 345 ? -28.933 15.207 10.816 1.00 45.06 345 PHE A CA 1
ATOM 2706 C C . PHE A 1 345 ? -28.660 15.478 9.335 1.00 45.06 345 PHE A C 1
ATOM 2708 O O . PHE A 1 345 ? -28.179 16.578 9.042 1.00 45.06 345 PHE A O 1
ATOM 2715 N N . PRO A 1 346 ? -29.037 14.589 8.392 1.00 41.44 346 PRO A N 1
ATOM 2716 C CA . PRO A 1 346 ? -28.853 14.855 6.970 1.00 41.44 346 PRO A CA 1
ATOM 2717 C C . PRO A 1 346 ? -29.376 16.259 6.652 1.00 41.44 346 PRO A C 1
ATOM 2719 O O . PRO A 1 346 ? -30.526 16.587 6.976 1.00 41.44 346 PRO A O 1
ATOM 2722 N N . ALA A 1 347 ? -28.515 17.100 6.064 1.00 41.91 347 ALA A N 1
ATOM 2723 C CA . ALA A 1 347 ? -28.673 18.557 5.935 1.00 41.91 347 ALA A CA 1
ATOM 2724 C C . ALA A 1 347 ? -30.050 19.017 5.399 1.00 41.91 347 ALA A C 1
ATOM 2726 O O . ALA A 1 347 ? -30.498 20.144 5.633 1.00 41.91 347 ALA A O 1
ATOM 2727 N N . ILE A 1 348 ? -30.774 18.120 4.731 1.00 39.00 348 ILE A N 1
ATOM 2728 C CA . ILE A 1 348 ? -32.144 18.291 4.247 1.00 39.00 348 ILE A CA 1
ATOM 2729 C C . ILE A 1 348 ? -33.140 18.598 5.389 1.00 39.00 348 ILE A C 1
ATOM 2731 O O . ILE A 1 348 ? -34.048 19.413 5.204 1.00 39.00 348 ILE A O 1
ATOM 2735 N N . LEU A 1 349 ? -32.981 18.025 6.587 1.00 36.47 349 LEU A N 1
ATOM 2736 C CA . LEU A 1 349 ? -33.910 18.236 7.710 1.00 36.47 349 LEU A CA 1
ATOM 2737 C C . LEU A 1 349 ? -33.648 19.532 8.489 1.00 36.47 349 LEU A C 1
ATOM 2739 O O . LEU A 1 349 ? -34.608 20.163 8.940 1.00 36.47 349 LEU A O 1
ATOM 2743 N N . ALA A 1 350 ? -32.398 19.993 8.585 1.00 38.31 350 ALA A N 1
ATOM 2744 C CA . ALA A 1 350 ? -32.065 21.275 9.217 1.00 38.31 350 ALA A CA 1
ATOM 2745 C C . ALA A 1 350 ? -32.663 22.465 8.441 1.00 38.31 350 ALA A C 1
ATOM 2747 O O . ALA A 1 350 ? -33.190 23.410 9.038 1.00 38.31 350 ALA A O 1
ATOM 2748 N N . VAL A 1 351 ? -32.698 22.374 7.105 1.00 40.38 351 VAL A N 1
ATOM 2749 C CA . VAL A 1 351 ? -33.399 23.344 6.248 1.00 40.38 351 VAL A CA 1
ATOM 2750 C C . VAL A 1 351 ? -34.910 23.310 6.504 1.00 40.38 351 VAL A C 1
ATOM 2752 O O . VAL A 1 351 ? -35.535 24.364 6.627 1.00 40.38 351 VAL A O 1
ATOM 2755 N N . ILE A 1 352 ? -35.512 22.128 6.672 1.00 40.41 352 ILE A N 1
ATOM 2756 C CA . ILE A 1 352 ? -36.949 22.001 6.974 1.00 40.41 352 ILE A CA 1
ATOM 2757 C C . ILE A 1 352 ? -37.274 22.542 8.374 1.00 40.41 352 ILE A C 1
ATOM 2759 O O . ILE A 1 352 ? -38.271 23.247 8.532 1.00 40.41 352 ILE A O 1
ATOM 2763 N N . ALA A 1 353 ? -36.432 22.298 9.380 1.00 36.59 353 ALA A N 1
ATOM 2764 C CA . ALA A 1 353 ? -36.617 22.818 10.734 1.00 36.59 353 ALA A CA 1
ATOM 2765 C C . ALA A 1 353 ? -36.478 24.352 10.793 1.00 36.59 353 ALA A C 1
ATOM 2767 O O . ALA A 1 353 ? -37.297 25.016 11.434 1.00 36.59 353 ALA A O 1
ATOM 2768 N N . ALA A 1 354 ? -35.521 24.936 10.062 1.00 39.53 354 ALA A N 1
ATOM 2769 C CA . ALA A 1 354 ? -35.365 26.387 9.948 1.00 39.53 354 ALA A CA 1
ATOM 2770 C C . ALA A 1 354 ? -36.533 27.044 9.183 1.00 39.53 354 ALA A C 1
ATOM 2772 O O . ALA A 1 354 ? -37.039 28.093 9.596 1.00 39.53 354 ALA A O 1
ATOM 2773 N N . VAL A 1 355 ? -37.032 26.403 8.118 1.00 47.38 355 VAL A N 1
ATOM 2774 C CA . VAL A 1 355 ? -38.221 26.857 7.372 1.00 47.38 355 VAL A CA 1
ATOM 2775 C C . VAL A 1 355 ? -39.490 26.735 8.222 1.00 47.38 355 VAL A C 1
ATOM 2777 O O . VAL A 1 355 ? -40.315 27.648 8.218 1.00 47.38 355 VAL A O 1
ATOM 2780 N N . MET A 1 356 ? -39.639 25.670 9.014 1.00 41.19 356 MET A N 1
ATOM 2781 C CA . MET A 1 356 ? -40.776 25.476 9.923 1.00 41.19 356 MET A CA 1
ATOM 2782 C C . MET A 1 356 ? -40.744 26.464 11.098 1.00 41.19 356 MET A C 1
ATOM 2784 O O . MET A 1 356 ? -41.775 27.058 11.422 1.00 41.19 356 MET A O 1
ATOM 2788 N N . ALA A 1 357 ? -39.575 26.733 11.689 1.00 42.06 357 ALA A N 1
ATOM 2789 C CA . ALA A 1 357 ? -39.415 27.756 12.725 1.00 42.06 357 ALA A CA 1
ATOM 2790 C C . ALA A 1 357 ? -39.696 29.172 12.181 1.00 42.06 357 ALA A C 1
ATOM 2792 O O . ALA A 1 357 ? -40.409 29.954 12.820 1.00 42.06 357 ALA A O 1
ATOM 2793 N N . GLY A 1 358 ? -39.229 29.478 10.965 1.00 43.53 358 GLY A N 1
ATOM 2794 C CA 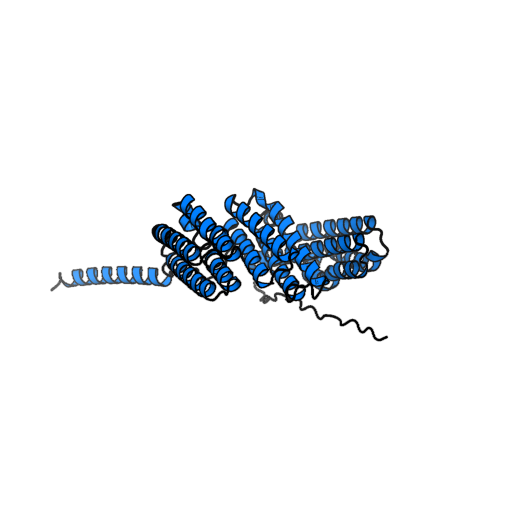. GLY A 1 358 ? -39.529 30.727 10.258 1.00 43.53 358 GLY A CA 1
ATOM 2795 C C . GLY A 1 358 ? -41.012 30.881 9.892 1.00 43.53 358 GLY A C 1
ATOM 2796 O O . GLY A 1 358 ? -41.591 31.955 10.077 1.00 43.53 358 GLY A O 1
ATOM 2797 N N . ALA A 1 359 ? -41.669 29.807 9.445 1.00 42.84 359 ALA A N 1
ATOM 2798 C CA . ALA A 1 359 ? -43.093 29.798 9.109 1.00 42.84 359 ALA A CA 1
ATOM 2799 C C . ALA A 1 359 ? -43.988 29.973 10.349 1.00 42.84 359 ALA A C 1
ATOM 2801 O O . ALA A 1 359 ? -44.968 30.722 10.304 1.00 42.84 359 ALA A O 1
ATOM 2802 N N . VAL A 1 360 ? -43.631 29.361 11.485 1.00 44.50 360 VAL A N 1
ATOM 2803 C CA . VAL A 1 360 ? -44.344 29.527 12.765 1.00 44.50 360 VAL A CA 1
ATOM 2804 C C . VAL A 1 360 ? -44.148 30.938 13.340 1.00 44.50 360 VAL A C 1
ATOM 2806 O O . VAL A 1 360 ? -45.104 31.527 13.857 1.00 44.50 360 VAL A O 1
ATOM 2809 N N . ALA A 1 361 ? -42.956 31.529 13.199 1.00 44.84 361 ALA A N 1
ATOM 2810 C CA . ALA A 1 361 ? -42.699 32.919 13.581 1.00 44.84 361 ALA A CA 1
ATOM 2811 C C . ALA A 1 361 ? -43.495 33.918 12.715 1.00 44.84 361 ALA A C 1
ATOM 2813 O O . ALA A 1 361 ? -44.149 34.817 13.255 1.00 44.84 361 ALA A O 1
ATOM 2814 N N . MET A 1 362 ? -43.542 33.719 11.390 1.00 50.59 362 MET A N 1
ATOM 2815 C CA . MET A 1 362 ? -44.345 34.552 10.483 1.00 50.59 362 MET A CA 1
ATOM 2816 C C . MET A 1 362 ? -45.857 34.396 10.701 1.00 50.59 362 MET A C 1
ATOM 2818 O O . MET A 1 362 ? -46.587 35.390 10.649 1.00 50.59 362 MET A O 1
ATOM 2822 N N . ALA A 1 363 ? -46.349 33.191 11.005 1.00 49.41 363 ALA A N 1
ATOM 2823 C CA . ALA A 1 363 ? -47.760 32.964 11.326 1.00 49.41 363 ALA A CA 1
ATOM 2824 C C . ALA A 1 363 ? -48.183 33.665 12.633 1.00 49.41 363 ALA A C 1
ATOM 2826 O O . ALA A 1 363 ? -49.265 34.257 12.698 1.00 49.41 363 ALA A O 1
ATOM 2827 N N . ARG A 1 364 ? -47.311 33.684 13.655 1.00 49.94 364 ARG A N 1
ATOM 2828 C CA . ARG A 1 364 ? -47.537 34.432 14.907 1.00 49.94 364 ARG A CA 1
ATOM 2829 C C . ARG A 1 364 ? -47.500 35.951 14.704 1.00 49.94 364 ARG A C 1
ATOM 2831 O O . ARG A 1 364 ? -48.312 36.653 15.306 1.00 49.94 364 ARG A O 1
ATOM 2838 N N . MET A 1 365 ? -46.642 36.463 13.816 1.00 52.47 365 MET A N 1
ATOM 2839 C CA . MET A 1 365 ? -46.623 37.890 13.458 1.00 52.47 365 MET A CA 1
ATOM 2840 C C . MET A 1 365 ? -47.870 38.314 12.661 1.00 52.47 365 MET A C 1
ATOM 2842 O O . MET A 1 365 ? -48.465 39.347 12.967 1.00 52.47 365 MET A O 1
ATOM 2846 N N . ARG A 1 366 ? -48.346 37.498 11.707 1.00 50.66 366 ARG A N 1
ATOM 2847 C CA . ARG A 1 366 ? -49.586 37.773 10.949 1.00 50.66 366 ARG A CA 1
ATOM 2848 C C . ARG A 1 366 ? -50.850 37.733 11.815 1.00 50.66 366 ARG A C 1
ATOM 2850 O O . ARG A 1 366 ? -51.740 38.557 11.615 1.00 50.66 366 ARG A O 1
ATOM 2857 N N . GLY A 1 367 ? -50.922 36.827 12.793 1.00 44.94 367 GLY A N 1
ATOM 2858 C CA . GLY A 1 367 ? -52.046 36.745 13.737 1.00 44.94 367 GLY A CA 1
ATOM 2859 C C . GLY A 1 367 ? -52.131 37.920 14.724 1.00 44.94 367 GLY A C 1
ATOM 2860 O O . GLY A 1 367 ? -53.219 38.239 15.199 1.00 44.94 367 GLY A O 1
ATOM 2861 N N . SER A 1 368 ? -51.005 38.587 15.002 1.00 46.44 368 SER A N 1
ATOM 2862 C CA . SER A 1 368 ? -50.946 39.791 15.844 1.00 46.44 368 SER A CA 1
ATOM 2863 C C . SER A 1 368 ? -51.428 41.045 15.099 1.00 46.44 368 SER A C 1
ATOM 2865 O O . SER A 1 368 ? -52.171 41.849 15.656 1.00 46.44 368 SER A O 1
ATOM 2867 N N . ILE A 1 369 ? -51.096 41.172 13.807 1.00 50.09 369 ILE A N 1
ATOM 2868 C CA . ILE A 1 369 ? -51.469 42.334 12.976 1.00 50.09 369 ILE A CA 1
ATOM 2869 C C . ILE A 1 369 ? -52.977 42.356 12.653 1.00 50.09 369 ILE A C 1
ATOM 2871 O O . ILE A 1 369 ? -53.561 43.427 12.517 1.00 50.09 369 ILE A O 1
ATOM 2875 N N . PHE A 1 370 ? -53.643 41.197 12.592 1.00 46.44 370 PHE A N 1
ATOM 2876 C CA . PHE A 1 370 ? -55.090 41.119 12.334 1.00 46.44 370 PHE A CA 1
ATOM 2877 C C . PHE A 1 370 ? -55.982 41.263 13.580 1.00 46.44 370 PHE A C 1
ATOM 2879 O O . PHE A 1 370 ? -57.195 41.381 13.436 1.00 46.44 370 PHE A O 1
ATOM 2886 N N . LYS A 1 371 ? -55.422 41.284 14.800 1.00 46.69 371 LYS A N 1
ATOM 2887 C CA . LYS A 1 371 ? -56.198 41.474 16.045 1.00 46.69 371 LYS A CA 1
ATOM 2888 C C . LYS A 1 371 ? -56.264 42.923 16.544 1.00 46.69 371 LYS A C 1
ATOM 2890 O O . LYS A 1 371 ? -56.912 43.177 17.553 1.00 46.69 371 LYS A O 1
ATOM 2895 N N . THR A 1 372 ? -55.642 43.873 15.846 1.00 51.12 372 THR A N 1
ATOM 2896 C CA . THR A 1 372 ? -55.654 45.310 16.191 1.00 51.12 372 THR A CA 1
ATOM 2897 C C . THR A 1 372 ? -56.366 46.186 15.159 1.00 51.12 372 THR A C 1
ATOM 2899 O O . THR A 1 372 ? -56.275 47.411 15.207 1.00 51.12 372 THR A O 1
ATOM 2902 N N . SER A 1 373 ? -57.129 45.597 14.240 1.00 48.84 373 SER A N 1
ATOM 2903 C CA . SER A 1 373 ? -58.031 46.337 13.353 1.00 48.84 373 SER A CA 1
ATOM 2904 C C . SER A 1 373 ? -59.257 45.493 13.018 1.00 48.84 373 SER A C 1
ATOM 2906 O O . SER A 1 373 ? -59.267 44.804 12.002 1.00 48.84 373 SER A O 1
ATOM 2908 N N . ILE A 1 374 ? -60.238 45.516 13.928 1.00 42.38 374 ILE A N 1
ATOM 2909 C CA . ILE A 1 374 ? -61.697 45.697 13.742 1.00 42.38 374 ILE A CA 1
ATOM 2910 C C . ILE A 1 374 ? -62.379 45.470 15.094 1.00 42.38 374 ILE A C 1
ATOM 2912 O O . ILE A 1 374 ? -62.092 44.433 15.735 1.00 42.38 374 ILE A O 1
#

Mean predicted aligned error: 10.72 Å

Secondary structure (DSSP, 8-state):
---------------------S---HHHHHHHHHHHHHHHHHHHHHHHHHHHHHHTT-HHHHHHHHHHIIIIIHHHHHHHHHHHHHHHHHHHHHHHHHHHHHTTTS-HHHHHHHHHHHHHHHHHHHHHHS-HHHHT-HHHHHHHHHHHHHHHHHHHHHHEETTEES-HHHHHHHHHHHHHHHHHHHHHGGGS-HHHHHHHHHHHHHHHHHHHHT--HHHHHHHHHHHHHHHHHHHT----S-PPPHHHHHHHHHHHHHHHHHHHHHT-HHHHHHHHHHHIIIIIHHHHHHHHHH-HHHHHHHHIIIIIIIHHHHHTT--HHHHHHHHHHHHHHHHHHTTTS-----HHHHHHHHHHHHHHHHHHHHHHHTTS--

Solvent-accessible surface area (backbone atoms only — not comparable to full-atom values): 20147 Å² total; per-residue (Å²): 142,82,86,78,78,78,80,79,82,78,80,79,82,74,86,79,80,84,90,69,101,58,86,77,51,70,66,61,54,50,51,54,50,34,55,48,51,30,47,54,47,50,40,50,20,29,46,51,48,14,49,52,24,48,71,70,71,34,57,68,56,16,37,50,30,30,36,45,36,61,75,64,42,40,72,75,44,41,63,63,36,36,77,71,37,50,68,56,35,53,47,50,55,51,52,41,51,47,45,36,75,39,54,84,78,46,51,68,69,52,49,54,52,49,51,51,55,48,50,59,49,50,51,50,44,49,63,65,75,43,52,74,69,56,75,68,32,57,56,48,52,44,53,24,32,42,56,28,41,61,52,18,47,55,28,32,47,65,3,41,53,96,58,36,78,69,31,72,62,36,37,49,49,14,55,23,24,45,50,47,27,53,57,52,48,67,74,35,45,90,78,36,48,72,66,49,43,52,50,42,53,52,30,53,52,45,39,54,50,33,65,74,67,35,50,54,54,68,64,39,43,55,31,46,52,48,42,44,49,40,46,26,62,64,53,66,49,85,72,92,67,84,77,69,25,42,54,52,28,55,52,50,26,53,48,29,49,52,51,17,51,57,30,41,74,75,66,40,50,69,57,17,45,48,30,44,46,48,24,36,63,79,25,42,58,84,37,36,68,47,25,40,75,79,37,48,72,58,34,56,49,46,48,48,46,48,69,47,49,46,43,52,39,56,79,66,65,53,60,65,72,57,53,52,53,51,49,54,50,49,50,53,50,50,61,56,42,57,77,58,29,57,75,52,63,65,68,71,53,58,54,50,52,53,51,51,54,52,50,54,53,50,52,56,53,55,58,56,64,62,73,77,68,131

pLDDT: mean 85.01, std 20.91, range [26.84, 98.88]

Radius of gyration: 26.34 Å; Cα contacts (8 Å, |Δi|>4): 393; chains: 1; bounding box: 86×80×57 Å